Protein AF-A0AA39X142-F1 (afdb_monomer)

pLDDT: mean 78.45, std 19.72, range [29.48, 97.81]

Solvent-accessible surface area (backbone atoms only — not comparable to full-atom values): 25241 Å² total; per-residue (Å²): 139,81,87,87,83,86,83,89,87,85,84,89,84,86,84,84,89,79,87,81,75,82,79,77,81,78,79,80,75,81,79,72,94,42,76,65,56,55,51,52,56,69,70,43,74,75,77,83,78,81,85,67,75,82,65,83,60,45,73,68,32,26,42,56,38,50,53,48,44,71,77,45,72,46,70,66,56,48,50,50,50,50,53,52,53,51,51,52,47,50,49,69,48,44,55,59,46,46,73,68,52,41,69,44,53,39,86,86,68,48,69,23,30,32,43,36,54,80,39,43,64,44,54,66,94,65,64,15,50,76,95,40,62,67,40,59,76,39,45,91,48,68,49,47,37,35,34,61,49,63,27,74,78,47,50,36,84,57,80,39,79,52,86,98,43,77,47,54,76,41,55,54,29,32,17,61,81,52,27,44,26,64,19,16,50,45,39,43,28,26,38,71,64,50,30,45,44,90,68,16,38,39,31,32,42,38,32,66,11,66,45,69,62,27,44,56,47,75,32,83,93,39,66,26,40,58,38,94,50,73,42,66,37,20,32,36,69,40,71,44,91,69,47,67,78,38,83,96,38,107,72,57,75,58,66,54,75,61,50,47,56,53,53,49,53,52,45,49,50,42,38,41,55,47,79,51,56,65,76,35,49,55,57,44,49,52,52,51,49,50,45,32,49,70,56,74,59,46,76,90,63,66,44,51,20,74,54,46,51,61,50,52,51,52,53,47,55,68,51,44,56,64,47,51,53,52,48,51,51,46,34,67,70,52,48,41,61,57,64,70,62,58,59,53,82,59,100,81,62,101,64,80,69,49,43,49,24,57,57,46,36,58,72,49,49,47,57,50,52,49,62,72,40,30,81,71,75,42,55,86,54,85,72,72,74,90,72,79,84,67,82,50,72,43,77,48,64,56,65,45,67,61,69,97,80,68,46,73,55,65,64,50,62,61,22,39,38,39,59,84,77,50,71,44,75,35,97,80,79,134

Radius of gyration: 33.03 Å; Cα contacts (8 Å, |Δi|>4): 608; chains: 1; bounding box: 89×59×105 Å

InterPro domains:
  IPR004043 LCCL domain [PF03815] (115-229)
  IPR004043 LCCL domain [PS50820] (128-226)
  IPR004043 LCCL domain [SM00603] (124-225)
  IPR036609 LCCL domain superfamily [G3DSA:2.170.130.20] (123-240)
  IPR036609 LCCL domain superfamily [SSF69848] (122-238)
  IPR051957 Cysteine-rich secretory LCCL domain-containing protein [PTHR31331] (44-386)

Structure (mmCIF, N/CA/C/O backbone):
data_AF-A0AA39X142-F1
#
_entry.id   AF-A0AA39X142-F1
#
loop_
_atom_site.group_PDB
_atom_site.id
_atom_site.type_symbol
_atom_site.label_atom_id
_atom_site.label_alt_id
_atom_site.label_comp_id
_atom_site.label_asym_id
_atom_site.label_entity_id
_atom_site.label_seq_id
_atom_site.pdbx_PDB_ins_code
_atom_site.Cartn_x
_atom_site.Cartn_y
_atom_site.Cartn_z
_atom_site.occupancy
_atom_site.B_iso_or_equiv
_atom_site.auth_seq_id
_atom_site.auth_comp_id
_atom_site.auth_asym_id
_atom_site.auth_atom_id
_atom_site.pdbx_PDB_model_num
ATOM 1 N N . ASP A 1 1 ? 11.618 38.147 64.548 1.00 35.75 1 ASP A N 1
ATOM 2 C CA . ASP A 1 1 ? 10.507 38.808 65.261 1.00 35.75 1 ASP A CA 1
ATOM 3 C C . ASP A 1 1 ? 9.393 39.084 64.271 1.00 35.75 1 ASP A C 1
ATOM 5 O O . ASP A 1 1 ? 9.657 39.708 63.259 1.00 35.75 1 ASP A O 1
ATOM 9 N N . GLY A 1 2 ? 8.172 38.584 64.389 1.00 33.41 2 GLY A N 1
ATOM 10 C CA . GLY A 1 2 ? 7.496 37.966 65.519 1.00 33.41 2 GLY A CA 1
ATOM 11 C C . GLY A 1 2 ? 6.025 38.396 65.469 1.00 33.41 2 GLY A C 1
ATOM 12 O O . GLY A 1 2 ? 5.741 39.574 65.296 1.00 33.41 2 GLY A O 1
ATOM 13 N N . SER A 1 3 ? 5.132 37.419 65.629 1.00 30.45 3 SER A N 1
ATOM 14 C CA . SER A 1 3 ? 3.699 37.513 65.956 1.00 30.45 3 SER A CA 1
ATOM 15 C C . SER A 1 3 ? 2.703 38.025 64.900 1.00 30.45 3 SER A C 1
ATOM 17 O O . SER A 1 3 ? 2.519 39.220 64.698 1.00 30.45 3 SER A O 1
ATOM 19 N N . TYR A 1 4 ? 1.952 37.071 64.346 1.00 31.58 4 TYR A N 1
ATOM 20 C CA . TYR A 1 4 ? 0.505 37.190 64.164 1.00 31.58 4 TYR A CA 1
ATOM 21 C C . TYR A 1 4 ? -0.132 36.092 65.038 1.00 31.58 4 TYR A C 1
ATOM 23 O O . TYR A 1 4 ? -0.003 34.916 64.707 1.00 31.58 4 TYR A O 1
ATOM 31 N N . GLU A 1 5 ? -0.757 36.459 66.161 1.00 33.62 5 GLU A N 1
ATOM 32 C CA . GLU A 1 5 ? -1.696 35.603 66.915 1.00 33.62 5 GLU A CA 1
ATOM 33 C C . GLU A 1 5 ? -3.120 35.927 66.414 1.00 33.62 5 GLU A C 1
ATOM 35 O O . GLU A 1 5 ? -3.464 37.095 66.247 1.00 33.62 5 GLU A O 1
ATOM 40 N N . GLN A 1 6 ? -3.883 34.979 65.865 1.00 30.45 6 GLN A N 1
ATOM 41 C CA . GLN A 1 6 ? -4.657 33.912 66.519 1.00 30.45 6 GLN A CA 1
ATOM 42 C C . GLN A 1 6 ? -5.930 34.449 67.201 1.00 30.45 6 GLN A C 1
ATOM 44 O O . GLN A 1 6 ? -5.882 35.084 68.246 1.00 30.45 6 GLN A O 1
ATOM 49 N N . PHE A 1 7 ? -7.084 34.171 66.586 1.00 29.56 7 PHE A N 1
ATOM 50 C CA . PHE A 1 7 ? -8.391 34.220 67.241 1.00 29.56 7 PHE A CA 1
ATOM 51 C C . PHE A 1 7 ? -9.064 32.861 67.039 1.00 29.56 7 PHE A C 1
ATOM 53 O O . PHE A 1 7 ? -9.402 32.477 65.918 1.00 29.56 7 PHE A O 1
ATOM 60 N N . GLU A 1 8 ? -9.169 32.127 68.145 1.00 29.52 8 GLU A N 1
ATOM 61 C CA . GLU A 1 8 ? -9.954 30.908 68.322 1.00 29.52 8 GLU A CA 1
ATOM 62 C C . GLU A 1 8 ? -11.453 31.189 68.168 1.00 29.52 8 GLU A C 1
ATOM 64 O O . GLU A 1 8 ? -11.961 32.224 68.601 1.00 29.52 8 GLU A O 1
ATOM 69 N N . LEU A 1 9 ? -12.166 30.224 67.590 1.00 29.48 9 LEU A N 1
ATOM 70 C CA . LEU A 1 9 ? -13.622 30.129 67.595 1.00 29.48 9 LEU A CA 1
ATOM 71 C C . LEU A 1 9 ? -13.982 28.644 67.724 1.00 29.48 9 LEU A C 1
ATOM 73 O O . LEU A 1 9 ? -13.959 27.915 66.740 1.00 29.48 9 LEU A O 1
ATOM 77 N N . ASP A 1 10 ? -14.306 28.248 68.949 1.00 30.41 10 ASP A N 1
ATOM 78 C CA . ASP A 1 10 ? -14.981 27.017 69.377 1.00 30.41 10 ASP A CA 1
ATOM 79 C C . ASP A 1 10 ? -15.827 27.443 70.593 1.00 30.41 10 ASP A C 1
ATOM 81 O O . ASP A 1 10 ? -15.411 28.309 71.357 1.00 30.41 10 ASP A O 1
ATOM 85 N N . ASP A 1 11 ? -17.008 26.943 70.921 1.00 30.84 11 ASP A N 1
ATOM 86 C CA . ASP A 1 11 ? -18.022 26.082 70.321 1.00 30.84 11 ASP A CA 1
ATOM 87 C C . ASP A 1 11 ? -19.252 26.266 71.262 1.00 30.84 11 ASP A C 1
ATOM 89 O O . ASP A 1 11 ? -19.191 27.010 72.244 1.00 30.84 11 ASP A O 1
ATOM 93 N N . LEU A 1 12 ? -20.331 25.514 71.034 1.00 30.58 12 LEU A N 1
ATOM 94 C CA . LEU A 1 12 ? -21.482 25.250 71.920 1.00 30.58 12 LEU A CA 1
ATOM 95 C C . LEU A 1 12 ? -22.770 26.020 71.600 1.00 30.58 12 LEU A C 1
ATOM 97 O O . LEU A 1 12 ? -23.140 27.002 72.239 1.00 30.58 12 LEU A O 1
ATOM 101 N N . SER A 1 13 ? -23.587 25.425 70.726 1.00 31.83 13 SER A N 1
ATOM 102 C CA . SER A 1 13 ? -24.759 24.655 71.199 1.00 31.83 13 SER A CA 1
ATOM 103 C C . SER A 1 13 ? -25.534 23.992 70.041 1.00 31.83 13 SER A C 1
ATOM 105 O O . SER A 1 13 ? -26.153 24.641 69.204 1.00 31.83 13 SER A O 1
ATOM 107 N N . ARG A 1 14 ? -25.526 22.650 70.007 1.00 32.84 14 ARG A N 1
ATOM 108 C CA . ARG A 1 14 ? -26.445 21.796 69.218 1.00 32.84 14 ARG A CA 1
ATOM 109 C C . ARG A 1 14 ? -27.671 21.428 70.067 1.00 32.84 14 ARG A C 1
ATOM 111 O O . ARG A 1 14 ? -27.528 21.253 71.275 1.00 32.84 14 ARG A O 1
ATOM 118 N N . PRO A 1 15 ? -28.822 21.120 69.438 1.00 31.16 15 PRO A N 1
ATOM 119 C CA . PRO A 1 15 ? -29.192 19.700 69.373 1.00 31.16 15 PRO A CA 1
ATOM 120 C C . PRO A 1 15 ? -29.811 19.228 68.036 1.00 31.16 15 PRO A C 1
ATOM 122 O O . PRO A 1 15 ? -30.765 19.801 67.534 1.00 31.16 15 PRO A O 1
ATOM 125 N N . ARG A 1 16 ? -29.250 18.101 67.563 1.00 30.97 16 ARG A N 1
ATOM 126 C CA . ARG A 1 16 ? -29.805 16.887 66.904 1.00 30.97 16 ARG A CA 1
ATOM 127 C C . ARG A 1 16 ? -30.804 16.947 65.715 1.00 30.97 16 ARG A C 1
ATOM 129 O O . ARG A 1 16 ? -31.563 17.888 65.546 1.00 30.97 16 ARG A O 1
ATOM 136 N N . PRO A 1 17 ? -30.788 15.899 64.855 1.00 35.16 17 PRO A N 1
ATOM 137 C CA . PRO A 1 17 ? -31.269 15.963 63.478 1.00 35.16 17 PRO A CA 1
ATOM 138 C C . PRO A 1 17 ? -32.719 15.484 63.331 1.00 35.16 17 PRO A C 1
ATOM 140 O O . PRO A 1 17 ? -33.094 14.443 63.868 1.00 35.16 17 PRO A O 1
ATOM 143 N N . ALA A 1 18 ? -33.509 16.192 62.522 1.00 32.59 18 ALA A N 1
ATOM 144 C CA . ALA A 1 18 ? -34.817 15.728 62.074 1.00 32.59 18 ALA A CA 1
ATOM 145 C C . ALA A 1 18 ? -34.744 15.202 60.633 1.00 32.59 18 ALA A C 1
ATOM 147 O O . ALA A 1 18 ? -34.292 15.874 59.703 1.00 32.59 18 ALA A O 1
ATOM 148 N N . SER A 1 19 ? -35.209 13.966 60.483 1.00 33.22 19 SER A N 1
ATOM 149 C CA . SER A 1 19 ? -35.439 13.214 59.255 1.00 33.22 19 SER A CA 1
ATOM 150 C C . SER A 1 19 ? -36.049 14.053 58.128 1.00 33.22 19 SER A C 1
ATOM 152 O O . SER A 1 19 ? -37.189 14.512 58.225 1.00 33.22 19 SER A O 1
ATOM 154 N N . ARG A 1 20 ? -35.337 14.183 57.005 1.00 33.97 20 ARG A N 1
ATOM 155 C CA . ARG A 1 20 ? -35.890 14.782 55.788 1.00 33.97 20 ARG A CA 1
ATOM 156 C C . ARG A 1 20 ? -36.523 13.691 54.929 1.00 33.97 20 ARG A C 1
ATOM 158 O O . ARG A 1 20 ? -35.889 13.076 54.076 1.00 33.97 20 ARG A O 1
ATOM 165 N N . THR A 1 21 ? -37.797 13.445 55.201 1.00 33.81 21 THR A N 1
ATOM 166 C CA . THR A 1 21 ? -38.717 12.641 54.396 1.00 33.81 21 THR A CA 1
ATOM 167 C C . THR A 1 21 ? -38.661 13.115 52.940 1.00 33.81 21 THR A C 1
ATOM 169 O O . THR A 1 21 ? -38.905 14.289 52.648 1.00 33.81 21 THR A O 1
ATOM 172 N N . LYS A 1 22 ? -38.335 12.213 52.006 1.00 33.50 22 LYS A N 1
ATOM 173 C CA . LYS A 1 22 ? -38.463 12.469 50.565 1.00 33.50 22 LYS A CA 1
ATOM 174 C C . LYS A 1 22 ? -39.946 12.681 50.253 1.00 33.50 22 LYS A C 1
ATOM 176 O O . LYS A 1 22 ? -40.701 11.719 50.153 1.00 33.50 22 LYS A O 1
ATOM 181 N N . ARG A 1 23 ? -40.369 13.938 50.100 1.00 31.59 23 ARG A N 1
ATOM 182 C CA . ARG A 1 23 ? -41.649 14.274 49.465 1.00 31.59 23 ARG A CA 1
ATOM 183 C C . ARG A 1 23 ? -41.584 13.812 48.011 1.00 31.59 23 ARG A C 1
ATOM 185 O O . ARG A 1 23 ? -41.000 14.478 47.162 1.00 31.59 23 ARG A O 1
ATOM 192 N N . THR A 1 24 ? -42.178 12.660 47.730 1.00 34.12 24 THR A N 1
ATOM 193 C CA . THR A 1 24 ? -42.564 12.242 46.385 1.00 34.12 24 THR A CA 1
ATOM 194 C C . THR A 1 24 ? -43.584 13.247 45.862 1.00 34.12 24 THR A C 1
ATOM 196 O O . THR A 1 24 ? -44.739 13.267 46.284 1.00 34.12 24 THR A O 1
ATOM 199 N N . TYR A 1 25 ? -43.157 14.110 44.942 1.00 31.58 25 TYR A N 1
ATOM 200 C CA . TYR A 1 25 ? -44.068 14.949 44.173 1.00 31.58 25 TYR A CA 1
ATOM 201 C C . TYR A 1 25 ? -44.821 14.035 43.197 1.00 31.58 25 TYR A C 1
ATOM 203 O O . TYR A 1 25 ? -44.379 13.763 42.084 1.00 31.58 25 TYR A O 1
ATOM 211 N N . ARG A 1 26 ? -45.946 13.476 43.651 1.00 33.78 26 ARG A N 1
ATOM 212 C CA . ARG A 1 26 ? -46.875 12.727 42.803 1.00 33.78 26 ARG A CA 1
ATOM 213 C C . ARG A 1 26 ? -47.624 13.752 41.955 1.00 33.78 26 ARG A C 1
ATOM 215 O O . ARG A 1 26 ? -48.678 14.246 42.344 1.00 33.78 26 ARG A O 1
ATOM 222 N N . GLN A 1 27 ? -47.035 14.123 40.821 1.00 36.78 27 GLN A N 1
ATOM 223 C CA . GLN A 1 27 ? -47.657 15.011 39.846 1.00 36.78 27 GLN A CA 1
ATOM 224 C C . GLN A 1 27 ? -48.854 14.271 39.234 1.00 36.78 27 GLN A C 1
ATOM 226 O O . GLN A 1 27 ? -48.721 13.454 38.325 1.00 36.78 27 GLN A O 1
ATOM 231 N N . LYS A 1 28 ? -50.039 14.495 39.809 1.00 33.78 28 LYS A N 1
ATOM 232 C CA . LYS A 1 28 ? -51.310 13.949 39.332 1.00 33.78 28 LYS A CA 1
ATOM 233 C C . LYS A 1 28 ? -51.672 14.702 38.049 1.00 33.78 28 LYS A C 1
ATOM 235 O O . LYS A 1 28 ? -52.317 15.746 38.088 1.00 33.78 28 LYS A O 1
ATOM 240 N N . ARG A 1 29 ? -51.164 14.215 36.915 1.00 37.00 29 ARG A N 1
ATOM 241 C CA . ARG A 1 29 ? -51.513 14.706 35.579 1.00 37.00 29 ARG A CA 1
ATOM 242 C C . ARG A 1 29 ? -53.008 14.429 35.392 1.00 37.00 29 ARG A C 1
ATOM 244 O O . ARG A 1 29 ? -53.411 13.274 35.338 1.00 37.00 29 ARG A O 1
ATOM 251 N N . ARG A 1 30 ? -53.834 15.480 35.398 1.00 39.31 30 ARG A N 1
ATOM 252 C CA . ARG A 1 30 ? -55.241 15.408 34.980 1.00 39.31 30 ARG A CA 1
ATOM 253 C C . ARG A 1 30 ? -55.240 14.983 33.510 1.00 39.31 30 ARG A C 1
ATOM 255 O O . ARG A 1 30 ? -54.922 15.795 32.646 1.00 39.31 30 ARG A O 1
ATOM 262 N N . GLU A 1 31 ? -55.519 13.713 33.244 1.00 45.56 31 GLU A N 1
ATOM 263 C CA . GLU A 1 31 ? -55.886 13.249 31.909 1.00 45.56 31 GLU A CA 1
ATOM 264 C C . GLU A 1 31 ? -57.244 13.865 31.574 1.00 45.56 31 GLU A C 1
ATOM 266 O O . GLU A 1 31 ? -58.257 13.542 32.188 1.00 45.56 31 GLU A O 1
ATOM 271 N N . SER A 1 32 ? -57.258 14.825 30.648 1.00 46.16 32 SER A N 1
ATOM 272 C CA . SER A 1 32 ? -58.492 15.162 29.952 1.00 46.16 32 SER A CA 1
ATOM 273 C C . SER A 1 32 ? -58.742 14.052 28.934 1.00 46.16 32 SER A C 1
ATOM 275 O O . SER A 1 32 ? -58.020 13.947 27.933 1.00 46.16 32 SER A O 1
ATOM 277 N N . ASP A 1 33 ? -59.745 13.223 29.212 1.00 51.97 33 ASP A N 1
ATOM 278 C CA . ASP A 1 33 ? -60.301 12.211 28.310 1.00 51.97 33 ASP A CA 1
ATOM 279 C C . ASP A 1 33 ? -60.992 12.883 27.113 1.00 51.97 33 ASP A C 1
ATOM 281 O O . ASP A 1 33 ? -62.212 12.940 26.991 1.00 51.97 33 ASP A O 1
ATOM 285 N N . GLY A 1 34 ? -60.183 13.457 26.226 1.00 55.25 34 GLY A N 1
ATOM 286 C CA . GLY A 1 34 ? -60.612 13.998 24.948 1.00 55.25 34 GLY A CA 1
ATOM 287 C C . GLY A 1 34 ? -60.393 12.983 23.831 1.00 55.25 34 GLY A C 1
ATOM 288 O O . GLY A 1 34 ? -59.370 12.300 23.769 1.00 55.25 34 GLY A O 1
ATOM 289 N N . LEU A 1 35 ? -61.324 12.952 22.878 1.00 59.78 35 LEU A N 1
ATOM 290 C CA . LEU A 1 35 ? -61.193 12.258 21.589 1.00 59.78 35 LEU A CA 1
ATOM 291 C C . LEU A 1 35 ? -59.857 12.584 20.888 1.00 59.78 35 LEU A C 1
ATOM 293 O O . LEU A 1 35 ? -59.254 11.725 20.251 1.00 59.78 35 LEU A O 1
ATOM 297 N N . PHE A 1 36 ? -59.346 13.799 21.106 1.00 56.25 36 PHE A N 1
ATOM 298 C CA . PHE A 1 36 ? -58.053 14.277 20.625 1.00 56.25 36 PHE A CA 1
ATOM 299 C C . PHE A 1 36 ? -56.853 13.546 21.257 1.00 56.25 36 PHE A C 1
ATOM 301 O O . PHE A 1 36 ? -55.891 13.223 20.566 1.00 56.25 36 PHE A O 1
ATOM 308 N N . THR A 1 37 ? -56.915 13.205 22.548 1.00 61.03 37 THR A N 1
ATOM 309 C CA . THR A 1 37 ? -55.868 12.443 23.250 1.00 61.03 37 THR A CA 1
ATOM 310 C C . THR A 1 37 ? -55.814 10.995 22.756 1.00 61.03 37 THR A C 1
ATOM 312 O O . THR A 1 37 ? -54.730 10.432 22.612 1.00 61.03 37 THR A O 1
ATOM 315 N N . ARG A 1 38 ? -56.974 10.408 22.424 1.00 59.22 38 ARG A N 1
ATOM 316 C CA . ARG A 1 38 ? -57.070 9.075 21.802 1.00 59.22 38 ARG A CA 1
ATOM 317 C C . ARG A 1 38 ? -56.603 9.076 20.344 1.00 59.22 38 ARG A C 1
ATOM 319 O O . ARG A 1 38 ? -55.912 8.150 19.938 1.00 59.22 38 ARG A O 1
ATOM 326 N N . PHE A 1 39 ? -56.902 10.130 19.584 1.00 63.41 39 PHE A N 1
ATOM 327 C CA . PHE A 1 39 ? -56.410 10.302 18.213 1.00 63.41 39 PHE A CA 1
ATOM 328 C C . PHE A 1 39 ? -54.882 10.484 18.166 1.00 63.41 39 PHE A C 1
ATOM 330 O O . PHE A 1 39 ? -54.198 9.839 17.376 1.00 63.41 39 PHE A O 1
ATOM 337 N N . LEU A 1 40 ? -54.317 11.269 19.090 1.00 60.53 40 LEU A N 1
ATOM 338 C CA . LEU A 1 40 ? -52.865 11.399 19.259 1.00 60.53 40 LEU A CA 1
ATOM 339 C C . LEU A 1 40 ? -52.199 10.108 19.761 1.00 60.53 40 LEU A C 1
ATOM 341 O O . LEU A 1 40 ? -51.039 9.859 19.445 1.00 60.53 40 LEU A O 1
ATOM 345 N N . ALA A 1 41 ? -52.912 9.270 20.520 1.00 61.19 41 ALA A N 1
ATOM 346 C CA . ALA A 1 41 ? -52.434 7.944 20.905 1.00 61.19 41 ALA A CA 1
ATOM 347 C C . ALA A 1 41 ? -52.459 6.942 19.734 1.00 61.19 41 ALA A C 1
ATOM 349 O O . ALA A 1 41 ? -51.602 6.066 19.691 1.00 61.19 41 ALA A O 1
ATOM 350 N N . LEU A 1 42 ? -53.381 7.099 18.775 1.00 61.69 42 LEU A N 1
ATOM 351 C CA . LEU A 1 42 ? -53.451 6.301 17.542 1.00 61.69 42 LEU A CA 1
ATOM 352 C C . LEU A 1 42 ? -52.317 6.651 16.560 1.00 61.69 42 LEU A C 1
ATOM 354 O O . LEU A 1 42 ? -51.792 5.777 15.880 1.00 61.69 42 LEU A O 1
ATOM 358 N N . LEU A 1 43 ? -51.918 7.928 16.518 1.00 63.47 43 LEU A N 1
ATOM 359 C CA . LEU A 1 43 ? -50.770 8.421 15.746 1.00 63.47 43 LEU A CA 1
ATOM 360 C C . LEU A 1 43 ? -49.426 8.216 16.457 1.00 63.47 43 LEU A C 1
ATOM 362 O O . LEU A 1 43 ? -48.379 8.490 15.870 1.00 63.47 43 LEU A O 1
ATOM 366 N N . ARG A 1 44 ? -49.424 7.765 17.719 1.00 52.41 44 ARG A N 1
ATOM 367 C CA . ARG A 1 44 ? -48.191 7.478 18.451 1.00 52.41 44 ARG A CA 1
ATOM 368 C C . ARG A 1 44 ? -47.595 6.193 17.866 1.00 52.41 44 ARG A C 1
ATOM 370 O O . ARG A 1 44 ? -48.209 5.137 18.020 1.00 52.41 44 ARG A O 1
ATOM 377 N N . PRO A 1 45 ? -46.403 6.246 17.240 1.00 64.31 45 PRO A N 1
ATOM 378 C CA . PRO A 1 45 ? -45.720 5.040 16.800 1.00 64.31 45 PRO A CA 1
ATOM 379 C C . PRO A 1 45 ? -45.604 4.094 17.993 1.00 64.31 45 PRO A C 1
ATOM 381 O O . PRO A 1 45 ? -45.250 4.533 19.095 1.00 64.31 45 PRO A O 1
ATOM 384 N N . SER A 1 46 ? -45.942 2.820 17.796 1.00 60.03 46 SER A N 1
ATOM 385 C CA . SER A 1 46 ? -45.806 1.804 18.839 1.00 60.03 46 SER A CA 1
ATOM 386 C C . SER A 1 46 ? -44.411 1.907 19.463 1.00 60.03 46 SER A C 1
ATOM 388 O O . SER A 1 46 ? -43.437 2.026 18.711 1.00 60.03 46 SER A O 1
ATOM 390 N N . PRO A 1 47 ? -44.298 1.906 20.807 1.00 64.44 47 PRO A N 1
ATOM 391 C CA . PRO A 1 47 ? -43.012 2.070 21.465 1.00 64.44 47 PRO A CA 1
ATOM 392 C C . PRO A 1 47 ? -42.034 1.033 20.905 1.00 64.44 47 PRO A C 1
ATOM 394 O O . PRO A 1 47 ? -42.437 -0.118 20.697 1.00 64.44 47 PRO A O 1
ATOM 397 N N . PRO A 1 48 ? -40.783 1.427 20.615 1.00 60.91 48 PRO A N 1
ATOM 398 C CA . PRO A 1 48 ? -39.820 0.538 19.987 1.00 60.91 48 PRO A CA 1
ATOM 399 C C . PRO A 1 48 ? -39.691 -0.728 20.834 1.00 60.91 48 PRO A C 1
ATOM 401 O O . PRO A 1 48 ? -39.299 -0.665 22.001 1.00 60.91 48 PRO A O 1
ATOM 404 N N . ARG A 1 49 ? -40.064 -1.879 20.262 1.00 58.69 49 ARG A N 1
ATOM 405 C CA . ARG A 1 49 ? -39.867 -3.174 20.914 1.00 58.69 49 ARG A CA 1
ATOM 406 C C . ARG A 1 49 ? -38.365 -3.428 20.976 1.00 58.69 49 ARG A C 1
ATOM 408 O O . ARG A 1 49 ? -37.691 -3.418 19.948 1.00 58.69 49 ARG A O 1
ATOM 415 N N . SER A 1 50 ? -37.830 -3.622 22.177 1.00 57.50 50 SER A N 1
ATOM 416 C CA . SER A 1 50 ? -36.442 -4.040 22.345 1.00 57.50 50 SER A CA 1
ATOM 417 C C . SER A 1 50 ? -36.320 -5.494 21.894 1.00 57.50 50 SER A C 1
ATOM 419 O O . SER A 1 50 ? -36.671 -6.407 22.641 1.00 57.50 50 SER A O 1
ATOM 421 N N . ASN A 1 51 ? -35.854 -5.711 20.667 1.00 58.84 51 ASN A N 1
ATOM 422 C CA . ASN A 1 51 ? -35.480 -7.044 20.214 1.00 58.84 51 ASN A CA 1
ATOM 423 C C . ASN A 1 51 ? -34.204 -7.448 20.961 1.00 58.84 51 ASN A C 1
ATOM 425 O O . ASN A 1 51 ? -33.146 -6.855 20.757 1.00 58.84 51 ASN A O 1
ATOM 429 N N . GLY A 1 52 ? -34.335 -8.400 21.882 1.00 58.12 52 GLY A N 1
ATOM 430 C CA . GLY A 1 52 ? -33.226 -8.976 22.629 1.00 58.12 52 GLY A CA 1
ATOM 431 C C . GLY A 1 52 ? -32.821 -10.320 22.043 1.00 58.12 52 GLY A C 1
ATOM 432 O O . GLY A 1 52 ? -33.685 -11.140 21.741 1.00 58.12 52 GLY A O 1
ATOM 433 N N . ILE A 1 53 ? -31.519 -10.548 21.887 1.00 64.19 53 ILE A N 1
ATOM 434 C CA . ILE A 1 53 ? -30.977 -11.875 21.582 1.00 64.19 53 ILE A CA 1
ATOM 435 C C . ILE A 1 53 ? -30.785 -12.594 22.921 1.00 64.19 53 ILE A C 1
ATOM 437 O O . ILE A 1 53 ? -30.269 -12.003 23.871 1.00 64.19 53 ILE A O 1
ATOM 441 N N . ASN A 1 54 ? -31.233 -13.846 23.016 1.00 64.12 54 ASN A N 1
ATOM 442 C CA . ASN A 1 54 ? -30.998 -14.669 24.200 1.00 64.12 54 ASN A CA 1
ATOM 443 C C . ASN A 1 54 ? -29.589 -15.274 24.122 1.00 64.12 54 ASN A C 1
ATOM 445 O O . ASN A 1 54 ? -29.283 -15.894 23.102 1.00 64.12 54 ASN A O 1
ATOM 449 N N . PRO A 1 55 ? -28.757 -15.142 25.171 1.00 67.19 55 PRO A N 1
ATOM 450 C CA . PRO A 1 55 ? -27.386 -15.622 25.124 1.00 67.19 55 PRO A CA 1
ATOM 451 C C . PRO A 1 55 ? -27.324 -17.149 25.153 1.00 67.19 55 PRO A C 1
ATOM 453 O O . PRO A 1 55 ? -27.990 -17.804 25.961 1.00 67.19 55 PRO A O 1
ATOM 456 N N . ILE A 1 56 ? -26.452 -17.717 24.330 1.00 71.06 56 ILE A N 1
ATOM 457 C CA . ILE A 1 56 ? -26.115 -19.139 24.323 1.00 71.06 56 ILE A CA 1
ATOM 458 C C . ILE A 1 56 ? -25.164 -19.423 25.497 1.00 71.06 56 ILE A C 1
ATOM 460 O O . ILE A 1 56 ? -24.009 -19.008 25.482 1.00 71.06 56 ILE A O 1
ATOM 464 N N . LEU A 1 57 ? -25.616 -20.161 26.518 1.00 72.62 57 LEU A N 1
ATOM 465 C CA . LEU A 1 57 ? -24.813 -20.529 27.704 1.00 72.62 57 LEU A CA 1
ATOM 466 C C . LEU A 1 57 ? -24.269 -19.308 28.492 1.00 72.62 57 LEU A C 1
ATOM 468 O O . LEU A 1 57 ? -23.054 -19.082 28.547 1.00 72.62 57 LEU A O 1
ATOM 472 N N . PRO A 1 58 ? -25.136 -18.539 29.181 1.00 68.94 58 PRO A N 1
ATOM 473 C CA . PRO A 1 58 ? -24.767 -17.276 29.836 1.00 68.94 58 PRO A CA 1
ATOM 474 C C . PRO A 1 58 ? -23.637 -17.407 30.870 1.00 68.94 58 PRO A C 1
ATOM 476 O O . PRO A 1 58 ? -22.842 -16.483 31.041 1.00 68.94 58 PRO A O 1
ATOM 479 N N . SER A 1 59 ? -23.523 -18.556 31.543 1.00 70.38 59 SER A N 1
ATOM 480 C CA . SER A 1 59 ? -22.476 -18.809 32.541 1.00 70.38 59 SER A CA 1
ATOM 481 C C . SER A 1 59 ? -21.067 -18.800 31.941 1.00 70.38 59 SER A C 1
ATOM 483 O O . SER A 1 59 ? -20.144 -18.275 32.561 1.00 70.38 59 SER A O 1
ATOM 485 N N . VAL A 1 60 ? -20.903 -19.335 30.726 1.00 76.50 60 VAL A N 1
ATOM 486 C CA . VAL A 1 60 ? -19.607 -19.385 30.027 1.00 76.50 60 VAL A CA 1
ATOM 487 C C . VAL A 1 60 ? -19.247 -18.003 29.484 1.00 76.50 60 VAL A C 1
ATOM 489 O O . VAL A 1 60 ? -18.110 -17.557 29.618 1.00 76.50 60 VAL A O 1
ATOM 492 N N . GLN A 1 61 ? -20.229 -17.278 28.940 1.00 76.06 61 GLN A N 1
ATOM 493 C CA . GLN A 1 61 ? -20.006 -15.959 28.340 1.00 76.06 61 GLN A CA 1
ATOM 494 C C . GLN A 1 61 ? -19.566 -14.889 29.354 1.00 76.06 61 GLN A C 1
ATOM 496 O O . GLN A 1 61 ? -18.848 -13.957 28.996 1.00 76.06 61 GLN A O 1
ATOM 501 N N . GLN A 1 62 ? -19.969 -15.017 30.622 1.00 75.31 62 GLN A N 1
ATOM 502 C CA . GLN A 1 62 ? -19.627 -14.059 31.680 1.00 75.31 62 GLN A CA 1
ATOM 503 C C . GLN A 1 62 ? -18.289 -14.356 32.372 1.00 75.31 62 GLN A C 1
ATOM 505 O O . GLN A 1 62 ? -17.779 -13.498 33.096 1.00 75.31 62 GLN A O 1
ATOM 510 N N . TYR A 1 63 ? -17.720 -15.548 32.170 1.00 81.25 63 TYR A N 1
ATOM 511 C CA . TYR A 1 63 ? -16.536 -16.010 32.894 1.00 81.25 63 TYR A CA 1
ATOM 512 C C . TYR A 1 63 ? -15.315 -15.085 32.733 1.00 81.25 63 TYR A C 1
ATOM 514 O O . TYR A 1 63 ? -14.778 -14.671 33.763 1.00 81.25 63 TYR A O 1
ATOM 522 N N . PRO A 1 64 ? -14.906 -14.659 31.517 1.00 82.94 64 PRO A N 1
ATOM 523 C CA . PRO A 1 64 ? -13.703 -13.834 31.355 1.00 82.94 64 PRO A CA 1
ATOM 524 C C . PRO A 1 64 ? -13.827 -12.466 32.037 1.00 82.94 64 PRO A C 1
ATOM 526 O O . PRO A 1 64 ? -12.914 -12.011 32.727 1.00 82.94 64 PRO A O 1
ATOM 529 N N . ALA A 1 65 ? -14.992 -11.827 31.901 1.00 79.69 65 ALA A N 1
ATOM 530 C CA . ALA A 1 65 ? -15.259 -10.533 32.518 1.00 79.69 65 ALA A CA 1
ATOM 531 C C . ALA A 1 65 ? -15.340 -10.636 34.050 1.00 79.69 65 ALA A C 1
ATOM 533 O O . ALA A 1 65 ? -14.787 -9.787 34.746 1.00 79.69 65 ALA A O 1
ATOM 534 N N . ARG A 1 66 ? -15.987 -11.680 34.592 1.00 80.12 66 ARG A N 1
ATOM 535 C CA . ARG A 1 66 ? -16.055 -11.917 36.045 1.00 80.12 66 ARG A CA 1
ATOM 536 C C . ARG A 1 66 ? -14.679 -12.215 36.633 1.00 80.12 66 ARG A C 1
ATOM 538 O O . ARG A 1 66 ? -14.334 -11.630 37.653 1.00 80.12 66 ARG A O 1
ATOM 545 N N . TRP A 1 67 ? -13.887 -13.050 35.964 1.00 85.25 67 TRP A N 1
ATOM 546 C CA . TRP A 1 67 ? -12.515 -13.369 36.358 1.00 85.25 67 TRP A CA 1
ATOM 547 C C . TRP A 1 67 ? -11.647 -12.105 36.465 1.00 85.25 67 TRP A C 1
ATOM 549 O O . TRP A 1 67 ? -10.983 -11.877 37.481 1.00 85.25 67 TRP A O 1
ATOM 559 N N . LEU A 1 68 ? -11.733 -11.208 35.476 1.00 84.94 68 LEU A N 1
ATOM 560 C CA . LEU A 1 68 ? -11.027 -9.928 35.533 1.00 84.94 68 LEU A CA 1
ATOM 561 C C . LEU A 1 68 ? -11.535 -9.042 36.679 1.00 84.94 68 LEU A C 1
ATOM 563 O O . LEU A 1 68 ? -10.745 -8.378 37.349 1.00 84.94 68 LEU A O 1
ATOM 567 N N . GLN A 1 69 ? -12.848 -9.032 36.926 1.00 81.75 69 GLN A N 1
ATOM 568 C CA . GLN A 1 69 ? -13.435 -8.263 38.022 1.00 81.75 69 GLN A CA 1
ATOM 569 C C . GLN A 1 69 ? -13.004 -8.771 39.401 1.00 81.75 69 GLN A C 1
ATOM 571 O O . GLN A 1 69 ? -12.836 -7.947 40.299 1.00 81.75 69 GLN A O 1
ATOM 576 N N . THR A 1 70 ? -12.798 -10.083 39.556 1.00 84.31 70 THR A N 1
ATOM 577 C CA . THR A 1 70 ? -12.313 -10.687 40.803 1.00 84.31 70 THR A CA 1
ATOM 578 C C . THR A 1 70 ? -10.843 -10.386 41.081 1.00 84.31 70 THR A C 1
ATOM 580 O O . THR A 1 70 ? -10.495 -10.150 42.232 1.00 84.31 70 THR A O 1
ATOM 583 N N . ILE A 1 71 ? -9.986 -10.347 40.055 1.00 89.00 71 ILE A N 1
ATOM 584 C CA . ILE A 1 71 ? -8.547 -10.077 40.233 1.00 89.00 71 ILE A CA 1
ATOM 585 C C . ILE A 1 71 ? -8.275 -8.574 40.358 1.00 89.00 71 ILE A C 1
ATOM 587 O O . ILE A 1 71 ? -7.467 -8.153 41.181 1.00 89.00 71 ILE A O 1
ATOM 591 N N . LEU A 1 72 ? -8.953 -7.751 39.551 1.00 88.75 72 LEU A N 1
ATOM 592 C CA . LEU A 1 72 ? -8.757 -6.300 39.491 1.00 88.75 72 LEU A CA 1
ATOM 593 C C . LEU A 1 72 ? -10.097 -5.585 39.727 1.00 88.75 72 LEU A C 1
ATOM 595 O O . LEU A 1 72 ? -10.786 -5.206 38.772 1.00 88.75 72 LEU A O 1
ATOM 599 N N . PRO A 1 73 ? -10.516 -5.383 40.989 1.00 82.56 73 PRO A N 1
ATOM 600 C CA . PRO A 1 73 ? -11.786 -4.730 41.305 1.00 82.56 73 PRO A CA 1
ATOM 601 C C . PRO A 1 73 ? -11.769 -3.220 41.007 1.00 82.56 73 PRO A C 1
ATOM 603 O O . PRO A 1 73 ? -12.809 -2.639 40.685 1.00 82.56 73 PRO A O 1
ATOM 606 N N . GLY A 1 74 ? -10.599 -2.574 41.068 1.00 87.81 74 GLY A N 1
ATOM 607 C CA . GLY A 1 74 ? -10.465 -1.130 40.890 1.00 87.81 74 GLY A CA 1
ATOM 608 C C . GLY A 1 74 ? -10.629 -0.676 39.436 1.00 87.81 74 GLY A C 1
ATOM 609 O O . GLY A 1 74 ? -9.974 -1.190 38.531 1.00 87.81 74 GLY A O 1
ATOM 610 N N . LYS A 1 75 ? -11.434 0.371 39.196 1.00 85.75 75 LYS A N 1
ATOM 611 C CA . LYS A 1 75 ? -11.562 0.992 37.858 1.00 85.75 75 LYS A CA 1
ATOM 612 C C . LYS A 1 75 ? -10.221 1.522 37.335 1.00 85.75 75 LYS A C 1
ATOM 614 O O . LYS A 1 75 ? -9.929 1.374 36.154 1.00 85.75 75 LYS A O 1
ATOM 619 N N . PHE A 1 76 ? -9.401 2.086 38.222 1.00 88.62 76 PHE A N 1
ATOM 620 C CA . PHE A 1 76 ? -8.066 2.583 37.887 1.00 88.62 76 PHE A CA 1
ATOM 621 C C . PHE A 1 76 ? -7.102 1.451 37.506 1.00 88.62 76 PHE A C 1
ATOM 623 O O . PHE A 1 76 ? -6.406 1.556 36.505 1.00 88.62 76 PHE A O 1
ATOM 630 N N . GLN A 1 77 ? -7.133 0.325 38.229 1.00 90.31 77 GLN A N 1
ATOM 631 C CA . GLN A 1 77 ? -6.330 -0.859 37.899 1.00 90.31 77 GLN A CA 1
ATOM 632 C C . GLN A 1 77 ? -6.665 -1.405 36.504 1.00 90.31 77 GLN A C 1
ATOM 634 O O . GLN A 1 77 ? -5.769 -1.747 35.739 1.00 90.31 77 GLN A O 1
ATOM 639 N N . ARG A 1 78 ? -7.953 -1.431 36.137 1.00 89.19 78 ARG A N 1
ATOM 640 C CA . ARG A 1 78 ? -8.394 -1.840 34.793 1.00 89.19 78 ARG A CA 1
ATOM 641 C C . ARG A 1 78 ? -7.979 -0.845 33.712 1.00 89.19 78 ARG A C 1
ATOM 643 O O . ARG A 1 78 ? -7.625 -1.266 32.617 1.00 89.19 78 ARG A O 1
ATOM 650 N N . ALA A 1 79 ? -8.002 0.454 34.012 1.00 90.25 79 ALA A N 1
ATOM 651 C CA . ALA A 1 79 ? -7.500 1.478 33.099 1.00 90.25 79 ALA A CA 1
ATOM 652 C C . ALA A 1 79 ? -5.986 1.329 32.867 1.00 90.25 79 ALA A C 1
ATOM 654 O O . ALA A 1 79 ? -5.547 1.371 31.722 1.00 90.25 79 ALA A O 1
ATOM 655 N N . ILE A 1 80 ? -5.208 1.070 33.925 1.00 92.88 80 ILE A N 1
ATOM 656 C CA . ILE A 1 80 ? -3.776 0.761 33.814 1.00 92.88 80 ILE A CA 1
ATOM 657 C C . ILE A 1 80 ? -3.560 -0.495 32.969 1.00 92.88 80 ILE A C 1
ATOM 659 O O . ILE A 1 80 ? -2.755 -0.463 32.044 1.00 92.88 80 ILE A O 1
ATOM 663 N N . LEU A 1 81 ? -4.293 -1.580 33.240 1.00 93.12 81 LEU A N 1
ATOM 664 C CA . LEU A 1 81 ? -4.180 -2.817 32.465 1.00 93.12 81 LEU A CA 1
ATOM 665 C C . LEU A 1 81 ? -4.464 -2.576 30.978 1.00 93.12 81 LEU A C 1
ATOM 667 O O . LEU A 1 81 ? -3.732 -3.082 30.132 1.00 93.12 81 LEU A O 1
ATOM 671 N N . LEU A 1 82 ? -5.492 -1.783 30.658 1.00 92.75 82 LEU A N 1
ATOM 672 C CA . LEU A 1 82 ? -5.803 -1.411 29.282 1.00 92.75 82 LEU A CA 1
ATOM 673 C C . LEU A 1 82 ? -4.630 -0.662 28.639 1.00 92.75 82 LEU A C 1
ATOM 675 O O . LEU A 1 82 ? -4.186 -1.055 27.566 1.00 92.75 82 LEU A O 1
ATOM 679 N N . ILE A 1 83 ? -4.087 0.363 29.301 1.00 94.69 83 ILE A N 1
ATOM 680 C CA . ILE A 1 83 ? -2.937 1.126 28.788 1.00 94.69 83 ILE A CA 1
ATOM 681 C C . ILE A 1 83 ? -1.735 0.203 28.553 1.00 94.69 83 ILE A C 1
ATOM 683 O O . ILE A 1 83 ? -1.154 0.232 27.472 1.00 94.69 83 ILE A O 1
ATOM 687 N N . ILE A 1 84 ? -1.409 -0.665 29.515 1.00 95.62 84 ILE A N 1
ATOM 688 C CA . ILE A 1 84 ? -0.328 -1.649 29.378 1.00 95.62 84 ILE A CA 1
ATOM 689 C C . ILE A 1 84 ? -0.593 -2.571 28.184 1.00 95.62 84 ILE A C 1
ATOM 691 O O . ILE A 1 84 ? 0.292 -2.760 27.358 1.00 95.62 84 ILE A O 1
ATOM 695 N N . SER A 1 85 ? -1.811 -3.100 28.039 1.00 94.44 85 SER A N 1
ATOM 696 C CA . SER A 1 85 ? -2.159 -3.981 26.917 1.00 94.44 85 SER A CA 1
ATOM 697 C C . SER A 1 85 ? -2.021 -3.290 25.557 1.00 94.44 85 SER A C 1
ATOM 699 O O . SER A 1 85 ? -1.545 -3.909 24.608 1.00 94.44 85 SER A O 1
ATOM 701 N N . LEU A 1 86 ? -2.360 -1.999 25.469 1.00 95.50 86 LEU A N 1
ATOM 702 C CA . LEU A 1 86 ? -2.210 -1.209 24.247 1.00 95.50 86 LEU A CA 1
ATOM 703 C C . LEU A 1 86 ? -0.746 -0.897 23.940 1.00 95.50 86 LEU A C 1
ATOM 705 O O . LEU A 1 86 ? -0.366 -0.922 22.775 1.00 95.50 86 LEU A O 1
ATOM 709 N N . ILE A 1 87 ? 0.085 -0.661 24.959 1.00 96.50 87 ILE A N 1
ATOM 710 C CA . ILE A 1 87 ? 1.536 -0.507 24.786 1.00 96.50 87 ILE A CA 1
ATOM 711 C C . ILE A 1 87 ? 2.152 -1.822 24.301 1.00 96.50 87 ILE A C 1
ATOM 713 O O . ILE A 1 87 ? 2.924 -1.812 23.346 1.00 96.50 87 ILE A O 1
ATOM 717 N N . ILE A 1 88 ? 1.784 -2.960 24.902 1.00 96.75 88 ILE A N 1
ATOM 718 C CA . ILE A 1 88 ? 2.266 -4.278 24.463 1.00 96.75 88 ILE A CA 1
ATOM 719 C C . ILE A 1 88 ? 1.851 -4.527 23.012 1.00 96.75 88 ILE A C 1
ATOM 721 O O . ILE A 1 88 ? 2.685 -4.947 22.216 1.00 96.75 88 ILE A O 1
ATOM 725 N N . TRP A 1 89 ? 0.600 -4.229 22.646 1.00 96.62 89 TRP A N 1
ATOM 726 C CA . TRP A 1 89 ? 0.164 -4.317 21.254 1.00 96.62 89 TRP A CA 1
ATOM 727 C C . TRP A 1 89 ? 0.985 -3.398 20.344 1.00 96.62 89 TRP A C 1
ATOM 729 O O . TRP A 1 89 ? 1.473 -3.857 19.318 1.00 96.62 89 TRP A O 1
ATOM 739 N N . ALA A 1 90 ? 1.193 -2.134 20.725 1.00 95.56 90 ALA A N 1
ATOM 740 C CA . ALA A 1 90 ? 1.949 -1.175 19.924 1.00 95.56 90 ALA A CA 1
ATOM 741 C C . ALA A 1 90 ? 3.397 -1.632 19.691 1.00 95.56 90 ALA A C 1
ATOM 743 O O . ALA A 1 90 ? 3.912 -1.477 18.589 1.00 95.56 90 ALA A O 1
ATOM 744 N N . VAL A 1 91 ? 4.035 -2.252 20.689 1.00 95.56 91 VAL A N 1
ATOM 745 C CA . VAL A 1 91 ? 5.376 -2.843 20.551 1.00 95.56 91 VAL A CA 1
ATOM 746 C C . VAL A 1 91 ? 5.337 -4.103 19.679 1.00 95.56 91 VAL A C 1
ATOM 748 O O . VAL A 1 91 ? 6.118 -4.215 18.736 1.00 95.56 91 VAL A O 1
ATOM 751 N N . ALA A 1 92 ? 4.409 -5.028 19.944 1.00 93.62 92 ALA A N 1
ATOM 752 C CA . ALA A 1 92 ? 4.262 -6.277 19.191 1.00 93.62 92 ALA A CA 1
ATOM 753 C C . ALA A 1 92 ? 3.893 -6.047 17.716 1.00 93.62 92 ALA A C 1
ATOM 755 O O . ALA A 1 92 ? 4.246 -6.850 16.857 1.00 93.62 92 ALA A O 1
ATOM 756 N N . PHE A 1 93 ? 3.199 -4.949 17.420 1.00 93.50 93 PHE A N 1
ATOM 757 C CA . PHE A 1 93 ? 2.868 -4.508 16.071 1.00 93.50 93 PHE A CA 1
ATOM 758 C C . PHE A 1 93 ? 4.003 -3.686 15.441 1.00 93.50 93 PHE A C 1
ATOM 760 O O . PHE A 1 93 ? 4.357 -3.894 14.283 1.00 93.50 93 PHE A O 1
ATOM 767 N N . GLY A 1 94 ? 4.600 -2.766 16.201 1.00 91.50 94 GLY A N 1
ATOM 768 C CA . GLY A 1 94 ? 5.606 -1.826 15.713 1.00 91.50 94 GLY A CA 1
ATOM 769 C C . GLY A 1 94 ? 6.947 -2.472 15.376 1.00 91.50 94 GLY A C 1
ATOM 770 O O . GLY A 1 94 ? 7.524 -2.144 14.345 1.00 91.50 94 GLY A O 1
ATOM 771 N N . VAL A 1 95 ? 7.438 -3.415 16.187 1.00 89.19 95 VAL A N 1
ATOM 772 C CA . VAL A 1 95 ? 8.757 -4.037 15.959 1.00 89.19 95 VAL A CA 1
ATOM 773 C C . VAL A 1 95 ? 8.810 -4.812 14.632 1.00 89.19 95 VAL A C 1
ATOM 775 O O . VAL A 1 95 ? 9.697 -4.521 13.825 1.00 89.19 95 VAL A O 1
ATOM 778 N N . PRO A 1 96 ? 7.870 -5.732 14.324 1.00 87.38 96 PRO A N 1
ATOM 779 C CA . PRO A 1 96 ? 7.879 -6.410 13.030 1.00 87.38 96 PRO A CA 1
ATOM 780 C C . PRO A 1 96 ? 7.604 -5.455 11.863 1.00 87.38 96 PRO A C 1
ATOM 782 O O . PRO A 1 96 ? 8.149 -5.650 10.779 1.00 87.38 96 PRO A O 1
ATOM 785 N N . LEU A 1 97 ? 6.800 -4.404 12.073 1.00 86.56 97 LEU A N 1
ATOM 786 C CA . LEU A 1 97 ? 6.549 -3.384 11.055 1.00 86.56 97 LEU A CA 1
ATOM 787 C C . LEU A 1 97 ? 7.833 -2.631 10.681 1.00 86.56 97 LEU A C 1
ATOM 789 O O . LEU A 1 97 ? 8.124 -2.495 9.496 1.00 86.56 97 LEU A O 1
ATOM 793 N N . VAL A 1 98 ? 8.613 -2.184 11.669 1.00 85.81 98 VAL A N 1
ATOM 794 C CA . VAL A 1 98 ? 9.901 -1.501 11.452 1.00 85.81 98 VAL A CA 1
ATOM 795 C C . VAL A 1 98 ? 10.898 -2.439 10.783 1.00 85.81 98 VAL A C 1
ATOM 797 O O . VAL A 1 98 ? 11.583 -2.030 9.857 1.00 85.81 98 VAL A O 1
ATOM 800 N N . HIS A 1 99 ? 10.954 -3.709 11.185 1.00 81.56 99 HIS A N 1
ATOM 801 C CA . HIS A 1 99 ? 11.847 -4.672 10.539 1.00 81.56 99 HIS A CA 1
ATOM 802 C C . HIS A 1 99 ? 11.431 -4.972 9.088 1.00 81.56 99 HIS A C 1
ATOM 804 O O . HIS A 1 99 ? 12.271 -5.252 8.237 1.00 81.56 99 HIS A O 1
ATOM 810 N N . SER A 1 100 ? 10.132 -4.929 8.787 1.00 77.25 100 SER A N 1
ATOM 811 C CA . SER A 1 100 ? 9.621 -5.185 7.441 1.00 77.25 100 SER A CA 1
ATOM 812 C C . SER A 1 100 ? 9.763 -3.973 6.517 1.00 77.25 100 SER A C 1
ATOM 814 O O . SER A 1 100 ? 10.175 -4.127 5.369 1.00 77.25 100 SER A O 1
ATOM 816 N N . LYS A 1 101 ? 9.448 -2.766 6.999 1.00 77.25 101 LYS A N 1
ATOM 817 C CA . LYS A 1 101 ? 9.402 -1.517 6.214 1.00 77.25 101 LYS A CA 1
ATOM 818 C C . LYS A 1 101 ? 10.543 -0.543 6.522 1.00 77.25 101 LYS A C 1
ATOM 820 O O . LYS A 1 101 ? 10.464 0.624 6.151 1.00 77.25 101 LYS A O 1
ATOM 825 N N . GLY A 1 102 ? 11.553 -0.999 7.251 1.00 76.38 102 GLY A N 1
ATOM 826 C CA . GLY A 1 102 ? 12.707 -0.197 7.629 1.00 76.38 102 GLY A CA 1
ATOM 827 C C . GLY A 1 102 ? 13.652 0.075 6.463 1.00 76.38 102 GLY A C 1
ATOM 828 O O . GLY A 1 102 ? 13.412 -0.318 5.320 1.00 76.38 102 GLY A O 1
ATOM 829 N N . THR A 1 103 ? 14.747 0.749 6.794 1.00 80.00 103 THR A N 1
ATOM 830 C CA . THR A 1 103 ? 15.796 1.152 5.858 1.00 80.00 103 THR A CA 1
ATOM 831 C C . THR A 1 103 ? 16.494 -0.069 5.273 1.00 80.00 103 THR A C 1
ATOM 833 O O . THR A 1 103 ? 16.964 -0.927 6.023 1.00 80.00 103 THR A O 1
ATOM 836 N N . VAL A 1 104 ? 16.605 -0.124 3.949 1.00 81.06 104 VAL A N 1
ATOM 837 C CA . VAL A 1 104 ? 17.378 -1.152 3.245 1.00 81.06 104 VAL A CA 1
ATOM 838 C C . VAL A 1 104 ? 18.505 -0.457 2.496 1.00 81.06 104 VAL A C 1
ATOM 840 O O . VAL A 1 104 ? 18.283 0.558 1.835 1.00 81.06 104 VAL A O 1
ATOM 843 N N . THR A 1 105 ? 19.710 -1.006 2.599 1.00 84.19 105 THR A N 1
ATOM 844 C CA . THR A 1 105 ? 20.903 -0.526 1.897 1.00 84.19 105 THR A CA 1
ATOM 845 C C . THR A 1 105 ? 21.464 -1.623 1.005 1.00 84.19 105 THR A C 1
ATOM 847 O O . THR A 1 105 ? 21.320 -2.805 1.321 1.00 84.19 105 THR A O 1
ATOM 850 N N . ASP A 1 106 ? 22.104 -1.242 -0.095 1.00 82.38 106 ASP A N 1
ATOM 851 C CA . ASP A 1 106 ? 22.850 -2.170 -0.947 1.00 82.38 106 ASP A CA 1
ATOM 852 C C . ASP A 1 106 ? 24.289 -2.408 -0.435 1.00 82.38 106 ASP A C 1
ATOM 854 O O . ASP A 1 106 ? 24.704 -1.841 0.581 1.00 82.38 106 ASP A O 1
ATOM 858 N N . ALA A 1 107 ? 25.066 -3.248 -1.135 1.00 81.69 107 ALA A N 1
ATOM 859 C CA . ALA A 1 107 ? 26.463 -3.546 -0.788 1.00 81.69 107 ALA A CA 1
ATOM 860 C C . ALA A 1 107 ? 27.382 -2.311 -0.776 1.00 81.69 107 ALA A C 1
ATOM 862 O O . ALA A 1 107 ? 28.389 -2.296 -0.068 1.00 81.69 107 ALA A O 1
ATOM 863 N N . ALA A 1 108 ? 27.039 -1.272 -1.541 1.00 82.00 108 ALA A N 1
ATOM 864 C CA . ALA A 1 108 ? 27.774 -0.012 -1.599 1.00 82.00 108 ALA A CA 1
ATOM 865 C C . ALA A 1 108 ? 27.323 0.988 -0.515 1.00 82.00 108 ALA A C 1
ATOM 867 O O . ALA A 1 108 ? 27.806 2.122 -0.476 1.00 82.00 108 ALA A O 1
ATOM 868 N N . GLY A 1 109 ? 26.391 0.590 0.359 1.00 80.06 109 GLY A N 1
ATOM 869 C CA . GLY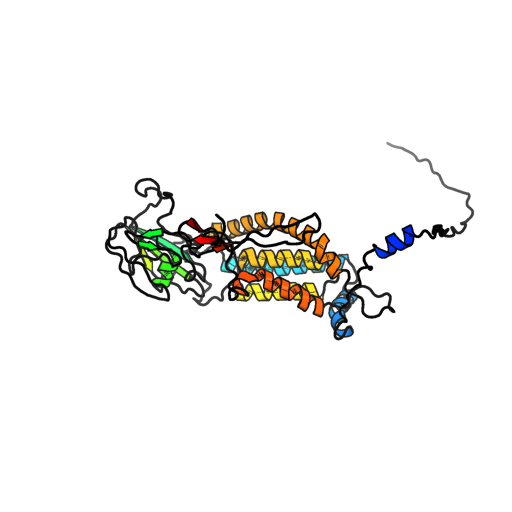 A 1 109 ? 25.814 1.446 1.391 1.00 80.06 109 GLY A CA 1
ATOM 870 C C . GLY A 1 109 ? 24.852 2.505 0.849 1.00 80.06 109 GLY A C 1
ATOM 871 O O . GLY A 1 109 ? 24.516 3.438 1.576 1.00 80.06 109 GLY A O 1
ATOM 872 N N . GLN A 1 110 ? 24.409 2.391 -0.407 1.00 85.19 110 GLN A N 1
ATOM 873 C CA . GLN A 1 110 ? 23.390 3.265 -0.980 1.00 85.19 110 GLN A CA 1
ATOM 874 C C . GLN A 1 110 ? 22.002 2.821 -0.525 1.00 85.19 110 GLN A C 1
ATOM 876 O O . GLN A 1 110 ? 21.709 1.630 -0.399 1.00 85.19 110 GLN A O 1
ATOM 881 N N . VAL A 1 111 ? 21.130 3.793 -0.267 1.00 87.50 111 VAL A N 1
ATOM 882 C CA . VAL A 1 111 ? 19.762 3.536 0.189 1.00 87.50 111 VAL A CA 1
ATOM 883 C C . VAL A 1 111 ? 18.935 2.981 -0.969 1.00 87.50 111 VAL A C 1
ATOM 885 O O . VAL A 1 111 ? 18.859 3.580 -2.041 1.00 87.50 111 VAL A O 1
ATOM 888 N N . VAL A 1 112 ? 18.276 1.843 -0.745 1.00 89.88 112 VAL A N 1
ATOM 889 C CA . VAL A 1 112 ? 17.372 1.233 -1.727 1.00 89.88 112 VAL A CA 1
ATOM 890 C C . VAL A 1 112 ? 16.136 2.112 -1.894 1.00 89.88 112 VAL A C 1
ATOM 892 O O . VAL A 1 112 ? 15.540 2.563 -0.909 1.00 89.88 112 VAL A O 1
ATOM 895 N N . THR A 1 113 ? 15.730 2.328 -3.143 1.00 91.94 113 THR A N 1
ATOM 896 C CA . THR A 1 113 ? 14.537 3.114 -3.472 1.00 91.94 113 THR A CA 1
ATOM 897 C C . THR A 1 113 ? 13.296 2.231 -3.392 1.00 91.94 113 THR A C 1
ATOM 899 O O . THR A 1 113 ? 13.198 1.215 -4.076 1.00 91.94 113 THR A O 1
ATOM 902 N N . HIS A 1 114 ? 12.331 2.598 -2.557 1.00 91.00 114 HIS A N 1
ATOM 903 C CA . HIS A 1 114 ? 11.028 1.948 -2.524 1.00 91.00 114 HIS A CA 1
ATOM 904 C C . HIS A 1 114 ? 10.160 2.497 -3.657 1.00 91.00 114 HIS A C 1
ATOM 906 O O . HIS A 1 114 ? 9.981 3.711 -3.764 1.00 91.00 114 HIS A O 1
ATOM 912 N N . LEU A 1 115 ? 9.618 1.603 -4.477 1.00 92.69 115 LEU A N 1
ATOM 913 C CA . LEU A 1 115 ? 8.748 1.934 -5.597 1.00 92.69 115 LEU A CA 1
ATOM 914 C C . LEU A 1 115 ? 7.315 1.494 -5.310 1.00 92.69 115 LEU A C 1
ATOM 916 O O . LEU A 1 115 ? 7.083 0.489 -4.638 1.00 92.69 115 LEU A O 1
ATOM 920 N N . ASP A 1 116 ? 6.359 2.237 -5.846 1.00 91.81 116 ASP A N 1
ATOM 921 C CA . ASP A 1 116 ? 4.974 1.807 -5.978 1.00 91.81 116 ASP A CA 1
ATOM 922 C C . ASP A 1 116 ? 4.766 1.037 -7.295 1.00 91.81 116 ASP A C 1
ATOM 924 O O . ASP A 1 116 ? 5.541 1.156 -8.247 1.00 91.81 116 ASP A O 1
ATOM 928 N N . CYS A 1 117 ? 3.695 0.249 -7.389 1.00 92.25 117 CYS A N 1
ATOM 929 C CA . CYS A 1 117 ? 3.419 -0.576 -8.567 1.00 92.25 117 CYS A CA 1
ATOM 930 C C . CYS A 1 117 ? 3.204 0.240 -9.856 1.00 92.25 117 CYS A C 1
ATOM 932 O O . CYS A 1 117 ? 3.316 -0.317 -10.947 1.00 92.25 117 CYS A O 1
ATOM 934 N N . VAL A 1 118 ? 2.881 1.534 -9.741 1.00 93.31 118 VAL A N 1
ATOM 935 C CA . VAL A 1 118 ? 2.674 2.453 -10.874 1.00 93.31 118 VAL A CA 1
ATOM 936 C C . VAL A 1 118 ? 3.888 3.331 -11.182 1.00 93.31 118 VAL A C 1
ATOM 938 O O . VAL A 1 118 ? 3.820 4.137 -12.113 1.00 93.31 118 VAL A O 1
ATOM 941 N N . ASP A 1 119 ? 4.984 3.200 -10.427 1.00 94.69 119 ASP A N 1
ATOM 942 C CA . ASP A 1 119 ? 6.173 4.013 -10.658 1.00 94.69 119 ASP A CA 1
ATOM 943 C C . ASP A 1 119 ? 6.827 3.673 -11.998 1.00 94.69 119 ASP A C 1
ATOM 945 O O . ASP A 1 119 ? 6.991 2.514 -12.395 1.00 94.69 119 ASP A O 1
ATOM 949 N N . THR A 1 120 ? 7.226 4.737 -12.684 1.00 95.31 120 THR A N 1
ATOM 950 C CA . THR A 1 120 ? 7.866 4.724 -13.999 1.00 95.31 120 THR A CA 1
ATOM 951 C C . THR A 1 120 ? 9.077 5.645 -13.949 1.00 95.31 120 THR A C 1
ATOM 953 O O . THR A 1 120 ? 9.113 6.589 -13.157 1.00 95.31 120 THR A O 1
ATOM 956 N N . LEU A 1 121 ? 10.072 5.388 -14.794 1.00 95.19 121 LEU A N 1
ATOM 957 C CA . LEU A 1 121 ? 11.240 6.267 -14.905 1.00 95.19 121 LEU A CA 1
ATOM 958 C C . LEU A 1 121 ? 10.935 7.489 -15.784 1.00 95.19 121 LEU A C 1
ATOM 960 O O . LEU A 1 121 ? 11.528 8.548 -15.613 1.00 95.19 121 LEU A O 1
ATOM 964 N N . TRP A 1 122 ? 9.974 7.350 -16.701 1.00 94.19 122 TRP A N 1
ATOM 965 C CA . TRP A 1 122 ? 9.442 8.427 -17.524 1.00 94.19 122 TRP A CA 1
ATOM 966 C C . TRP A 1 122 ? 8.048 8.838 -17.042 1.00 94.19 122 TRP A C 1
ATOM 968 O O . TRP A 1 122 ? 7.044 8.187 -17.347 1.00 94.19 122 TRP A O 1
ATOM 978 N N . ARG A 1 123 ? 7.989 9.938 -16.290 1.00 91.69 123 ARG A N 1
ATOM 979 C CA . ARG A 1 123 ? 6.761 10.458 -15.682 1.00 91.69 123 ARG A CA 1
ATOM 980 C C . ARG A 1 123 ? 5.744 10.944 -16.721 1.00 91.69 123 ARG A C 1
ATOM 982 O O . ARG A 1 123 ? 6.082 11.374 -17.826 1.00 91.69 123 ARG A O 1
ATOM 989 N N . ARG A 1 124 ? 4.461 10.880 -16.353 1.00 86.81 124 ARG A N 1
ATOM 990 C CA . ARG A 1 124 ? 3.327 11.277 -17.210 1.00 86.81 124 ARG A CA 1
ATOM 991 C C . ARG A 1 124 ? 3.107 12.796 -17.190 1.00 86.81 124 ARG A C 1
ATOM 993 O O . ARG A 1 124 ? 3.772 13.518 -16.465 1.00 86.81 124 ARG A O 1
ATOM 1000 N N . ASN A 1 125 ? 2.159 13.286 -17.994 1.00 84.81 125 ASN A N 1
ATOM 1001 C CA . ASN A 1 125 ? 1.687 14.682 -17.976 1.00 84.81 125 ASN A CA 1
ATOM 1002 C C . ASN A 1 125 ? 2.784 15.750 -18.158 1.00 84.81 125 ASN A C 1
ATOM 1004 O O . ASN A 1 125 ? 2.689 16.833 -17.589 1.00 84.81 125 ASN A O 1
ATOM 1008 N N . ASN A 1 126 ? 3.810 15.459 -18.964 1.00 85.56 126 ASN A N 1
ATOM 1009 C CA . ASN A 1 126 ? 4.966 16.338 -19.187 1.00 85.56 126 ASN A CA 1
ATOM 1010 C C . ASN A 1 126 ? 5.780 16.652 -17.915 1.00 85.56 126 ASN A C 1
ATOM 1012 O O . ASN A 1 126 ? 6.530 17.623 -17.896 1.00 85.56 126 ASN A O 1
ATOM 1016 N N . GLU A 1 127 ? 5.690 15.820 -16.872 1.00 90.69 127 GLU A N 1
ATOM 1017 C CA . GLU A 1 127 ? 6.495 15.960 -15.647 1.00 90.69 127 GLU A CA 1
ATOM 1018 C C . GLU A 1 127 ? 7.996 15.722 -15.872 1.00 90.69 127 GLU A C 1
ATOM 1020 O O . GLU A 1 127 ? 8.800 16.071 -15.014 1.00 90.69 127 GLU A O 1
ATOM 1025 N N . CYS A 1 128 ? 8.383 15.148 -17.017 1.00 91.25 128 CYS A N 1
ATOM 1026 C CA . CYS A 1 128 ? 9.782 15.060 -17.440 1.00 91.25 128 CYS A CA 1
ATOM 1027 C C . CYS A 1 128 ? 10.315 16.354 -18.088 1.00 91.25 128 CYS A C 1
ATOM 1029 O O . CYS A 1 128 ? 11.480 16.395 -18.482 1.00 91.25 128 CYS A O 1
ATOM 1031 N N . GLY A 1 129 ? 9.487 17.392 -18.235 1.00 90.88 129 GLY A N 1
ATOM 1032 C CA . GLY A 1 129 ? 9.889 18.660 -18.835 1.00 90.88 129 GLY A CA 1
ATOM 1033 C C . GLY A 1 129 ? 10.142 18.585 -20.345 1.00 90.88 129 GLY A C 1
ATOM 1034 O O . GLY A 1 129 ? 9.864 17.583 -21.012 1.00 90.88 129 GLY A O 1
ATOM 1035 N N . LEU A 1 130 ? 10.664 19.684 -20.900 1.00 89.38 130 LEU A N 1
ATOM 1036 C CA . LEU A 1 130 ? 11.072 19.756 -22.306 1.00 89.38 130 LEU A CA 1
ATOM 1037 C C . LEU A 1 130 ? 12.261 18.815 -22.548 1.00 89.38 130 LEU A C 1
ATOM 1039 O O . LEU A 1 130 ? 13.195 18.771 -21.748 1.00 89.38 130 LEU A O 1
ATOM 1043 N N . ASP A 1 131 ? 12.202 18.040 -23.632 1.00 85.19 131 ASP A N 1
ATOM 1044 C CA . ASP A 1 131 ? 13.203 17.027 -24.006 1.00 85.19 131 ASP A CA 1
ATOM 1045 C C . ASP A 1 131 ? 13.525 15.995 -22.905 1.00 85.19 131 ASP A C 1
ATOM 1047 O O . ASP A 1 131 ? 14.582 15.363 -22.909 1.00 85.19 131 ASP A O 1
ATOM 1051 N N . GLY A 1 132 ? 12.622 15.815 -21.936 1.00 88.75 132 GLY A N 1
ATOM 1052 C CA . GLY A 1 132 ? 12.807 14.867 -20.841 1.00 88.75 132 GLY A CA 1
ATOM 1053 C C . GLY A 1 132 ? 13.874 15.270 -19.817 1.00 88.75 132 GLY A C 1
ATOM 1054 O O . GLY A 1 132 ? 14.358 14.406 -19.086 1.00 88.75 132 GLY A O 1
ATOM 1055 N N . ILE A 1 133 ? 14.281 16.546 -19.769 1.00 91.31 133 ILE A N 1
ATOM 1056 C CA . ILE A 1 133 ? 15.390 17.024 -18.927 1.00 91.31 133 ILE A CA 1
ATOM 1057 C C . ILE A 1 133 ? 15.241 16.676 -17.439 1.00 91.31 133 ILE A C 1
ATOM 1059 O O . ILE A 1 133 ? 16.248 16.395 -16.789 1.00 91.31 133 ILE A O 1
ATOM 1063 N N . ASP A 1 134 ? 14.009 16.621 -16.932 1.00 93.62 134 ASP A N 1
ATOM 1064 C CA . ASP A 1 134 ? 13.711 16.356 -15.520 1.00 93.62 134 ASP A CA 1
ATOM 1065 C C . ASP A 1 134 ? 13.657 14.854 -15.185 1.00 93.62 134 ASP A C 1
ATOM 1067 O O . ASP A 1 134 ? 13.620 14.481 -14.015 1.00 93.62 134 ASP A O 1
ATOM 1071 N N . CYS A 1 135 ? 13.687 13.983 -16.200 1.00 93.12 135 CYS A N 1
ATOM 1072 C CA . CYS A 1 135 ? 13.753 12.521 -16.055 1.00 93.12 135 CYS A CA 1
ATOM 1073 C C . CYS A 1 135 ? 15.156 11.965 -16.339 1.00 93.12 135 CYS A C 1
ATOM 1075 O O . CYS A 1 135 ? 15.326 10.782 -16.628 1.00 93.12 135 CYS A O 1
ATOM 1077 N N . ARG A 1 136 ? 16.171 12.831 -16.267 1.00 91.88 136 ARG A N 1
ATOM 1078 C CA . ARG A 1 136 ? 17.578 12.435 -16.290 1.00 91.88 136 ARG A CA 1
ATOM 1079 C C . ARG A 1 136 ? 17.971 11.728 -14.984 1.00 91.88 136 ARG A C 1
ATOM 1081 O O . ARG A 1 136 ? 17.394 12.028 -13.940 1.00 91.88 136 ARG A O 1
ATOM 1088 N N . PRO A 1 137 ? 19.017 10.891 -15.021 1.00 94.38 137 PRO A N 1
ATOM 1089 C CA . PRO A 1 137 ? 19.841 10.558 -16.188 1.00 94.38 137 PRO A CA 1
ATOM 1090 C C . PRO A 1 137 ? 19.201 9.497 -17.091 1.00 94.38 137 PRO A C 1
ATOM 1092 O O . PRO A 1 137 ? 18.285 8.792 -16.694 1.00 94.38 137 PRO A O 1
ATOM 1095 N N . PHE A 1 138 ? 19.685 9.396 -18.333 1.00 93.00 138 PHE A N 1
ATOM 1096 C CA . PHE A 1 138 ? 19.149 8.442 -19.311 1.00 93.00 138 PHE A CA 1
ATOM 1097 C C . PHE A 1 138 ? 19.924 7.122 -19.373 1.00 93.00 138 PHE A C 1
ATOM 1099 O O . PHE A 1 138 ? 19.346 6.099 -19.720 1.00 93.00 138 PHE A O 1
ATOM 1106 N N . SER A 1 139 ? 21.216 7.123 -19.038 1.00 93.81 139 SER A N 1
ATOM 1107 C CA . SER A 1 139 ? 22.125 5.978 -19.186 1.00 93.81 139 SER A CA 1
ATOM 1108 C C . SER A 1 139 ? 23.238 6.005 -18.136 1.00 93.81 139 SER A C 1
ATOM 1110 O O . SER A 1 139 ? 23.484 7.049 -17.535 1.00 93.81 139 SER A O 1
ATOM 1112 N N . ASN A 1 140 ? 23.978 4.899 -17.993 1.00 90.38 140 ASN A N 1
ATOM 1113 C CA . ASN A 1 140 ? 25.158 4.764 -17.114 1.00 90.38 140 ASN A CA 1
ATOM 1114 C C . ASN A 1 140 ? 24.882 4.984 -15.619 1.00 90.38 140 ASN A C 1
ATOM 1116 O O . ASN A 1 140 ? 25.811 5.187 -14.841 1.00 90.38 140 ASN A O 1
ATOM 1120 N N . GLU A 1 141 ? 23.620 4.911 -15.211 1.00 93.50 141 GLU A N 1
ATOM 1121 C CA . GLU A 1 141 ? 23.233 4.891 -13.809 1.00 93.50 141 GLU A CA 1
ATOM 1122 C C . GLU A 1 141 ? 22.504 3.582 -13.514 1.00 93.50 141 GLU A C 1
ATOM 1124 O O . GLU A 1 141 ? 21.803 3.019 -14.360 1.00 93.50 141 GLU A O 1
ATOM 1129 N N . SER A 1 142 ? 22.699 3.074 -12.305 1.00 93.62 142 SER A N 1
ATOM 1130 C CA . SER A 1 142 ? 21.937 1.946 -11.799 1.00 93.62 142 SER A CA 1
ATOM 1131 C C . SER A 1 142 ? 21.581 2.196 -10.351 1.00 93.62 142 SER A C 1
ATOM 1133 O O . SER A 1 142 ? 22.401 2.728 -9.602 1.00 93.62 142 SER A O 1
ATOM 1135 N N . PHE A 1 143 ? 20.390 1.779 -9.950 1.00 93.31 143 PHE A N 1
ATOM 1136 C CA . PHE A 1 143 ? 19.952 1.906 -8.572 1.00 93.31 143 PHE A CA 1
ATOM 1137 C C . PHE A 1 143 ? 19.218 0.650 -8.118 1.00 93.31 143 PHE A C 1
ATOM 1139 O O . PHE A 1 143 ? 18.584 -0.069 -8.897 1.00 93.31 143 PHE A O 1
ATOM 1146 N N . ALA A 1 144 ? 19.345 0.386 -6.825 1.00 93.62 144 ALA A N 1
ATOM 1147 C CA . ALA A 1 144 ? 18.633 -0.669 -6.139 1.00 93.62 144 ALA A CA 1
ATOM 1148 C C . ALA A 1 144 ? 17.188 -0.239 -5.879 1.00 93.62 144 ALA A C 1
ATOM 1150 O O . ALA A 1 144 ? 16.946 0.863 -5.375 1.00 93.62 144 ALA A O 1
ATOM 1151 N N . PHE A 1 145 ? 16.234 -1.122 -6.161 1.00 93.00 145 PHE A N 1
ATOM 1152 C CA . PHE A 1 145 ? 14.821 -0.859 -5.911 1.00 93.00 145 PHE A CA 1
ATOM 1153 C C . PHE A 1 145 ? 14.165 -1.951 -5.070 1.00 93.00 145 PHE A C 1
ATOM 1155 O O . PHE A 1 145 ? 14.616 -3.097 -5.048 1.00 93.00 145 PHE A O 1
ATOM 1162 N N . ARG A 1 146 ? 13.051 -1.584 -4.431 1.00 90.06 146 ARG A N 1
ATOM 1163 C CA . ARG A 1 146 ? 12.143 -2.475 -3.711 1.00 90.06 146 ARG A CA 1
ATOM 1164 C C . ARG A 1 146 ? 10.713 -2.282 -4.186 1.00 90.06 146 ARG A C 1
ATOM 1166 O O . ARG A 1 146 ? 10.218 -1.163 -4.162 1.00 90.06 146 ARG A O 1
ATOM 1173 N N . CYS A 1 147 ? 10.055 -3.380 -4.538 1.00 90.31 147 CYS A N 1
ATOM 1174 C CA . CYS A 1 147 ? 8.659 -3.409 -4.959 1.00 90.31 147 CYS A CA 1
ATOM 1175 C C . CYS A 1 147 ? 7.774 -4.147 -3.942 1.00 90.31 147 CYS A C 1
ATOM 1177 O O . CYS A 1 147 ? 8.217 -5.156 -3.372 1.00 90.31 147 CYS A O 1
ATOM 1179 N N . PRO A 1 148 ? 6.525 -3.692 -3.735 1.00 86.88 148 PRO A N 1
ATOM 1180 C CA . PRO A 1 148 ? 5.528 -4.415 -2.958 1.00 86.88 148 PRO A CA 1
ATOM 1181 C C . PRO A 1 148 ? 5.015 -5.657 -3.709 1.00 86.88 148 PRO A C 1
ATOM 1183 O O . PRO A 1 148 ? 5.354 -5.901 -4.867 1.00 86.88 148 PRO A O 1
ATOM 1186 N N . ALA A 1 149 ? 4.221 -6.465 -3.009 1.00 84.62 149 ALA A N 1
ATOM 1187 C CA . ALA A 1 149 ? 3.490 -7.588 -3.591 1.00 84.62 149 ALA A CA 1
ATOM 1188 C C . ALA A 1 149 ? 2.247 -7.113 -4.368 1.00 84.62 149 ALA A C 1
ATOM 1190 O O . ALA A 1 149 ? 1.781 -5.995 -4.153 1.00 84.62 149 ALA A O 1
ATOM 1191 N N . ASP A 1 150 ? 1.683 -8.002 -5.188 1.00 85.25 150 ASP A N 1
ATOM 1192 C CA . ASP A 1 150 ? 0.433 -7.815 -5.944 1.00 85.25 150 ASP A CA 1
ATOM 1193 C C . ASP A 1 150 ? 0.489 -6.666 -6.974 1.00 85.25 150 ASP A C 1
ATOM 1195 O O . ASP A 1 150 ? -0.479 -5.942 -7.209 1.00 85.25 150 ASP A O 1
ATOM 1199 N N . CYS A 1 151 ? 1.648 -6.484 -7.616 1.00 90.38 151 CYS A N 1
ATOM 1200 C CA . CYS A 1 151 ? 1.819 -5.487 -8.675 1.00 90.38 151 CYS A CA 1
ATOM 1201 C C . CYS A 1 151 ? 1.414 -6.000 -10.066 1.00 90.38 151 CYS A C 1
ATOM 1203 O O . CYS A 1 151 ? 1.169 -5.185 -10.956 1.00 90.38 151 CYS A O 1
ATOM 1205 N N . ALA A 1 152 ? 1.315 -7.314 -10.292 1.00 90.38 152 ALA A N 1
ATOM 1206 C CA . ALA A 1 152 ? 0.897 -7.867 -11.584 1.00 90.38 152 ALA A CA 1
ATOM 1207 C C . ALA A 1 152 ? -0.578 -7.557 -11.901 1.00 90.38 152 ALA A C 1
ATOM 1209 O O . ALA A 1 152 ? -0.960 -7.447 -13.069 1.00 90.38 152 ALA A O 1
ATOM 1210 N N . GLY A 1 153 ? -1.408 -7.382 -10.865 1.00 86.38 153 GLY A N 1
ATOM 1211 C CA . GLY A 1 153 ? -2.809 -6.981 -10.990 1.00 86.38 153 GLY A CA 1
ATOM 1212 C C . GLY A 1 153 ? -3.013 -5.507 -11.356 1.00 86.38 153 GLY A C 1
ATOM 1213 O O . GLY A 1 153 ? -4.100 -5.142 -11.815 1.00 86.38 153 GLY A O 1
ATOM 1214 N N . VAL A 1 154 ? -1.986 -4.665 -11.195 1.00 89.31 154 VAL A N 1
ATOM 1215 C CA . VAL A 1 154 ? -2.072 -3.219 -11.421 1.00 89.31 154 VAL A CA 1
ATOM 1216 C C . VAL A 1 154 ? -2.111 -2.908 -12.914 1.00 89.31 154 VAL A C 1
ATOM 1218 O O . VAL A 1 154 ? -1.308 -3.380 -13.720 1.00 89.31 154 VAL A O 1
ATOM 1221 N N . ARG A 1 155 ? -3.099 -2.101 -13.302 1.00 90.00 155 ARG A N 1
ATOM 1222 C CA . ARG A 1 155 ? -3.432 -1.811 -14.698 1.00 90.00 155 ARG A CA 1
ATOM 1223 C C . ARG A 1 155 ? -3.571 -0.320 -14.902 1.00 90.00 155 ARG A C 1
ATOM 1225 O O . ARG A 1 155 ? -3.980 0.406 -13.997 1.00 90.00 155 ARG A O 1
ATOM 1232 N N . VAL A 1 156 ? -3.307 0.129 -16.123 1.00 88.38 156 VAL A N 1
ATOM 1233 C CA . VAL A 1 156 ? -3.645 1.502 -16.489 1.00 88.38 156 VAL A CA 1
ATOM 1234 C C . VAL A 1 156 ? -5.165 1.646 -16.543 1.00 88.38 156 VAL A C 1
ATOM 1236 O O . VAL A 1 156 ? -5.834 0.853 -17.200 1.00 88.38 156 VAL A O 1
ATOM 1239 N N . LEU A 1 157 ? -5.700 2.644 -15.837 1.00 86.50 157 LEU A N 1
ATOM 1240 C CA . LEU A 1 157 ? -7.143 2.919 -15.772 1.00 86.50 157 LEU A CA 1
ATOM 1241 C C . LEU A 1 157 ? -7.610 3.971 -16.788 1.00 86.50 157 LEU A C 1
ATOM 1243 O O . LEU A 1 157 ? -8.800 4.068 -17.071 1.00 86.50 157 LEU A O 1
ATOM 1247 N N . ASN A 1 158 ? -6.672 4.755 -17.321 1.00 85.44 158 ASN A N 1
ATOM 1248 C CA . ASN A 1 158 ? -6.907 5.757 -18.354 1.00 85.44 158 ASN A CA 1
ATOM 1249 C C . ASN A 1 158 ? -6.162 5.349 -19.634 1.00 85.44 158 ASN A C 1
ATOM 1251 O O . ASN A 1 158 ? -5.055 4.825 -19.519 1.00 85.44 158 ASN A O 1
ATOM 1255 N N . PRO A 1 159 ? -6.698 5.617 -20.836 1.00 87.50 159 PRO A N 1
ATOM 1256 C CA . PRO A 1 159 ? -5.989 5.339 -22.082 1.00 87.50 159 PRO A CA 1
ATOM 1257 C C . PRO A 1 159 ? -4.573 5.935 -22.089 1.00 87.50 159 PRO A C 1
ATOM 1259 O O . PRO A 1 159 ? -4.391 7.120 -21.807 1.00 87.50 159 PRO A O 1
ATOM 1262 N N . HIS A 1 160 ? -3.573 5.103 -22.383 1.00 89.62 160 HIS A N 1
ATOM 1263 C CA . HIS A 1 160 ? -2.170 5.494 -22.532 1.00 89.62 160 HIS A CA 1
ATOM 1264 C C . HIS A 1 160 ? -1.690 5.163 -23.940 1.00 89.62 160 HIS A C 1
ATOM 1266 O O . HIS A 1 160 ? -1.785 4.017 -24.376 1.00 89.62 160 HIS A O 1
ATOM 1272 N N . HIS A 1 161 ? -1.163 6.158 -24.646 1.00 89.88 161 HIS A N 1
ATOM 1273 C CA . HIS A 1 161 ? -0.755 6.004 -26.038 1.00 89.88 161 HIS A CA 1
ATOM 1274 C C . HIS A 1 161 ? 0.646 5.385 -26.146 1.00 89.88 161 HIS A C 1
ATOM 1276 O O . HIS A 1 161 ? 1.624 5.899 -25.598 1.00 89.88 161 HIS A O 1
ATOM 1282 N N . VAL A 1 162 ? 0.756 4.293 -26.901 1.00 91.69 162 VAL A N 1
ATOM 1283 C CA . VAL A 1 162 ? 2.017 3.611 -27.219 1.00 91.69 162 VAL A CA 1
ATOM 1284 C C . VAL A 1 162 ? 2.135 3.504 -28.732 1.00 91.69 162 VAL A C 1
ATOM 1286 O O . VAL A 1 162 ? 1.651 2.559 -29.353 1.00 91.69 162 VAL A O 1
ATOM 1289 N N . GLY A 1 163 ? 2.755 4.514 -29.347 1.00 88.50 163 GLY A N 1
ATOM 1290 C CA . GLY A 1 163 ? 2.766 4.629 -30.805 1.00 88.50 163 GLY A CA 1
ATOM 1291 C C . GLY A 1 163 ? 1.328 4.709 -31.340 1.00 88.50 163 GLY A C 1
ATOM 1292 O O . GLY A 1 163 ? 0.596 5.594 -30.906 1.00 88.50 163 GLY A O 1
ATOM 1293 N N . PRO A 1 164 ? 0.901 3.804 -32.241 1.00 87.75 164 PRO A N 1
ATOM 1294 C CA . PRO A 1 164 ? -0.464 3.785 -32.768 1.00 87.75 164 PRO A CA 1
ATOM 1295 C C . PRO A 1 164 ? -1.485 3.057 -31.869 1.00 87.75 164 PRO A C 1
ATOM 1297 O O . PRO A 1 164 ? -2.649 2.962 -32.250 1.00 87.75 164 PRO A O 1
ATOM 1300 N N . GLN A 1 165 ? -1.072 2.483 -30.731 1.00 88.06 165 GLN A N 1
ATOM 1301 C CA . GLN A 1 165 ? -1.942 1.677 -29.866 1.00 88.06 165 GLN A CA 1
ATOM 1302 C C . GLN A 1 165 ? -2.405 2.452 -28.629 1.00 88.06 165 GLN A C 1
ATOM 1304 O O . GLN A 1 165 ? -1.598 3.094 -27.955 1.00 88.06 165 GLN A O 1
ATOM 1309 N N . ASP A 1 166 ? -3.681 2.292 -28.275 1.00 89.62 166 ASP A N 1
ATOM 1310 C CA . ASP A 1 166 ? -4.254 2.813 -27.033 1.00 89.62 166 ASP A CA 1
ATOM 1311 C C . ASP A 1 166 ? -4.312 1.705 -25.980 1.00 89.62 166 ASP A C 1
ATOM 1313 O O . ASP A 1 166 ? -5.110 0.768 -26.055 1.00 89.62 166 ASP A O 1
ATOM 1317 N N . VAL A 1 167 ? -3.444 1.808 -24.978 1.00 88.81 167 VAL A N 1
ATOM 1318 C CA . VAL A 1 167 ? -3.308 0.827 -23.903 1.00 88.81 167 VAL A CA 1
ATOM 1319 C C . VAL A 1 167 ? -4.219 1.222 -22.748 1.00 88.81 167 VAL A C 1
ATOM 1321 O O . VAL A 1 167 ? -4.034 2.267 -22.125 1.00 88.81 167 VAL A O 1
ATOM 1324 N N . ASN A 1 168 ? -5.203 0.378 -22.435 1.00 91.38 168 ASN A N 1
ATOM 1325 C CA . ASN A 1 168 ? -6.121 0.585 -21.316 1.00 91.38 168 ASN A CA 1
ATOM 1326 C C . ASN A 1 168 ? -6.509 -0.754 -20.664 1.00 91.38 168 ASN A C 1
ATOM 1328 O O . ASN A 1 168 ? -6.573 -1.778 -21.341 1.00 91.38 168 ASN A O 1
ATOM 1332 N N . TYR A 1 169 ? -6.761 -0.753 -19.353 1.00 86.44 169 TYR A N 1
ATOM 1333 C CA . TYR A 1 169 ? -7.136 -1.920 -18.539 1.00 86.44 169 TYR A CA 1
ATOM 1334 C C . TYR A 1 169 ? -6.179 -3.122 -18.612 1.00 86.44 169 TYR A C 1
ATOM 1336 O O . TYR A 1 169 ? -6.586 -4.264 -18.382 1.00 86.44 169 TYR A O 1
ATOM 1344 N N . ARG A 1 170 ? -4.893 -2.869 -18.868 1.00 89.38 170 ARG A N 1
ATOM 1345 C CA . ARG A 1 170 ? -3.817 -3.871 -18.854 1.00 89.38 170 ARG A CA 1
ATOM 1346 C C . ARG A 1 170 ? -2.553 -3.325 -18.170 1.00 89.38 170 ARG A C 1
ATOM 1348 O O . ARG A 1 170 ? -2.451 -2.102 -18.018 1.00 89.38 170 ARG A O 1
ATOM 1355 N N . PRO A 1 171 ? -1.620 -4.190 -17.730 1.00 92.38 171 PRO A N 1
ATOM 1356 C CA . PRO A 1 171 ? -0.324 -3.760 -17.206 1.00 92.38 171 PRO A CA 1
ATOM 1357 C C . PRO A 1 171 ? 0.450 -2.931 -18.236 1.00 92.38 171 PRO A C 1
ATOM 1359 O O . PRO A 1 171 ? 0.402 -3.227 -19.433 1.00 92.38 171 PRO A O 1
ATOM 1362 N N . LEU A 1 172 ? 1.159 -1.900 -17.771 1.00 95.44 172 LEU A N 1
ATOM 1363 C CA . LEU A 1 172 ? 1.978 -1.048 -18.629 1.00 95.44 172 LEU A CA 1
ATOM 1364 C C . LEU A 1 172 ? 3.425 -1.527 -18.630 1.00 95.44 172 LEU A C 1
ATOM 1366 O O . LEU A 1 172 ? 4.239 -1.070 -17.835 1.00 95.44 172 LEU A O 1
ATOM 1370 N N . VAL A 1 173 ? 3.734 -2.481 -19.498 1.00 97.31 173 VAL A N 1
ATOM 1371 C CA . VAL A 1 173 ? 5.095 -2.995 -19.675 1.00 97.31 173 VAL A CA 1
ATOM 1372 C C . VAL A 1 173 ? 5.372 -3.050 -21.165 1.00 97.31 173 VAL A C 1
ATOM 1374 O O . VAL A 1 173 ? 4.624 -3.698 -21.890 1.00 97.31 173 VAL A O 1
ATOM 1377 N N . MET A 1 174 ? 6.419 -2.374 -21.630 1.00 96.69 174 MET A N 1
ATOM 1378 C CA . MET A 1 174 ? 6.802 -2.346 -23.040 1.00 96.69 174 MET A CA 1
ATOM 1379 C C . MET A 1 174 ? 8.195 -2.932 -23.198 1.00 96.69 174 MET A C 1
ATOM 1381 O O . MET A 1 174 ? 9.136 -2.450 -22.566 1.00 96.69 174 MET A O 1
ATOM 1385 N N . GLY A 1 175 ? 8.333 -3.925 -24.072 1.00 95.62 175 GLY A N 1
ATOM 1386 C CA . GLY A 1 175 ? 9.605 -4.599 -24.319 1.00 95.62 175 GLY A CA 1
ATOM 1387 C C . GLY A 1 175 ? 9.845 -5.854 -23.477 1.00 95.62 175 GLY A C 1
ATOM 1388 O O . GLY A 1 175 ? 8.932 -6.434 -22.887 1.00 95.62 175 GLY A O 1
ATOM 1389 N N . GLY A 1 176 ? 11.106 -6.276 -23.465 1.00 92.06 176 GLY A N 1
ATOM 1390 C CA . GLY A 1 176 ? 11.577 -7.562 -22.952 1.00 92.06 176 GLY A CA 1
ATOM 1391 C C . GLY A 1 176 ? 12.664 -8.119 -23.880 1.00 92.06 176 GLY A C 1
ATOM 1392 O O . GLY A 1 176 ? 12.344 -8.477 -25.013 1.00 92.06 176 GLY A O 1
ATOM 1393 N N . PRO A 1 177 ? 13.951 -8.169 -23.473 1.00 92.88 177 PRO A N 1
ATOM 1394 C CA . PRO A 1 177 ? 14.500 -7.972 -22.120 1.00 92.88 177 PRO A CA 1
ATOM 1395 C C . PRO A 1 177 ? 14.809 -6.513 -21.726 1.00 92.88 177 PRO A C 1
ATOM 1397 O O . PRO A 1 177 ? 15.024 -6.245 -20.545 1.00 92.88 177 PRO A O 1
ATOM 1400 N N . VAL A 1 178 ? 14.843 -5.583 -22.685 1.00 97.06 178 VAL A N 1
ATOM 1401 C CA . VAL A 1 178 ? 14.997 -4.138 -22.433 1.00 97.06 178 VAL A CA 1
ATOM 1402 C C . VAL A 1 178 ? 13.612 -3.499 -22.395 1.00 97.06 178 VAL A C 1
ATOM 1404 O O . VAL A 1 178 ? 12.795 -3.754 -23.282 1.00 97.06 178 VAL A O 1
ATOM 1407 N N . TYR A 1 179 ? 13.350 -2.682 -21.376 1.00 97.81 179 TYR A N 1
ATOM 1408 C CA . TYR A 1 179 ? 12.053 -2.059 -21.136 1.00 97.81 179 TYR A CA 1
ATOM 1409 C C . TYR A 1 179 ? 12.073 -0.563 -21.429 1.00 97.81 179 TYR A C 1
ATOM 1411 O O . TYR A 1 179 ? 13.065 0.127 -21.179 1.00 97.81 179 TYR A O 1
ATOM 1419 N N . ARG A 1 180 ? 10.957 -0.048 -21.950 1.00 96.81 180 ARG A N 1
ATOM 1420 C CA . ARG A 1 180 ? 10.771 1.389 -22.199 1.00 96.81 180 ARG A CA 1
ATOM 1421 C C . ARG A 1 180 ? 10.585 2.137 -20.877 1.00 96.81 180 ARG A C 1
ATOM 1423 O O . ARG A 1 180 ? 9.912 1.620 -19.990 1.00 96.81 180 ARG A O 1
ATOM 1430 N N . GLY A 1 181 ? 11.127 3.347 -20.747 1.00 95.44 181 GLY A N 1
ATOM 1431 C CA . GLY A 1 181 ? 11.175 4.106 -19.489 1.00 95.44 181 GLY A CA 1
ATOM 1432 C C . GLY A 1 181 ? 9.822 4.446 -18.854 1.00 95.44 181 GLY A C 1
ATOM 1433 O O . GLY A 1 181 ? 9.760 4.664 -17.647 1.00 95.44 181 GLY A O 1
ATOM 1434 N N . ASP A 1 182 ? 8.732 4.450 -19.621 1.00 95.00 182 ASP A N 1
ATOM 1435 C CA . ASP A 1 182 ? 7.361 4.636 -19.122 1.00 95.00 182 ASP A CA 1
ATOM 1436 C C . ASP A 1 182 ? 6.660 3.319 -18.730 1.00 95.00 182 ASP A C 1
ATOM 1438 O O . ASP A 1 182 ? 5.473 3.324 -18.399 1.00 95.00 182 ASP A O 1
ATOM 1442 N N . SER A 1 183 ? 7.375 2.191 -18.754 1.00 96.69 183 SER A N 1
ATOM 1443 C CA . SER A 1 183 ? 6.898 0.920 -18.202 1.00 96.69 183 SER A CA 1
ATOM 1444 C C . SER A 1 183 ? 6.884 0.970 -16.676 1.00 96.69 183 SER A C 1
ATOM 1446 O O . SER A 1 183 ? 7.797 1.520 -16.058 1.00 96.69 183 SER A O 1
ATOM 1448 N N . PHE A 1 184 ? 5.893 0.329 -16.057 1.00 96.81 184 PHE A N 1
ATOM 1449 C CA . PHE A 1 184 ? 5.870 0.106 -14.614 1.00 96.81 184 PHE A CA 1
ATOM 1450 C C . PHE A 1 184 ? 7.078 -0.735 -14.204 1.00 96.81 184 PHE A C 1
ATOM 1452 O O . PHE A 1 184 ? 7.207 -1.885 -14.631 1.00 96.81 184 PHE A O 1
ATOM 1459 N N . VAL A 1 185 ? 7.954 -0.184 -13.360 1.00 97.44 185 VAL A N 1
ATOM 1460 C CA . VAL A 1 185 ? 9.230 -0.827 -12.999 1.00 97.44 185 VAL A CA 1
ATOM 1461 C C . VAL A 1 185 ? 8.993 -2.161 -12.287 1.00 97.44 185 VAL A C 1
ATOM 1463 O O . VAL A 1 185 ? 9.592 -3.173 -12.652 1.00 97.44 185 VAL A O 1
ATOM 1466 N N . CYS A 1 186 ? 8.059 -2.204 -11.332 1.00 96.00 186 CYS A N 1
ATOM 1467 C CA . CYS A 1 186 ? 7.699 -3.438 -10.631 1.00 96.00 186 CYS A CA 1
ATOM 1468 C C . CYS A 1 186 ? 7.050 -4.475 -11.562 1.00 96.00 186 CYS A C 1
ATOM 1470 O O . CYS A 1 186 ? 7.364 -5.661 -11.476 1.00 96.00 186 CYS A O 1
ATOM 1472 N N . GLY A 1 187 ? 6.206 -4.034 -12.502 1.00 96.69 187 GLY A N 1
ATOM 1473 C CA . GLY A 1 187 ? 5.627 -4.907 -13.527 1.00 96.69 187 GLY A CA 1
ATOM 1474 C C . GLY A 1 187 ? 6.691 -5.495 -14.459 1.00 96.69 187 GLY A C 1
ATOM 1475 O O . GLY A 1 187 ? 6.687 -6.695 -14.725 1.00 96.69 187 GLY A O 1
ATOM 1476 N N . ALA A 1 188 ? 7.654 -4.681 -14.894 1.00 97.69 188 ALA A N 1
ATOM 1477 C CA . ALA A 1 188 ? 8.794 -5.123 -15.694 1.00 97.69 188 ALA A CA 1
ATOM 1478 C C . ALA A 1 188 ? 9.694 -6.109 -14.927 1.00 97.69 188 ALA A C 1
ATOM 1480 O O . ALA A 1 188 ? 10.158 -7.094 -15.499 1.00 97.69 188 ALA A O 1
ATOM 1481 N N . ALA A 1 189 ? 9.902 -5.899 -13.624 1.00 96.88 189 ALA A N 1
ATOM 1482 C CA . ALA A 1 189 ? 10.680 -6.798 -12.775 1.00 96.88 189 ALA A CA 1
ATOM 1483 C C . ALA A 1 189 ? 10.011 -8.175 -12.586 1.00 96.88 189 ALA A C 1
ATOM 1485 O O . ALA A 1 189 ? 10.704 -9.197 -12.604 1.00 96.88 189 ALA A O 1
ATOM 1486 N N . ILE A 1 190 ? 8.679 -8.216 -12.444 1.00 96.50 190 ILE A N 1
ATOM 1487 C CA . ILE A 1 190 ? 7.900 -9.468 -12.428 1.00 96.50 190 ILE A CA 1
ATOM 1488 C C . ILE A 1 190 ? 7.983 -10.143 -13.799 1.00 96.50 190 ILE A C 1
ATOM 1490 O O . ILE A 1 190 ? 8.326 -11.321 -13.883 1.00 96.50 190 ILE A O 1
ATOM 1494 N N . HIS A 1 191 ? 7.752 -9.393 -14.881 1.00 97.38 191 HIS A N 1
ATOM 1495 C CA . HIS A 1 191 ? 7.859 -9.901 -16.250 1.00 97.38 191 HIS A CA 1
ATOM 1496 C C . HIS A 1 191 ? 9.246 -10.519 -16.516 1.00 97.38 191 HIS A C 1
ATOM 1498 O O . HIS A 1 191 ? 9.335 -11.647 -16.993 1.00 97.38 191 HIS A O 1
ATOM 1504 N N . ALA A 1 192 ? 10.330 -9.859 -16.095 1.00 96.56 192 ALA A N 1
ATOM 1505 C CA . ALA A 1 192 ? 11.703 -10.365 -16.192 1.00 96.56 192 ALA A CA 1
ATOM 1506 C C . ALA A 1 192 ? 12.006 -11.576 -15.281 1.00 96.56 192 ALA A C 1
ATOM 1508 O O . ALA A 1 192 ? 13.046 -12.213 -15.435 1.00 96.56 192 ALA A O 1
ATOM 1509 N N . GLY A 1 193 ? 11.145 -11.891 -14.308 1.00 94.19 193 GLY A N 1
ATOM 1510 C CA . GLY A 1 193 ? 11.373 -12.956 -13.324 1.00 94.19 193 GLY A CA 1
ATOM 1511 C C . GLY A 1 193 ? 12.421 -12.607 -12.263 1.00 94.19 193 GLY A C 1
ATOM 1512 O O . GLY A 1 193 ? 12.981 -13.501 -11.618 1.00 94.19 193 GLY A O 1
ATOM 1513 N N . VAL A 1 194 ? 12.706 -11.311 -12.092 1.00 93.81 194 VAL A N 1
ATOM 1514 C CA . VAL A 1 194 ? 13.612 -10.792 -11.058 1.00 93.81 194 VAL A CA 1
ATOM 1515 C C . VAL A 1 194 ? 12.945 -10.885 -9.688 1.00 93.81 194 VAL A C 1
ATOM 1517 O O . VAL A 1 194 ? 13.568 -11.360 -8.741 1.00 93.81 194 VAL A O 1
ATOM 1520 N N . ILE A 1 195 ? 11.664 -10.518 -9.609 1.00 91.50 195 ILE A N 1
ATOM 1521 C CA . ILE A 1 195 ? 10.839 -10.589 -8.394 1.00 91.50 195 ILE A CA 1
ATOM 1522 C C . ILE A 1 195 ? 9.574 -11.426 -8.636 1.00 91.50 195 ILE A C 1
ATOM 1524 O O . ILE A 1 195 ? 9.227 -11.718 -9.780 1.00 91.50 195 ILE A O 1
ATOM 1528 N N . ASN A 1 196 ? 8.880 -11.806 -7.560 1.00 88.94 196 ASN A N 1
ATOM 1529 C CA . ASN A 1 196 ? 7.619 -12.550 -7.622 1.00 88.94 196 ASN A CA 1
ATOM 1530 C C . ASN A 1 196 ? 6.448 -11.669 -7.174 1.00 88.94 196 ASN A C 1
ATOM 1532 O O . ASN A 1 196 ? 6.565 -10.928 -6.201 1.00 88.94 196 ASN A O 1
ATOM 1536 N N . ASP A 1 197 ? 5.296 -11.820 -7.818 1.00 88.00 197 ASP A N 1
ATOM 1537 C CA . ASP A 1 197 ? 4.090 -11.056 -7.507 1.00 88.00 197 ASP A CA 1
ATOM 1538 C C . ASP A 1 197 ? 3.567 -11.317 -6.082 1.00 88.00 197 ASP A C 1
ATOM 1540 O O . ASP A 1 197 ? 3.182 -10.392 -5.377 1.00 88.00 197 ASP A O 1
ATOM 1544 N N . ALA A 1 198 ? 3.652 -12.559 -5.592 1.00 82.56 198 ALA A N 1
ATOM 1545 C CA . ALA A 1 198 ? 3.088 -12.926 -4.289 1.00 82.56 198 ALA A CA 1
ATOM 1546 C C . ALA A 1 198 ? 3.771 -12.262 -3.076 1.00 82.56 198 ALA A C 1
ATOM 1548 O O . ALA A 1 198 ? 3.158 -12.147 -2.020 1.00 82.56 198 ALA A O 1
ATOM 1549 N N . GLY A 1 199 ? 5.047 -11.882 -3.192 1.00 76.88 199 GLY A N 1
ATOM 1550 C CA . GLY A 1 199 ? 5.834 -11.334 -2.078 1.00 76.88 199 GLY A CA 1
ATOM 1551 C C . GLY A 1 199 ? 6.559 -10.030 -2.397 1.00 76.88 199 GLY A C 1
ATOM 1552 O O . GLY A 1 199 ? 7.250 -9.499 -1.528 1.00 76.88 199 GLY A O 1
ATOM 1553 N N . GLY A 1 200 ? 6.431 -9.531 -3.628 1.00 84.94 200 GLY A N 1
ATOM 1554 C CA . GLY A 1 200 ? 7.273 -8.462 -4.143 1.00 84.94 200 GLY A CA 1
ATOM 1555 C C . GLY A 1 200 ? 8.739 -8.889 -4.204 1.00 84.94 200 GLY A C 1
ATOM 1556 O O . GLY A 1 200 ? 9.073 -10.064 -4.395 1.00 84.94 200 GLY A O 1
ATOM 1557 N N . GLY A 1 201 ? 9.636 -7.924 -4.032 1.00 86.69 201 GLY A N 1
ATOM 1558 C CA . GLY A 1 201 ? 11.063 -8.204 -3.952 1.00 86.69 201 GLY A CA 1
ATOM 1559 C C . GLY A 1 201 ? 11.927 -7.001 -4.276 1.00 86.69 201 GLY A C 1
ATOM 1560 O O . GLY A 1 201 ? 11.446 -5.870 -4.360 1.00 86.69 201 GLY A O 1
ATOM 1561 N N . CYS A 1 202 ? 13.211 -7.275 -4.467 1.00 89.62 202 CYS A N 1
ATOM 1562 C CA . CYS A 1 202 ? 14.198 -6.281 -4.845 1.00 89.62 202 CYS A CA 1
ATOM 1563 C C . CYS A 1 202 ? 15.043 -6.739 -6.009 1.00 89.62 202 CYS A C 1
ATOM 1565 O O . CYS A 1 202 ? 15.152 -7.929 -6.300 1.00 89.62 202 CYS A O 1
ATOM 1567 N N . GLY A 1 203 ? 15.645 -5.756 -6.652 1.00 92.38 203 GLY A N 1
ATOM 1568 C CA . GLY A 1 203 ? 16.611 -5.963 -7.703 1.00 92.38 203 GLY A CA 1
ATOM 1569 C C . GLY A 1 203 ? 17.309 -4.659 -8.021 1.00 92.38 203 GLY A C 1
ATOM 1570 O O . GLY A 1 203 ? 17.219 -3.674 -7.278 1.00 92.38 203 GLY A O 1
ATOM 1571 N N . ARG A 1 204 ? 17.976 -4.654 -9.167 1.00 94.69 204 ARG A N 1
ATOM 1572 C CA . ARG A 1 204 ? 18.674 -3.488 -9.682 1.00 94.69 204 ARG A CA 1
ATOM 1573 C C . ARG A 1 204 ? 18.089 -3.085 -11.023 1.00 94.69 204 ARG A C 1
ATOM 1575 O O . ARG A 1 204 ? 17.879 -3.925 -11.898 1.00 94.69 204 ARG A O 1
ATOM 1582 N N . VAL A 1 205 ? 17.809 -1.796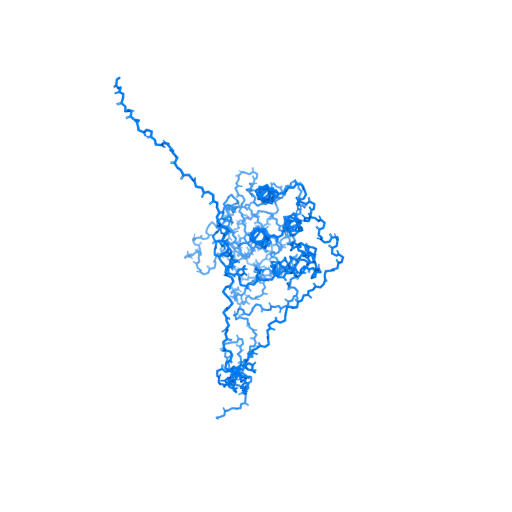 -11.162 1.00 96.19 205 VAL A N 1
ATOM 1583 C CA . VAL A 1 205 ? 17.524 -1.171 -12.453 1.00 96.19 205 VAL A CA 1
ATOM 1584 C C . VAL A 1 205 ? 18.839 -0.638 -13.001 1.00 96.19 205 VAL A C 1
ATOM 1586 O O . VAL A 1 205 ? 19.571 0.036 -12.281 1.00 96.19 205 VAL A O 1
ATOM 1589 N N . SER A 1 206 ? 19.122 -0.912 -14.272 1.00 96.69 206 SER A N 1
ATOM 1590 C CA . SER A 1 206 ? 20.248 -0.331 -15.007 1.00 96.69 206 SER A CA 1
ATOM 1591 C C . SER A 1 206 ? 19.723 0.450 -16.203 1.00 96.69 206 SER A C 1
ATOM 1593 O O . SER A 1 206 ? 19.003 -0.105 -17.035 1.00 96.69 206 SER A O 1
ATOM 1595 N N . LEU A 1 207 ? 20.074 1.733 -16.281 1.00 97.06 207 LEU A N 1
ATOM 1596 C CA . LEU A 1 207 ? 19.655 2.616 -17.362 1.00 97.06 207 LEU A CA 1
ATOM 1597 C C . LEU A 1 207 ? 20.533 2.404 -18.595 1.00 97.06 207 LEU A C 1
ATOM 1599 O O . LEU A 1 207 ? 21.759 2.523 -18.532 1.00 97.06 207 LEU A O 1
ATOM 1603 N N . VAL A 1 208 ? 19.888 2.114 -19.721 1.00 95.62 208 VAL A N 1
ATOM 1604 C CA . VAL A 1 208 ? 20.539 1.798 -21.001 1.00 95.62 208 VAL A CA 1
ATOM 1605 C C . VAL A 1 208 ? 20.604 3.026 -21.916 1.00 95.62 208 VAL A C 1
ATOM 1607 O O . VAL A 1 208 ? 21.508 3.124 -22.740 1.00 95.62 208 VAL A O 1
ATOM 1610 N N . GLY A 1 209 ? 19.712 4.002 -21.732 1.00 94.88 209 GLY A N 1
ATOM 1611 C CA . GLY A 1 209 ? 19.610 5.178 -22.598 1.00 94.88 209 GLY A CA 1
ATOM 1612 C C . GLY A 1 209 ? 18.673 4.956 -23.768 1.00 94.88 209 GLY A C 1
ATOM 1613 O O . GLY A 1 209 ? 17.650 4.277 -23.640 1.00 94.88 209 GLY A O 1
ATOM 1614 N N . GLU A 1 210 ? 19.016 5.553 -24.904 1.00 95.31 210 GLU A N 1
ATOM 1615 C CA . GLU A 1 210 ? 18.232 5.419 -26.121 1.00 95.31 210 GLU A CA 1
ATOM 1616 C C . GLU A 1 210 ? 18.272 3.975 -26.628 1.00 95.31 210 GLU A C 1
ATOM 1618 O O . GLU A 1 210 ? 19.339 3.383 -26.794 1.00 95.31 210 GLU A O 1
ATOM 1623 N N . TYR A 1 211 ? 17.095 3.408 -26.882 1.00 96.12 211 TYR A N 1
ATOM 1624 C CA . TYR A 1 211 ? 16.962 2.054 -27.407 1.00 96.12 211 TYR A CA 1
ATOM 1625 C C . TYR A 1 211 ? 15.869 1.982 -28.468 1.00 96.12 211 TYR A C 1
ATOM 1627 O O . TYR A 1 211 ? 14.877 2.713 -28.406 1.00 96.12 211 TYR A O 1
ATOM 1635 N N . TYR A 1 212 ? 16.064 1.085 -29.435 1.00 94.81 212 TYR A N 1
ATOM 1636 C CA . TYR A 1 212 ? 15.205 0.885 -30.598 1.00 94.81 212 TYR A CA 1
ATOM 1637 C C . TYR A 1 212 ? 14.632 -0.531 -30.581 1.00 94.81 212 TYR A C 1
ATOM 1639 O O . TYR A 1 212 ? 15.368 -1.487 -30.350 1.00 94.81 212 TYR A O 1
ATOM 1647 N N . GLY A 1 213 ? 13.344 -0.661 -30.906 1.00 89.19 213 GLY A N 1
ATOM 1648 C CA . GLY A 1 213 ? 12.701 -1.958 -31.120 1.00 89.19 213 GLY A CA 1
ATOM 1649 C C . GLY A 1 213 ? 12.376 -2.686 -29.817 1.00 89.19 213 GLY A C 1
ATOM 1650 O O . GLY A 1 213 ? 13.138 -3.519 -29.334 1.00 89.19 213 GLY A O 1
ATOM 1651 N N . PHE A 1 214 ? 11.201 -2.402 -29.258 1.00 96.12 214 PHE A N 1
ATOM 1652 C CA . PHE A 1 214 ? 10.682 -3.095 -28.082 1.00 96.12 214 PHE A CA 1
ATOM 1653 C C . PHE A 1 21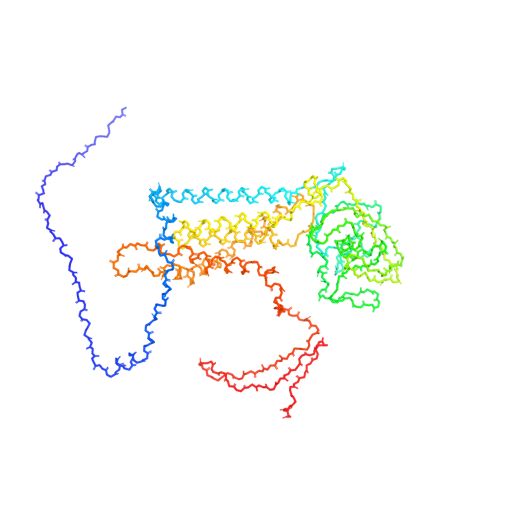4 ? 9.738 -4.208 -28.535 1.00 96.12 214 PHE A C 1
ATOM 1655 O O . PHE A 1 214 ? 8.658 -3.937 -29.060 1.00 96.12 214 PHE A O 1
ATOM 1662 N N . PHE A 1 215 ? 10.134 -5.462 -28.336 1.00 94.88 215 PHE A N 1
ATOM 1663 C CA . PHE A 1 215 ? 9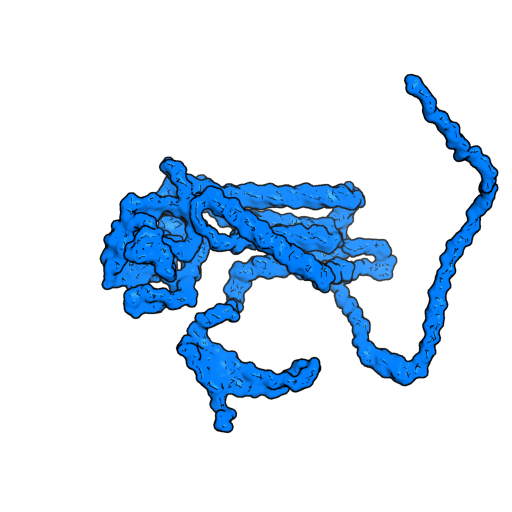.322 -6.617 -28.719 1.00 94.88 215 PHE A CA 1
ATOM 1664 C C . PHE A 1 215 ? 8.308 -6.980 -27.628 1.00 94.88 215 PHE A C 1
ATOM 1666 O O . PHE A 1 215 ? 8.567 -6.812 -26.438 1.00 94.88 215 PHE A O 1
ATOM 1673 N N . SER A 1 216 ? 7.144 -7.481 -28.044 1.00 94.19 216 SER A N 1
ATOM 1674 C CA . SER A 1 216 ? 6.143 -8.039 -27.131 1.00 94.19 216 SER A CA 1
ATOM 1675 C C . SER A 1 216 ? 6.514 -9.475 -26.765 1.00 94.19 216 SER A C 1
ATOM 1677 O O . SER A 1 216 ? 6.894 -10.269 -27.628 1.00 94.19 216 SER A O 1
ATOM 1679 N N . SER A 1 217 ? 6.385 -9.809 -25.487 1.00 96.06 217 SER A N 1
ATOM 1680 C CA . SER A 1 217 ? 6.595 -11.147 -24.943 1.00 96.06 217 SER A CA 1
ATOM 1681 C C . SER A 1 217 ? 5.673 -11.377 -23.748 1.00 96.06 217 SER A C 1
ATOM 1683 O O . SER A 1 217 ? 5.261 -10.426 -23.086 1.00 96.06 217 SER A O 1
ATOM 1685 N N . ALA A 1 218 ? 5.359 -12.637 -23.450 1.00 96.19 218 ALA A N 1
ATOM 1686 C CA . ALA A 1 218 ? 4.550 -13.002 -22.293 1.00 96.19 218 ALA A CA 1
ATOM 1687 C C . ALA A 1 218 ? 5.377 -13.835 -21.310 1.00 96.19 218 ALA A C 1
ATOM 1689 O O . ALA A 1 218 ? 5.729 -14.980 -21.596 1.00 96.19 218 ALA A O 1
ATOM 1690 N N . HIS A 1 219 ? 5.663 -13.267 -20.141 1.00 94.69 219 HIS A N 1
ATOM 1691 C CA . HIS A 1 219 ? 6.437 -13.915 -19.085 1.00 94.69 219 HIS A CA 1
ATOM 1692 C C . HIS A 1 219 ? 5.824 -13.634 -17.710 1.00 94.69 219 HIS A C 1
ATOM 1694 O O . HIS A 1 219 ? 5.357 -12.531 -17.432 1.00 94.69 219 HIS A O 1
ATOM 1700 N N . ASN A 1 220 ? 5.819 -14.653 -16.842 1.00 94.25 220 ASN A N 1
ATOM 1701 C CA . ASN A 1 220 ? 5.384 -14.563 -15.440 1.00 94.25 220 ASN A CA 1
ATOM 1702 C C . ASN A 1 220 ? 3.994 -13.923 -15.238 1.00 94.25 220 ASN A C 1
ATOM 1704 O O . ASN A 1 220 ? 3.771 -13.184 -14.285 1.00 94.25 220 ASN A O 1
ATOM 1708 N N . GLY A 1 221 ? 3.054 -14.207 -16.147 1.00 91.56 221 GLY A N 1
ATOM 1709 C CA . GLY A 1 221 ? 1.674 -13.710 -16.071 1.00 91.56 221 GLY A CA 1
ATOM 1710 C C . GLY A 1 221 ? 1.464 -12.286 -16.597 1.00 91.56 221 GLY A C 1
ATOM 1711 O O . GLY A 1 221 ? 0.337 -11.798 -16.557 1.00 91.56 221 GLY A O 1
ATOM 1712 N N . ILE A 1 222 ? 2.506 -11.634 -17.123 1.00 95.31 222 ILE A N 1
ATOM 1713 C CA . ILE A 1 222 ? 2.428 -10.306 -17.740 1.00 95.31 222 ILE A CA 1
ATOM 1714 C C . ILE A 1 222 ? 2.729 -10.437 -19.235 1.00 95.31 222 ILE A C 1
ATOM 1716 O O . ILE A 1 222 ? 3.686 -11.098 -19.629 1.00 95.31 222 ILE A O 1
ATOM 1720 N N . GLU A 1 223 ? 1.910 -9.803 -20.071 1.00 95.31 223 GLU A N 1
ATOM 1721 C CA . GLU A 1 223 ? 2.147 -9.673 -21.511 1.00 95.31 223 GLU A CA 1
ATOM 1722 C C . GLU A 1 223 ? 2.593 -8.240 -21.816 1.00 95.31 223 GLU A C 1
ATOM 1724 O O . GLU A 1 223 ? 1.823 -7.288 -21.621 1.00 95.31 223 GLU A O 1
ATOM 1729 N N . SER A 1 224 ? 3.831 -8.093 -22.289 1.00 95.94 224 SER A N 1
ATOM 1730 C CA . SER A 1 224 ? 4.396 -6.803 -22.662 1.00 95.94 224 SER A CA 1
ATOM 1731 C C . SER A 1 224 ? 3.884 -6.316 -24.019 1.00 95.94 224 SER A C 1
ATOM 1733 O O . SER A 1 224 ? 3.423 -7.081 -24.865 1.00 95.94 224 SER A O 1
ATOM 1735 N N . ILE A 1 225 ? 3.947 -5.008 -24.231 1.00 95.25 225 ILE A N 1
ATOM 1736 C CA . ILE A 1 225 ? 3.466 -4.316 -25.424 1.00 95.25 225 ILE A CA 1
ATOM 1737 C C . ILE A 1 225 ? 4.657 -4.024 -26.338 1.00 95.25 225 ILE A C 1
ATOM 1739 O O . ILE A 1 225 ? 5.705 -3.557 -25.884 1.00 95.25 225 ILE A O 1
ATOM 1743 N N . ALA A 1 226 ? 4.492 -4.290 -27.632 1.00 95.25 226 ALA A N 1
ATOM 1744 C CA . ALA A 1 226 ? 5.508 -3.963 -28.622 1.00 95.25 226 ALA A CA 1
ATOM 1745 C C . ALA A 1 226 ? 5.502 -2.460 -28.941 1.00 95.25 226 ALA A C 1
ATOM 1747 O O . ALA A 1 226 ? 4.445 -1.832 -29.018 1.00 95.25 226 ALA A O 1
ATOM 1748 N N . PHE A 1 227 ? 6.681 -1.895 -29.182 1.00 95.00 227 PHE A N 1
ATOM 1749 C CA . PHE A 1 227 ? 6.846 -0.527 -29.657 1.00 95.00 227 PHE A CA 1
ATOM 1750 C C . PHE A 1 227 ? 7.974 -0.472 -30.690 1.00 95.00 227 PHE A C 1
ATOM 1752 O O . PHE A 1 227 ? 9.147 -0.652 -30.365 1.00 95.00 227 PHE A O 1
ATOM 1759 N N . ASP A 1 228 ? 7.598 -0.227 -31.943 1.00 92.12 228 ASP A N 1
ATOM 1760 C CA . ASP A 1 228 ? 8.493 -0.239 -33.106 1.00 92.12 228 ASP A CA 1
ATOM 1761 C C . ASP A 1 228 ? 9.041 1.164 -33.412 1.00 92.12 228 ASP A C 1
ATOM 1763 O O . ASP A 1 228 ? 8.808 1.749 -34.466 1.00 92.12 228 ASP A O 1
ATOM 1767 N N . SER A 1 229 ? 9.679 1.774 -32.415 1.00 93.56 229 SER A N 1
ATOM 1768 C CA . SER A 1 229 ? 10.371 3.057 -32.547 1.00 93.56 229 SER A CA 1
ATOM 1769 C C . SER A 1 229 ? 11.398 3.203 -31.427 1.00 93.56 229 SER A C 1
ATOM 1771 O O . SER A 1 229 ? 11.448 2.402 -30.489 1.00 93.56 229 SER A O 1
ATOM 1773 N N . TYR A 1 230 ? 12.231 4.231 -31.534 1.00 94.25 230 TYR A N 1
ATOM 1774 C CA . TYR A 1 230 ? 13.168 4.609 -30.490 1.00 94.25 230 TYR A CA 1
ATOM 1775 C C . TYR A 1 230 ? 12.462 5.238 -29.290 1.00 94.25 230 TYR A C 1
ATOM 1777 O O . TYR A 1 230 ? 11.407 5.866 -29.429 1.00 94.25 230 TYR A O 1
ATOM 1785 N N . PHE A 1 231 ? 13.066 5.095 -28.115 1.00 94.94 231 PHE A N 1
ATOM 1786 C CA . PHE A 1 231 ? 12.684 5.838 -26.921 1.00 94.94 231 PHE A CA 1
ATOM 1787 C C . PHE A 1 231 ? 13.948 6.274 -26.162 1.00 94.94 231 PHE A C 1
ATOM 1789 O O . PHE A 1 231 ? 14.856 5.455 -26.012 1.00 94.94 231 PHE A O 1
ATOM 1796 N N . PRO A 1 232 ? 14.028 7.530 -25.678 1.00 94.25 232 PRO A N 1
ATOM 1797 C CA . PRO A 1 232 ? 15.265 8.105 -25.131 1.00 94.25 232 PRO A CA 1
ATOM 1798 C C . PRO A 1 232 ? 15.707 7.501 -23.789 1.00 94.25 232 PRO A C 1
ATOM 1800 O O . PRO A 1 232 ? 16.882 7.572 -23.441 1.00 94.25 232 PRO A O 1
ATOM 1803 N N . LEU A 1 233 ? 14.774 6.915 -23.032 1.00 95.44 233 LEU A N 1
ATOM 1804 C CA . LEU A 1 233 ? 15.031 6.289 -21.737 1.00 95.44 233 LEU A CA 1
ATOM 1805 C C . LEU A 1 233 ? 14.591 4.828 -21.747 1.00 95.44 233 LEU A C 1
ATOM 1807 O O . LEU A 1 233 ? 13.401 4.525 -21.797 1.00 95.44 233 LEU A O 1
ATOM 1811 N N . SER A 1 234 ? 15.537 3.915 -21.630 1.00 97.00 234 SER A N 1
ATOM 1812 C CA . SER A 1 234 ? 15.259 2.491 -21.486 1.00 97.00 234 SER A CA 1
ATOM 1813 C C . SER A 1 234 ? 16.055 1.901 -20.337 1.00 97.00 234 SER A C 1
ATOM 1815 O O . SER A 1 234 ? 17.063 2.464 -19.898 1.00 97.00 234 SER A O 1
ATOM 1817 N N . PHE A 1 235 ? 15.577 0.778 -19.816 1.00 97.69 235 PHE A N 1
ATOM 1818 C CA . PHE A 1 235 ? 16.198 0.132 -18.673 1.00 97.69 235 PHE A CA 1
ATOM 1819 C C . PHE A 1 235 ? 16.114 -1.386 -18.749 1.00 97.69 235 PHE A C 1
ATOM 1821 O O . PHE A 1 235 ? 15.216 -1.965 -19.361 1.00 97.69 235 PHE A O 1
ATOM 1828 N N . THR A 1 236 ? 17.053 -2.036 -18.077 1.00 97.38 236 THR A N 1
ATOM 1829 C CA . THR A 1 236 ? 17.026 -3.473 -17.805 1.00 97.38 236 THR A CA 1
ATOM 1830 C C . THR A 1 236 ? 16.908 -3.705 -16.312 1.00 97.38 236 THR A C 1
ATOM 1832 O O . THR A 1 236 ? 17.363 -2.887 -15.511 1.00 97.38 236 THR A O 1
ATOM 1835 N N . VAL A 1 237 ? 16.322 -4.837 -15.940 1.00 96.62 237 VAL A N 1
ATOM 1836 C CA . VAL A 1 237 ? 16.187 -5.244 -14.541 1.00 96.62 237 VAL A CA 1
ATOM 1837 C C . VAL A 1 237 ? 16.996 -6.514 -14.320 1.00 96.62 237 VAL A C 1
ATOM 1839 O O . VAL A 1 237 ? 16.874 -7.462 -15.096 1.00 96.62 237 VAL A O 1
ATOM 1842 N N . SER A 1 238 ? 17.797 -6.548 -13.260 1.00 95.12 238 SER A N 1
ATOM 1843 C CA . SER A 1 238 ? 18.581 -7.717 -12.862 1.00 95.12 238 SER A CA 1
ATOM 1844 C C . SER A 1 238 ? 18.352 -8.082 -11.396 1.00 95.12 238 SER A C 1
ATOM 1846 O O . SER A 1 238 ? 17.951 -7.251 -10.574 1.00 95.12 238 SER A O 1
ATOM 1848 N N . LYS A 1 239 ? 18.592 -9.359 -11.075 1.00 91.75 239 LYS A N 1
ATOM 1849 C CA . LYS A 1 239 ? 18.702 -9.818 -9.687 1.00 91.75 239 LYS A CA 1
ATOM 1850 C C . LYS A 1 239 ? 20.026 -9.345 -9.110 1.00 91.75 239 LYS A C 1
ATOM 1852 O O . LYS A 1 239 ? 21.036 -9.330 -9.810 1.00 91.75 239 LYS A O 1
ATOM 1857 N N . ASP A 1 240 ? 19.988 -8.982 -7.842 1.00 86.50 240 ASP A N 1
ATOM 1858 C CA . ASP A 1 240 ? 21.150 -8.576 -7.071 1.00 86.50 240 ASP A CA 1
ATOM 1859 C C . ASP A 1 240 ? 21.049 -9.279 -5.716 1.00 86.50 240 ASP A C 1
ATOM 1861 O O . ASP A 1 240 ? 20.175 -8.961 -4.906 1.00 86.50 240 ASP A O 1
ATOM 1865 N N . ASP A 1 241 ? 21.885 -10.303 -5.532 1.00 81.44 241 ASP A N 1
ATOM 1866 C CA . ASP A 1 241 ? 21.867 -11.164 -4.346 1.00 81.44 241 ASP A CA 1
ATOM 1867 C C . ASP A 1 241 ? 22.388 -10.435 -3.096 1.00 81.44 241 ASP A C 1
ATOM 1869 O O . ASP A 1 241 ? 22.133 -10.877 -1.975 1.00 81.44 241 ASP A O 1
ATOM 1873 N N . ASP A 1 242 ? 23.059 -9.290 -3.263 1.00 80.00 242 ASP A N 1
ATOM 1874 C CA . ASP A 1 242 ? 23.545 -8.490 -2.143 1.00 80.00 242 ASP A CA 1
ATOM 1875 C C . ASP A 1 242 ? 22.410 -7.677 -1.486 1.00 80.00 242 ASP A C 1
ATOM 1877 O O . ASP A 1 242 ? 22.500 -7.294 -0.312 1.00 80.00 242 ASP A O 1
ATOM 1881 N N . ILE A 1 243 ? 21.301 -7.447 -2.203 1.00 79.00 243 ILE A N 1
ATOM 1882 C CA . ILE A 1 243 ? 20.154 -6.675 -1.713 1.00 79.00 243 ILE A CA 1
ATOM 1883 C C . ILE A 1 243 ? 19.156 -7.589 -0.992 1.00 79.00 243 ILE A C 1
ATOM 1885 O O . ILE A 1 243 ? 18.264 -8.208 -1.576 1.00 79.00 243 ILE A O 1
ATOM 1889 N N . HIS A 1 244 ? 19.237 -7.592 0.335 1.00 72.56 244 HIS A N 1
ATOM 1890 C CA . HIS A 1 244 ? 18.358 -8.388 1.185 1.00 72.56 244 HIS A CA 1
ATOM 1891 C C . HIS A 1 244 ? 17.096 -7.611 1.568 1.00 72.56 244 HIS A C 1
ATOM 1893 O O . HIS A 1 244 ? 17.029 -6.947 2.600 1.00 72.56 244 HIS A O 1
ATOM 1899 N N . CYS A 1 245 ? 16.046 -7.732 0.758 1.00 69.56 245 CYS A N 1
ATOM 1900 C CA . CYS A 1 245 ? 14.762 -7.075 1.037 1.00 69.56 245 CYS A CA 1
ATOM 1901 C C . CYS A 1 245 ? 13.817 -7.830 1.967 1.00 69.56 245 CYS A C 1
ATOM 1903 O O . CYS A 1 245 ? 12.689 -7.391 2.186 1.00 69.56 245 CYS A O 1
ATOM 1905 N N . ASN A 1 246 ? 14.303 -8.931 2.537 1.00 59.81 246 ASN A N 1
ATOM 1906 C CA . ASN A 1 246 ? 13.735 -9.639 3.672 1.00 59.81 246 ASN A CA 1
ATOM 1907 C C . ASN A 1 246 ? 14.885 -10.316 4.428 1.00 59.81 246 ASN A C 1
ATOM 1909 O O . ASN A 1 246 ? 15.799 -10.851 3.804 1.00 59.81 246 ASN A O 1
ATOM 1913 N N . GLY A 1 247 ? 14.839 -10.298 5.764 1.00 49.41 247 GLY A N 1
ATOM 1914 C CA . GLY A 1 247 ? 15.864 -10.905 6.613 1.00 49.41 247 GLY A CA 1
ATOM 1915 C C . GLY A 1 247 ? 16.190 -12.341 6.193 1.00 49.41 247 GLY A C 1
ATOM 1916 O O . GLY A 1 247 ? 15.323 -13.210 6.221 1.00 49.41 247 GLY A O 1
ATOM 1917 N N . ASN A 1 248 ? 17.447 -12.548 5.805 1.00 35.62 248 ASN A N 1
ATOM 1918 C CA . ASN A 1 248 ? 18.226 -13.785 5.670 1.00 35.62 248 ASN A CA 1
ATOM 1919 C C . ASN A 1 248 ? 17.659 -14.933 4.820 1.00 35.62 248 ASN A C 1
ATOM 1921 O O . ASN A 1 248 ? 18.374 -15.898 4.589 1.00 35.62 248 ASN A O 1
ATOM 1925 N N . ASN A 1 249 ? 16.423 -14.865 4.339 1.00 40.19 249 ASN A N 1
ATOM 1926 C CA . ASN A 1 249 ? 15.848 -15.826 3.414 1.00 40.19 249 ASN A CA 1
ATOM 1927 C C . ASN A 1 249 ? 14.874 -15.080 2.504 1.00 40.19 249 ASN A C 1
ATOM 1929 O O . ASN A 1 249 ? 13.963 -14.397 2.975 1.00 40.19 249 ASN A O 1
ATOM 1933 N N . SER A 1 250 ? 15.006 -15.293 1.200 1.00 39.00 250 SER A N 1
ATOM 1934 C CA . SER A 1 250 ? 14.129 -14.878 0.091 1.00 39.00 250 SER A CA 1
ATOM 1935 C C . SER A 1 250 ? 12.685 -15.431 0.176 1.00 39.00 250 SER A C 1
ATOM 1937 O O . SER A 1 250 ? 11.979 -15.577 -0.817 1.00 39.00 250 SER A O 1
ATOM 1939 N N . LYS A 1 251 ? 12.235 -15.737 1.397 1.00 40.16 251 LYS A N 1
ATOM 1940 C CA . LYS A 1 251 ? 10.957 -16.319 1.798 1.00 40.16 251 LYS A CA 1
ATOM 1941 C C . LYS A 1 251 ? 10.539 -15.803 3.187 1.00 40.16 251 LYS A C 1
ATOM 1943 O O . LYS A 1 251 ? 10.052 -16.562 4.021 1.00 40.16 251 LYS A O 1
ATOM 1948 N N . GLY A 1 252 ? 10.787 -14.527 3.478 1.00 45.56 252 GLY A N 1
ATOM 1949 C CA . GLY A 1 252 ? 10.177 -13.859 4.629 1.00 45.56 252 GLY A CA 1
ATOM 1950 C C . GLY A 1 252 ? 8.656 -13.794 4.425 1.00 45.56 252 GLY A C 1
ATOM 1951 O O . GLY A 1 252 ? 8.240 -13.327 3.365 1.00 45.56 252 GLY A O 1
ATOM 1952 N N . PRO A 1 253 ? 7.821 -14.286 5.360 1.00 51.88 253 PRO A N 1
ATOM 1953 C CA . PRO A 1 253 ? 6.371 -14.196 5.226 1.00 51.88 253 PRO A CA 1
ATOM 1954 C C . PRO A 1 253 ? 5.955 -12.729 5.091 1.00 51.88 253 PRO A C 1
ATOM 1956 O O . PRO A 1 253 ? 6.456 -11.887 5.837 1.00 51.88 253 PRO A O 1
ATOM 1959 N N . ASP A 1 254 ? 5.040 -12.437 4.163 1.00 63.19 254 ASP A N 1
ATOM 1960 C CA . ASP A 1 254 ? 4.388 -11.130 4.028 1.00 63.19 254 ASP A CA 1
ATOM 1961 C C . ASP A 1 254 ? 4.019 -10.603 5.437 1.00 63.19 254 ASP A C 1
ATOM 1963 O O . ASP A 1 254 ? 3.388 -11.347 6.204 1.00 63.19 254 ASP A O 1
ATOM 1967 N N . PRO A 1 255 ? 4.426 -9.377 5.840 1.00 69.12 255 PRO A N 1
ATOM 1968 C CA . PRO A 1 255 ? 4.163 -8.841 7.184 1.00 69.12 255 PRO A CA 1
ATOM 1969 C C . PRO A 1 255 ? 2.686 -8.929 7.588 1.00 69.12 255 PRO A C 1
ATOM 1971 O O . PRO A 1 255 ? 2.375 -9.027 8.779 1.00 69.12 255 PRO A O 1
ATOM 1974 N N . ARG A 1 256 ? 1.775 -8.956 6.606 1.00 74.38 256 ARG A N 1
ATOM 1975 C CA . ARG A 1 256 ? 0.342 -9.203 6.792 1.00 74.38 256 ARG A CA 1
ATOM 1976 C C . ARG A 1 256 ? 0.062 -10.495 7.562 1.00 74.38 256 ARG A C 1
ATOM 1978 O O . ARG A 1 256 ? -0.755 -10.480 8.479 1.00 74.38 256 ARG A O 1
ATOM 1985 N N . HIS A 1 257 ? 0.763 -11.590 7.267 1.00 79.12 257 HIS A N 1
ATOM 1986 C CA . HIS A 1 257 ? 0.531 -12.888 7.912 1.00 79.12 257 HIS A CA 1
ATOM 1987 C C . HIS A 1 257 ? 0.906 -12.911 9.394 1.00 79.12 257 HIS A C 1
ATOM 1989 O O . HIS A 1 257 ? 0.309 -13.669 10.152 1.00 79.12 257 HIS A O 1
ATOM 1995 N N . LEU A 1 258 ? 1.865 -12.085 9.819 1.00 85.44 258 LEU A N 1
ATOM 1996 C CA . LEU A 1 258 ? 2.270 -12.000 11.221 1.00 85.44 258 LEU A CA 1
ATOM 1997 C C . LEU A 1 258 ? 1.458 -10.947 11.986 1.00 85.44 258 LEU A C 1
ATOM 1999 O O . LEU A 1 258 ? 0.980 -11.201 13.091 1.00 85.44 258 LEU A O 1
ATOM 2003 N N . LEU A 1 259 ? 1.273 -9.763 11.399 1.00 90.12 259 LEU A N 1
ATOM 2004 C CA . LEU A 1 259 ? 0.659 -8.618 12.075 1.00 90.12 259 LEU A CA 1
ATOM 2005 C C . LEU A 1 259 ? -0.869 -8.733 12.194 1.00 90.12 259 LEU A C 1
ATOM 2007 O O . LEU A 1 259 ? -1.457 -8.155 13.118 1.00 90.12 259 LEU A O 1
ATOM 2011 N N . LEU A 1 260 ? -1.522 -9.473 11.289 1.00 91.56 260 LEU A N 1
ATOM 2012 C CA . LEU A 1 260 ? -2.971 -9.685 11.321 1.00 91.56 260 LEU A CA 1
ATOM 2013 C C . LEU A 1 260 ? -3.390 -10.563 12.513 1.00 91.56 260 LEU A C 1
ATOM 2015 O O . LEU A 1 260 ? -4.202 -10.083 13.308 1.00 91.56 260 LEU A O 1
ATOM 2019 N N . PRO A 1 261 ? -2.832 -11.775 12.730 1.00 93.12 261 PRO A N 1
ATOM 2020 C CA . PRO A 1 261 ? -3.143 -12.570 13.917 1.00 93.12 261 PRO A CA 1
ATOM 2021 C C . PRO A 1 261 ? -2.878 -11.825 15.223 1.00 93.12 261 PRO A C 1
ATOM 2023 O O . PRO A 1 261 ? -3.702 -11.897 16.130 1.00 93.12 261 PRO A O 1
ATOM 2026 N N . ILE A 1 262 ? -1.780 -11.064 15.313 1.00 93.44 262 ILE A N 1
ATOM 2027 C CA . ILE A 1 262 ? -1.476 -10.244 16.495 1.00 93.44 262 ILE A CA 1
ATOM 2028 C C . ILE A 1 262 ? -2.633 -9.274 16.763 1.00 93.44 262 ILE A C 1
ATOM 2030 O O . ILE A 1 262 ? -3.216 -9.277 17.846 1.00 93.44 262 ILE A O 1
ATOM 2034 N N . SER A 1 263 ? -3.027 -8.486 15.765 1.00 95.69 263 SER A N 1
ATOM 2035 C CA . SER A 1 263 ? -4.087 -7.482 15.921 1.00 95.69 263 SER A CA 1
ATOM 2036 C C . SER A 1 263 ? -5.462 -8.114 16.203 1.00 95.69 263 SER A C 1
ATOM 2038 O O . SER A 1 263 ? -6.229 -7.602 17.026 1.00 95.69 263 SER A O 1
ATOM 2040 N N . LEU A 1 264 ? -5.758 -9.266 15.593 1.00 94.88 264 LEU A N 1
ATOM 2041 C CA . LEU A 1 264 ? -6.962 -10.053 15.870 1.00 94.88 264 LEU A CA 1
ATOM 2042 C C . LEU A 1 264 ? -6.988 -10.561 17.314 1.00 94.88 264 LEU A C 1
ATOM 2044 O O . LEU A 1 264 ? -7.970 -10.336 18.014 1.00 94.88 264 LEU A O 1
ATOM 2048 N N . ILE A 1 265 ? -5.910 -11.187 17.793 1.00 95.25 265 ILE A N 1
ATOM 2049 C CA . ILE A 1 265 ? -5.823 -11.707 19.165 1.00 95.25 265 ILE A CA 1
ATOM 2050 C C . ILE A 1 265 ? -6.034 -10.577 20.175 1.00 95.25 265 ILE A C 1
ATOM 2052 O O . ILE A 1 265 ? -6.836 -10.724 21.096 1.00 95.25 265 ILE A O 1
ATOM 2056 N N . PHE A 1 266 ? -5.384 -9.426 19.983 1.00 95.06 266 PHE A N 1
ATOM 2057 C CA . PHE A 1 266 ? -5.548 -8.281 20.881 1.00 95.06 266 PHE A CA 1
ATOM 2058 C C . PHE A 1 266 ? -6.978 -7.736 20.896 1.00 95.06 266 PHE A C 1
ATOM 2060 O O . PHE A 1 266 ? -7.524 -7.488 21.971 1.00 95.06 266 PHE A O 1
ATOM 2067 N N . THR A 1 267 ? -7.618 -7.585 19.734 1.00 95.25 267 THR A N 1
ATOM 2068 C CA . THR A 1 267 ? -9.007 -7.096 19.671 1.00 95.25 267 THR A CA 1
ATOM 2069 C C . THR A 1 267 ? -10.017 -8.118 20.203 1.00 95.25 267 THR A C 1
ATOM 2071 O O . THR A 1 267 ? -10.986 -7.728 20.855 1.00 95.25 267 THR A O 1
ATOM 2074 N N . ILE A 1 268 ? -9.769 -9.421 20.024 1.00 94.31 268 ILE A N 1
ATOM 2075 C CA . ILE A 1 268 ? -10.563 -10.501 20.628 1.00 94.31 268 ILE A CA 1
ATOM 2076 C C . ILE A 1 268 ? -10.430 -10.464 22.152 1.00 94.31 268 ILE A C 1
ATOM 2078 O O . ILE A 1 268 ? -11.442 -10.436 22.849 1.00 94.31 268 ILE A O 1
ATOM 2082 N N . LEU A 1 269 ? -9.206 -10.401 22.687 1.00 92.75 269 LEU A N 1
ATOM 2083 C CA . LEU A 1 269 ? -8.970 -10.299 24.130 1.00 92.75 269 LEU A CA 1
ATOM 2084 C C . LEU A 1 269 ? -9.624 -9.043 24.714 1.00 92.75 269 LEU A C 1
ATOM 2086 O O . LEU A 1 269 ? -10.310 -9.123 25.734 1.00 92.75 269 LEU A O 1
ATOM 2090 N N . LEU A 1 270 ? -9.490 -7.900 24.035 1.00 92.12 270 LEU A N 1
ATOM 2091 C CA . LEU A 1 270 ? -10.151 -6.658 24.425 1.00 92.12 270 LEU A CA 1
ATOM 2092 C C . LEU A 1 270 ? -11.677 -6.827 24.452 1.00 92.12 270 LEU A C 1
ATOM 2094 O O . LEU A 1 270 ? -12.318 -6.412 25.417 1.00 92.12 270 LEU A O 1
ATOM 2098 N N . SER A 1 271 ? -12.258 -7.476 23.439 1.00 90.94 271 SER A N 1
ATOM 2099 C CA . SER A 1 271 ? -13.692 -7.771 23.372 1.00 90.94 271 SER A CA 1
ATOM 2100 C C . SER A 1 271 ? -14.156 -8.679 24.509 1.00 90.94 271 SER A C 1
ATOM 2102 O O . SER A 1 271 ? -15.165 -8.374 25.144 1.00 90.94 271 SER A O 1
ATOM 2104 N N . LEU A 1 272 ? -13.417 -9.740 24.834 1.00 89.06 272 LEU A N 1
ATOM 2105 C CA . LEU A 1 272 ? -13.803 -10.691 25.882 1.00 89.06 272 LEU A CA 1
ATOM 2106 C C . LEU A 1 272 ? -13.694 -10.112 27.299 1.00 89.06 272 LEU A C 1
ATOM 2108 O O . LEU A 1 272 ? -14.502 -10.443 28.169 1.00 89.06 272 LEU A O 1
ATOM 2112 N N . LEU A 1 273 ? -12.699 -9.256 27.533 1.00 87.44 273 LEU A N 1
ATOM 2113 C CA . LEU A 1 273 ? -12.359 -8.748 28.864 1.00 87.44 273 LEU A CA 1
ATOM 2114 C C . LEU A 1 273 ? -13.028 -7.404 29.195 1.00 87.44 273 LEU A C 1
ATOM 2116 O O . LEU A 1 273 ? -13.165 -7.054 30.369 1.00 87.44 273 LEU A O 1
ATOM 2120 N N . THR A 1 274 ? -13.474 -6.649 28.189 1.00 85.62 274 THR A N 1
ATOM 2121 C CA . THR A 1 274 ? -13.996 -5.287 28.376 1.00 85.62 274 THR A CA 1
ATOM 2122 C C . THR A 1 274 ? -15.519 -5.239 28.398 1.00 85.62 274 THR A C 1
ATOM 2124 O O . THR A 1 274 ? -16.191 -5.664 27.457 1.00 85.62 274 THR A O 1
ATOM 2127 N N . THR A 1 275 ? -16.082 -4.624 29.441 1.00 79.62 275 THR A N 1
ATOM 2128 C CA . THR A 1 275 ? -17.534 -4.417 29.586 1.00 79.62 275 THR A CA 1
ATOM 2129 C C . THR A 1 275 ? -18.005 -3.027 29.147 1.00 79.62 275 THR A C 1
ATOM 2131 O O . THR A 1 275 ? -19.189 -2.841 28.886 1.00 79.62 275 THR A O 1
ATOM 2134 N N . SER A 1 276 ? -17.118 -2.031 29.077 1.00 86.25 276 SER A N 1
ATOM 2135 C CA . SER A 1 276 ? -17.458 -0.665 28.660 1.00 86.25 276 SER A CA 1
ATOM 2136 C C . SER A 1 276 ? -17.457 -0.521 27.129 1.00 86.25 276 SER A C 1
ATOM 2138 O O . SER A 1 276 ? -16.439 -0.809 26.497 1.00 86.25 276 SER A O 1
ATOM 2140 N N . PRO A 1 277 ? -18.534 0.012 26.513 1.00 87.38 277 PRO A N 1
ATOM 2141 C CA . PRO A 1 277 ? -18.590 0.233 25.065 1.00 87.38 277 PRO A CA 1
ATOM 2142 C C . PRO A 1 277 ? -17.445 1.100 24.529 1.00 87.38 277 PRO A C 1
ATOM 2144 O O . PRO A 1 277 ? -16.854 0.775 23.505 1.00 87.38 277 PRO A O 1
ATOM 2147 N N . ALA A 1 278 ? -17.097 2.182 25.235 1.00 91.00 278 ALA A N 1
ATOM 2148 C CA . ALA A 1 278 ? -16.051 3.112 24.806 1.00 91.00 278 ALA A CA 1
ATOM 2149 C C . ALA A 1 278 ? -14.655 2.469 24.806 1.00 91.00 278 ALA A C 1
ATOM 2151 O O . ALA A 1 278 ? -13.899 2.628 23.851 1.00 91.00 278 ALA A O 1
ATOM 2152 N N . SER A 1 279 ? -14.327 1.709 25.855 1.00 89.88 279 SER A N 1
ATOM 2153 C CA . SER A 1 279 ? -13.022 1.048 25.989 1.00 89.88 279 SER A CA 1
ATOM 2154 C C . SER A 1 279 ? -12.855 -0.130 25.029 1.00 89.88 279 SER A C 1
ATOM 2156 O O . SER A 1 279 ? -11.733 -0.561 24.806 1.00 89.88 279 SER A O 1
ATOM 2158 N N . LEU A 1 280 ? -13.949 -0.641 24.455 1.00 90.81 280 LEU A N 1
ATOM 2159 C CA . LEU A 1 280 ? -13.896 -1.590 23.349 1.00 90.81 280 LEU A CA 1
ATOM 2160 C C . LEU A 1 280 ? -13.747 -0.864 22.010 1.00 90.81 280 LEU A C 1
ATOM 2162 O O . LEU A 1 280 ? -12.832 -1.160 21.248 1.00 90.81 280 LEU A O 1
ATOM 2166 N N . PHE A 1 281 ? -14.640 0.085 21.724 1.00 93.75 281 PHE A N 1
ATOM 2167 C CA . PHE A 1 281 ? -14.762 0.692 20.402 1.00 93.75 281 PHE A CA 1
ATOM 2168 C C . PHE A 1 281 ? -13.525 1.496 19.992 1.00 93.75 281 PHE A C 1
ATOM 2170 O O . PHE A 1 281 ? -12.963 1.224 18.937 1.00 93.75 281 PHE A O 1
ATOM 2177 N N . PHE A 1 282 ? -13.077 2.456 20.809 1.00 95.62 282 PHE A N 1
ATOM 2178 C CA . PHE A 1 282 ? -11.994 3.360 20.403 1.00 95.62 282 PHE A CA 1
ATOM 2179 C C . PHE A 1 282 ? -10.650 2.645 20.222 1.00 95.62 282 PHE A C 1
ATOM 2181 O O . PHE A 1 282 ? -10.020 2.862 19.188 1.00 95.62 282 PHE A O 1
ATOM 2188 N N . PRO A 1 283 ? -10.206 1.756 21.133 1.00 95.56 283 PRO A N 1
ATOM 2189 C CA . PRO A 1 283 ? -8.960 1.039 20.902 1.00 95.56 283 PRO A CA 1
ATOM 2190 C C . PRO A 1 283 ? -9.067 0.051 19.739 1.00 95.56 283 PRO A C 1
ATOM 2192 O O . PRO A 1 283 ? -8.148 -0.013 18.932 1.00 95.56 283 PRO A O 1
ATOM 2195 N N . THR A 1 284 ? -10.199 -0.650 19.581 1.00 95.12 284 THR A N 1
ATOM 2196 C CA . THR A 1 284 ? -10.417 -1.525 18.412 1.00 95.12 284 THR A CA 1
ATOM 2197 C C . THR A 1 284 ? -10.360 -0.728 17.111 1.00 95.12 284 THR A C 1
ATOM 2199 O O . THR A 1 284 ? -9.716 -1.164 16.165 1.00 95.12 284 THR A O 1
ATOM 2202 N N . PHE A 1 285 ? -10.974 0.457 17.069 1.00 95.88 285 PHE A N 1
ATOM 2203 C CA . PHE A 1 285 ? -10.930 1.346 15.910 1.00 95.88 285 PHE A CA 1
ATOM 2204 C C . PHE A 1 285 ? -9.499 1.783 15.581 1.00 95.88 285 PHE A C 1
ATOM 2206 O O . PHE A 1 285 ? -9.095 1.689 14.429 1.00 95.88 285 PHE A O 1
ATOM 2213 N N . VAL A 1 286 ? -8.712 2.206 16.577 1.00 96.19 286 VAL A N 1
ATOM 2214 C CA . VAL A 1 286 ? -7.309 2.602 16.365 1.00 96.19 286 VAL A CA 1
ATOM 2215 C C . VAL A 1 286 ? -6.461 1.419 15.890 1.00 96.19 286 VAL A C 1
ATOM 2217 O O . VAL A 1 286 ? -5.676 1.583 14.961 1.00 96.19 286 VAL A O 1
ATOM 2220 N N . ILE A 1 287 ? -6.643 0.228 16.472 1.00 96.31 287 ILE A N 1
ATOM 2221 C CA . ILE A 1 287 ? -5.938 -0.997 16.061 1.00 96.31 287 ILE A CA 1
ATOM 2222 C C . ILE A 1 287 ? -6.286 -1.361 14.614 1.00 96.31 287 ILE A C 1
ATOM 2224 O O . ILE A 1 287 ? -5.386 -1.606 13.814 1.00 96.31 287 ILE A O 1
ATOM 2228 N N . LEU A 1 288 ? -7.575 -1.358 14.263 1.00 95.19 288 LEU A N 1
ATOM 2229 C CA . LEU A 1 288 ? -8.045 -1.610 12.899 1.00 95.19 288 LEU A CA 1
ATOM 2230 C C . LEU A 1 288 ? -7.481 -0.585 11.917 1.00 95.19 288 LEU A C 1
ATOM 2232 O O . LEU A 1 288 ? -6.939 -0.956 10.881 1.00 95.19 288 LEU A O 1
ATOM 2236 N N . PHE A 1 289 ? -7.574 0.700 12.257 1.00 95.25 289 PHE A N 1
ATOM 2237 C CA . PHE A 1 289 ? -7.107 1.787 11.407 1.00 95.25 289 PHE A CA 1
ATOM 2238 C C . PHE A 1 289 ? -5.594 1.705 11.174 1.00 95.25 289 PHE A C 1
ATOM 2240 O O . PHE A 1 289 ? -5.144 1.813 10.037 1.00 95.25 289 PHE A O 1
ATOM 2247 N N . ALA A 1 290 ? -4.809 1.439 12.223 1.00 94.94 290 ALA A N 1
ATOM 2248 C CA . ALA A 1 290 ? -3.369 1.212 12.110 1.00 94.94 290 ALA A CA 1
ATOM 2249 C C . ALA A 1 290 ? -3.042 -0.025 11.272 1.00 94.94 290 ALA A C 1
ATOM 2251 O O . ALA A 1 290 ? -2.155 0.029 10.422 1.00 94.94 290 ALA A O 1
ATOM 2252 N N . HIS A 1 291 ? -3.774 -1.124 11.461 1.00 93.75 291 HIS A N 1
ATOM 2253 C CA . HIS A 1 291 ? -3.568 -2.342 10.688 1.00 93.75 291 HIS A CA 1
ATOM 2254 C C . HIS A 1 291 ? -3.839 -2.124 9.192 1.00 93.75 291 HIS A C 1
ATOM 2256 O O . HIS A 1 291 ? -3.031 -2.516 8.349 1.00 93.75 291 HIS A O 1
ATOM 2262 N N . VAL A 1 292 ? -4.944 -1.459 8.849 1.00 92.25 292 VAL A N 1
ATOM 2263 C CA . VAL A 1 292 ? -5.278 -1.161 7.452 1.00 92.25 292 VAL A CA 1
ATOM 2264 C C . VAL A 1 292 ? -4.260 -0.190 6.857 1.00 92.25 292 VAL A C 1
ATOM 2266 O O . VAL A 1 292 ? -3.607 -0.536 5.879 1.00 92.25 292 VAL A O 1
ATOM 2269 N N . ALA A 1 293 ? -4.043 0.966 7.488 1.00 91.94 293 ALA A N 1
ATOM 2270 C CA . ALA A 1 293 ? -3.232 2.045 6.926 1.00 91.94 293 ALA A CA 1
ATOM 2271 C C . ALA A 1 293 ? -1.719 1.768 6.887 1.00 91.94 293 ALA A C 1
ATOM 2273 O O . ALA A 1 293 ? -1.007 2.429 6.136 1.00 91.94 293 ALA A O 1
ATOM 2274 N N . LEU A 1 294 ? -1.199 0.845 7.705 1.00 90.38 294 LEU A N 1
ATOM 2275 C CA . LEU A 1 294 ? 0.239 0.552 7.754 1.00 90.38 294 LEU A CA 1
ATOM 2276 C C . LEU A 1 294 ? 0.601 -0.824 7.192 1.00 90.38 294 LEU A C 1
ATOM 2278 O O . LEU A 1 294 ? 1.771 -1.028 6.869 1.00 90.38 294 LEU A O 1
ATOM 2282 N N . VAL A 1 295 ? -0.347 -1.759 7.056 1.00 87.44 295 VAL A N 1
ATOM 2283 C CA . VAL A 1 295 ? -0.045 -3.158 6.696 1.00 87.44 295 VAL A CA 1
ATOM 2284 C C . VAL A 1 295 ? -0.897 -3.662 5.538 1.00 87.44 295 VAL A C 1
ATOM 2286 O O . VAL A 1 295 ? -0.344 -4.072 4.520 1.00 87.44 295 VAL A O 1
ATOM 2289 N N . SER A 1 296 ? -2.224 -3.668 5.688 1.00 85.31 296 SER A N 1
ATOM 2290 C CA . SER A 1 296 ? -3.097 -4.301 4.689 1.00 85.31 296 SER A CA 1
ATOM 2291 C C . SER A 1 296 ? -3.189 -3.481 3.405 1.00 85.31 296 SER A C 1
ATOM 2293 O O . SER A 1 296 ? -2.954 -4.027 2.330 1.00 85.31 296 SER A O 1
ATOM 2295 N N . ASP A 1 297 ? -3.462 -2.184 3.531 1.00 84.38 297 ASP A N 1
ATOM 2296 C CA . ASP A 1 297 ? -3.654 -1.255 2.415 1.00 84.38 297 ASP A CA 1
ATOM 2297 C C . ASP A 1 297 ? -2.954 0.086 2.719 1.00 84.38 297 ASP A C 1
ATOM 2299 O O . ASP A 1 297 ? -3.598 1.099 3.025 1.00 84.38 297 ASP A O 1
ATOM 2303 N N . PRO A 1 298 ? -1.608 0.079 2.784 1.00 86.25 298 PRO A N 1
ATOM 2304 C CA . PRO A 1 298 ? -0.853 1.294 3.025 1.00 86.25 298 PRO A CA 1
ATOM 2305 C C . PRO A 1 298 ? -0.977 2.256 1.837 1.00 86.25 298 PRO A C 1
ATOM 2307 O O . PRO A 1 298 ? -1.079 1.813 0.696 1.00 86.25 298 PRO A O 1
ATOM 2310 N N . PRO A 1 299 ? -0.929 3.580 2.072 1.00 86.69 299 PRO A N 1
ATOM 2311 C CA . PRO A 1 299 ? -0.913 4.540 0.979 1.00 86.69 299 PRO A CA 1
ATOM 2312 C C . PRO A 1 299 ? 0.295 4.300 0.064 1.00 86.69 299 PRO A C 1
ATOM 2314 O O . PRO A 1 299 ? 1.391 4.004 0.543 1.00 86.69 299 PRO A O 1
ATOM 2317 N N . ALA A 1 300 ? 0.079 4.490 -1.237 1.00 84.12 300 ALA A N 1
ATOM 2318 C CA . ALA A 1 300 ? 1.124 4.533 -2.248 1.00 84.12 300 ALA A CA 1
ATOM 2319 C C . ALA A 1 300 ? 2.140 5.634 -1.911 1.00 84.12 300 ALA A C 1
ATOM 2321 O O . ALA A 1 300 ? 1.805 6.821 -1.904 1.00 84.12 300 ALA A O 1
ATOM 2322 N N . VAL A 1 301 ? 3.366 5.230 -1.581 1.00 87.62 301 VAL A N 1
ATOM 2323 C CA . VAL A 1 301 ? 4.492 6.126 -1.307 1.00 87.62 301 VAL A CA 1
ATOM 2324 C C . VAL A 1 301 ? 5.733 5.526 -1.949 1.00 87.62 301 VAL A C 1
ATOM 2326 O O . VAL A 1 301 ? 6.064 4.360 -1.714 1.00 87.62 301 VAL A O 1
ATOM 2329 N N . SER A 1 302 ? 6.433 6.349 -2.715 1.00 89.56 302 SER A N 1
ATOM 2330 C CA . SER A 1 302 ? 7.705 6.016 -3.336 1.00 89.56 302 SER A CA 1
ATOM 2331 C C . SER A 1 302 ? 8.800 6.980 -2.899 1.00 89.56 302 SER A C 1
ATOM 2333 O O . SER A 1 302 ? 8.533 8.107 -2.473 1.00 89.56 302 SER A O 1
ATOM 2335 N N . GLY A 1 303 ? 10.043 6.506 -2.935 1.00 89.56 303 GLY A N 1
ATOM 2336 C CA . GLY A 1 303 ? 11.216 7.278 -2.536 1.00 89.56 303 GLY A CA 1
ATOM 2337 C C . GLY A 1 303 ? 12.252 6.475 -1.745 1.00 89.56 303 GLY A C 1
ATOM 2338 O O . GLY A 1 303 ? 12.169 5.248 -1.661 1.00 89.56 303 GLY A O 1
ATOM 2339 N N . PRO A 1 304 ? 13.250 7.159 -1.163 1.00 88.44 304 PRO A N 1
ATOM 2340 C CA . PRO A 1 304 ? 14.302 6.531 -0.365 1.00 88.44 304 PRO A CA 1
ATOM 2341 C C . PRO A 1 304 ? 13.737 5.753 0.831 1.00 88.44 304 PRO A C 1
ATOM 2343 O O . PRO A 1 304 ? 12.861 6.254 1.541 1.00 88.44 304 PRO A O 1
ATOM 2346 N N . SER A 1 305 ? 14.217 4.525 1.065 1.00 84.56 305 SER A N 1
ATOM 2347 C CA . SER A 1 305 ? 13.655 3.634 2.098 1.00 84.56 305 SER A CA 1
ATOM 2348 C C . SER A 1 305 ? 13.723 4.181 3.533 1.00 84.56 305 SER A C 1
ATOM 2350 O O . SER A 1 305 ? 12.892 3.815 4.363 1.00 84.56 305 SER A O 1
ATOM 2352 N N . ASP A 1 306 ? 14.645 5.095 3.830 1.00 84.12 306 ASP A N 1
ATOM 2353 C CA . ASP A 1 306 ? 14.761 5.803 5.111 1.00 84.12 306 ASP A CA 1
ATOM 2354 C C . ASP A 1 306 ? 13.634 6.816 5.361 1.00 84.12 306 ASP A C 1
ATOM 2356 O O . ASP A 1 306 ? 13.204 7.002 6.503 1.00 84.12 306 ASP A O 1
ATOM 2360 N N . ALA A 1 307 ? 13.084 7.406 4.300 1.00 89.31 307 ALA A N 1
ATOM 2361 C CA . ALA A 1 307 ? 11.979 8.355 4.374 1.00 89.31 307 ALA A CA 1
ATOM 2362 C C . ALA A 1 307 ? 10.589 7.690 4.361 1.00 89.31 307 ALA A C 1
ATOM 2364 O O . ALA A 1 307 ? 9.600 8.334 4.734 1.00 89.31 307 ALA A O 1
ATOM 2365 N N . ILE A 1 308 ? 10.479 6.415 3.967 1.00 88.12 308 ILE A N 1
ATOM 2366 C CA . ILE A 1 308 ? 9.181 5.736 3.802 1.00 88.12 308 ILE A CA 1
ATOM 2367 C C . ILE A 1 308 ? 8.435 5.612 5.125 1.00 88.12 308 ILE A C 1
ATOM 2369 O O . ILE A 1 308 ? 7.288 6.047 5.230 1.00 88.12 308 ILE A O 1
ATOM 2373 N N . LEU A 1 309 ? 9.063 5.037 6.153 1.00 88.25 309 LEU A N 1
ATOM 2374 C CA . LEU A 1 309 ? 8.383 4.793 7.423 1.00 88.25 309 LEU A CA 1
ATOM 2375 C C . LEU A 1 309 ? 7.927 6.104 8.105 1.00 88.25 309 LEU A C 1
ATOM 2377 O O . LEU A 1 309 ? 6.751 6.180 8.477 1.00 88.25 309 LEU A O 1
ATOM 2381 N N . PRO A 1 310 ? 8.761 7.162 8.211 1.00 91.62 310 PRO A N 1
ATOM 2382 C CA . PRO A 1 310 ? 8.311 8.474 8.685 1.00 91.62 310 PRO A CA 1
ATOM 2383 C C . PRO A 1 310 ? 7.146 9.054 7.869 1.00 91.62 310 PRO A C 1
ATOM 2385 O O . PRO A 1 310 ? 6.177 9.551 8.449 1.00 91.62 310 PRO A O 1
ATOM 2388 N N . THR A 1 311 ? 7.200 8.953 6.536 1.00 92.94 311 THR A N 1
ATOM 2389 C CA . THR A 1 311 ? 6.138 9.445 5.642 1.00 92.94 311 THR A CA 1
ATOM 2390 C C . THR A 1 311 ? 4.823 8.697 5.868 1.00 92.94 311 THR A C 1
ATOM 2392 O O . THR A 1 311 ? 3.773 9.324 6.018 1.00 92.94 311 THR A O 1
ATOM 2395 N N . LEU A 1 312 ? 4.870 7.366 5.983 1.00 91.38 312 LEU A N 1
ATOM 2396 C CA . LEU A 1 312 ? 3.699 6.539 6.288 1.00 91.38 312 LEU A CA 1
ATOM 2397 C C . LEU A 1 312 ? 3.071 6.920 7.633 1.00 91.38 312 LEU A C 1
ATOM 2399 O O . LEU A 1 312 ? 1.850 7.058 7.717 1.00 91.38 312 LEU A O 1
ATOM 2403 N N . PHE A 1 313 ? 3.882 7.142 8.671 1.00 92.31 313 PHE A N 1
ATOM 2404 C CA . PHE A 1 313 ? 3.382 7.590 9.973 1.00 92.31 313 PHE A CA 1
ATOM 2405 C C . PHE A 1 313 ? 2.774 8.995 9.922 1.00 92.31 313 PHE A C 1
ATOM 2407 O O . PHE A 1 313 ? 1.735 9.226 10.540 1.00 92.31 313 PHE A O 1
ATOM 2414 N N . SER A 1 314 ? 3.369 9.915 9.162 1.00 94.81 314 SER A N 1
ATOM 2415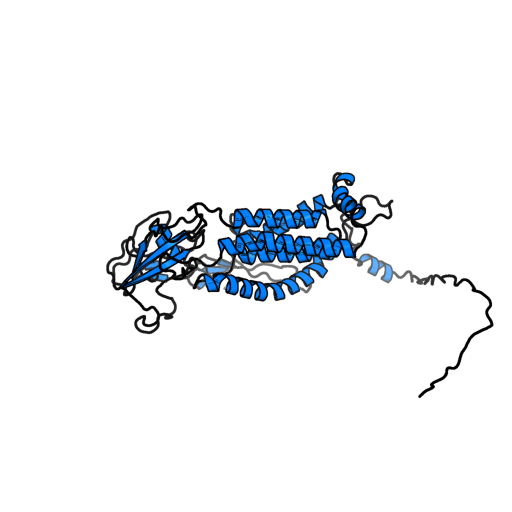 C CA . SER A 1 314 ? 2.819 11.258 8.954 1.00 94.81 314 SER A CA 1
ATOM 2416 C C . SER A 1 314 ? 1.428 11.200 8.309 1.00 94.81 314 SER A C 1
ATOM 2418 O O . SER A 1 314 ? 0.468 11.770 8.835 1.00 94.81 314 SER A O 1
ATOM 2420 N N . ILE A 1 315 ? 1.277 10.416 7.232 1.00 93.94 315 ILE A N 1
ATOM 2421 C CA . ILE A 1 315 ? -0.013 10.211 6.556 1.00 93.94 315 ILE A CA 1
ATOM 2422 C C . ILE A 1 315 ? -1.016 9.518 7.489 1.00 93.94 315 ILE A C 1
ATOM 2424 O O . ILE A 1 315 ? -2.180 9.919 7.552 1.00 93.94 315 ILE A O 1
ATOM 2428 N N . PHE A 1 316 ? -0.576 8.502 8.235 1.00 94.81 316 PHE A N 1
ATOM 2429 C CA . PHE A 1 316 ? -1.399 7.798 9.217 1.00 94.81 316 PHE A CA 1
ATOM 2430 C C . PHE A 1 316 ? -1.967 8.759 10.267 1.00 94.81 316 PHE A C 1
ATOM 2432 O O . PHE A 1 316 ? -3.181 8.787 10.459 1.00 94.81 316 PHE A O 1
ATOM 2439 N N . ILE A 1 317 ? -1.129 9.586 10.901 1.00 94.06 317 ILE A N 1
ATOM 2440 C CA . ILE A 1 317 ? -1.571 10.560 11.912 1.00 94.06 317 ILE A CA 1
ATOM 2441 C C . ILE A 1 317 ? -2.517 11.590 11.282 1.00 94.06 317 ILE A C 1
ATOM 2443 O O . ILE A 1 317 ? -3.577 11.874 11.848 1.00 94.06 317 ILE A O 1
ATOM 2447 N N . GLY A 1 318 ? -2.175 12.098 10.092 1.00 94.75 318 GLY A N 1
ATOM 2448 C CA . GLY A 1 318 ? -2.992 13.066 9.360 1.00 94.75 318 GLY A CA 1
ATOM 2449 C C . GLY A 1 318 ? -4.397 12.549 9.035 1.00 94.75 318 GLY A C 1
ATOM 2450 O O . GLY A 1 318 ? -5.368 13.301 9.123 1.00 94.75 318 GLY A O 1
ATOM 2451 N N . ARG A 1 319 ? -4.536 11.254 8.723 1.00 94.88 319 ARG A N 1
ATOM 2452 C CA . ARG A 1 319 ? -5.836 10.614 8.454 1.00 94.88 319 ARG A CA 1
ATOM 2453 C C . ARG A 1 319 ? -6.546 10.126 9.723 1.00 94.88 319 ARG A C 1
ATOM 2455 O O . ARG A 1 319 ? -7.777 10.083 9.747 1.00 94.88 319 ARG A O 1
ATOM 2462 N N . LEU A 1 320 ? -5.810 9.793 10.784 1.00 95.38 320 LEU A N 1
ATOM 2463 C CA . LEU A 1 320 ? -6.375 9.264 12.027 1.00 95.38 320 LEU A CA 1
ATOM 2464 C C . LEU A 1 320 ? -7.285 10.289 12.714 1.00 95.38 320 LEU A C 1
ATOM 2466 O O . LEU A 1 320 ? -8.387 9.941 13.128 1.00 95.38 320 LEU A O 1
ATOM 2470 N N . LEU A 1 321 ? -6.874 11.552 12.807 1.00 92.25 321 LEU A N 1
ATOM 2471 C CA . LEU A 1 321 ? -7.627 12.579 13.534 1.00 92.25 321 LEU A CA 1
ATOM 2472 C C . LEU A 1 321 ? -9.045 12.839 12.974 1.00 92.25 321 LEU A C 1
ATOM 2474 O O . LEU A 1 321 ? -10.004 12.727 13.746 1.00 92.25 321 LEU A O 1
ATOM 2478 N N . PRO A 1 322 ? -9.242 13.115 11.667 1.00 95.62 322 PRO A N 1
ATOM 2479 C CA . PRO A 1 322 ? -10.590 13.247 11.109 1.00 95.62 322 PRO A CA 1
ATOM 2480 C C . PRO A 1 322 ? -11.376 11.932 11.194 1.00 95.62 322 PRO A C 1
ATOM 2482 O O . PRO A 1 322 ? -12.580 11.948 11.453 1.00 95.62 322 PRO A O 1
ATOM 2485 N N . SER A 1 323 ? -10.705 10.781 11.065 1.00 94.88 323 SER A N 1
ATOM 2486 C CA . SER A 1 323 ? -11.366 9.480 11.205 1.00 94.88 323 SER A CA 1
ATOM 2487 C C . SER A 1 323 ? -11.880 9.229 12.630 1.00 94.88 323 SER A C 1
ATOM 2489 O O . SER A 1 323 ? -12.980 8.706 12.797 1.00 94.88 323 SER A O 1
ATOM 2491 N N . LEU A 1 324 ? -11.152 9.673 13.664 1.00 96.12 324 LEU A N 1
ATOM 2492 C CA . LEU A 1 324 ? -11.570 9.579 15.065 1.00 96.12 324 LEU A CA 1
ATOM 2493 C C . LEU A 1 324 ? -12.784 10.463 15.360 1.00 96.12 324 LEU A C 1
ATOM 2495 O O . LEU A 1 324 ? -13.640 10.074 16.154 1.00 96.12 324 LEU A O 1
ATOM 2499 N N . PHE A 1 325 ? -12.899 11.619 14.701 1.00 95.62 325 PHE A N 1
ATOM 2500 C CA . PHE A 1 325 ? -14.099 12.449 14.785 1.00 95.62 325 PHE A CA 1
ATOM 2501 C C . PHE A 1 325 ? -15.323 11.715 14.217 1.00 95.62 325 PHE A C 1
ATOM 2503 O O . PHE A 1 325 ? -16.348 11.600 14.894 1.00 95.62 325 PHE A O 1
ATOM 2510 N N . CYS A 1 326 ? -15.201 11.127 13.022 1.00 95.88 326 CYS A N 1
ATOM 2511 C CA . CYS A 1 326 ? -16.252 10.282 12.452 1.00 95.88 326 CYS A CA 1
ATOM 2512 C C . CYS A 1 326 ? -16.570 9.083 13.361 1.00 95.88 326 CYS A C 1
ATOM 2514 O O . CYS A 1 326 ? -17.740 8.774 13.595 1.00 95.88 326 CYS A O 1
ATOM 2516 N N . ALA A 1 327 ? -15.547 8.448 13.937 1.00 95.31 327 ALA A N 1
ATOM 2517 C CA . ALA A 1 327 ? -15.707 7.347 14.878 1.00 95.31 327 ALA A CA 1
ATOM 2518 C C . ALA A 1 327 ? -16.465 7.778 16.144 1.00 95.31 327 ALA A C 1
ATOM 2520 O O . ALA A 1 327 ? -17.319 7.036 16.618 1.00 95.31 327 ALA A O 1
ATOM 2521 N N . ALA A 1 328 ? -16.232 8.984 16.671 1.00 96.31 328 ALA A N 1
ATOM 2522 C CA . ALA A 1 328 ? -16.970 9.514 17.818 1.00 96.31 328 ALA A CA 1
ATOM 2523 C C . ALA A 1 328 ? -18.462 9.748 17.502 1.00 96.31 328 ALA A C 1
ATOM 2525 O O . ALA A 1 328 ? -19.336 9.445 18.325 1.00 96.31 328 ALA A O 1
ATOM 2526 N N . ILE A 1 329 ? -18.778 10.217 16.290 1.00 96.19 329 ILE A N 1
ATOM 2527 C CA . ILE A 1 329 ? -20.167 10.340 15.822 1.00 96.19 329 ILE A CA 1
ATOM 2528 C C . ILE A 1 329 ? -20.812 8.954 15.719 1.00 96.19 329 ILE A C 1
ATOM 2530 O O . ILE A 1 329 ? -21.884 8.735 16.285 1.00 96.19 329 ILE A O 1
ATOM 2534 N N . LEU A 1 330 ? -20.151 7.987 15.076 1.00 94.00 330 LEU A N 1
ATOM 2535 C CA . LEU A 1 330 ? -20.635 6.601 14.995 1.00 94.00 330 LEU A CA 1
ATOM 2536 C C . LEU A 1 330 ? -20.809 5.971 16.381 1.00 94.00 330 LEU A C 1
ATOM 2538 O O . LEU A 1 330 ? -21.774 5.240 16.628 1.00 94.00 330 LEU A O 1
ATOM 2542 N N . PHE A 1 331 ? -19.903 6.294 17.306 1.00 94.94 331 PHE A N 1
ATOM 254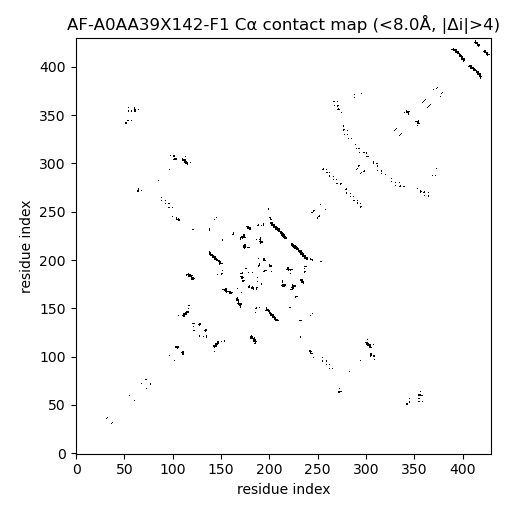3 C CA . PHE A 1 331 ? -19.964 5.822 18.676 1.00 94.94 331 PHE A CA 1
ATOM 2544 C C . PHE A 1 331 ? -21.237 6.296 19.373 1.00 94.94 331 PHE A C 1
ATOM 2546 O O . PHE A 1 331 ? -21.974 5.489 19.935 1.00 94.94 331 PHE A O 1
ATOM 2553 N N . SER A 1 332 ? -21.518 7.597 19.316 1.00 92.56 332 SER A N 1
ATOM 2554 C CA . SER A 1 332 ? -22.687 8.188 19.975 1.00 92.56 332 SER A CA 1
ATOM 2555 C C . SER A 1 332 ? -24.019 7.769 19.343 1.00 92.56 332 SER A C 1
ATOM 2557 O O . SER A 1 332 ? -24.983 7.526 20.069 1.00 92.56 332 SER A O 1
ATOM 2559 N N . THR A 1 333 ? -24.068 7.648 18.015 1.00 91.38 333 THR A N 1
ATOM 2560 C CA . THR A 1 333 ? -25.303 7.399 17.253 1.00 91.38 333 THR A CA 1
ATOM 2561 C C . THR A 1 333 ? -25.696 5.925 17.201 1.00 91.38 333 THR A C 1
ATOM 2563 O O . THR A 1 333 ? -26.856 5.598 17.447 1.00 91.38 333 THR A O 1
ATOM 2566 N N . CYS A 1 334 ? -24.745 5.031 16.920 1.00 89.50 334 CYS A N 1
ATOM 2567 C CA . CYS A 1 334 ? -25.035 3.627 16.620 1.00 89.50 334 CYS A CA 1
ATOM 2568 C C . CYS A 1 334 ? -24.395 2.665 17.626 1.00 89.50 334 CYS A C 1
ATOM 2570 O O . CYS A 1 334 ? -25.071 1.783 18.160 1.00 89.50 334 CYS A O 1
ATOM 2572 N N . VAL A 1 335 ? -23.102 2.820 17.926 1.00 89.62 335 VAL A N 1
ATOM 2573 C CA . VAL A 1 335 ? -22.348 1.798 18.677 1.00 89.62 335 VAL A CA 1
ATOM 2574 C C . VAL A 1 335 ? -22.708 1.792 20.160 1.00 89.62 335 VAL A C 1
ATOM 2576 O O . VAL A 1 335 ? -22.978 0.731 20.719 1.00 89.62 335 VAL A O 1
ATOM 2579 N N . ASN A 1 336 ? -22.756 2.956 20.809 1.00 88.50 336 ASN A N 1
ATOM 2580 C CA . ASN A 1 336 ? -23.076 3.049 22.230 1.00 88.50 336 ASN A CA 1
ATOM 2581 C C . ASN A 1 336 ? -24.510 2.575 22.520 1.00 88.50 336 ASN A C 1
ATOM 2583 O O . ASN A 1 336 ? -24.667 1.734 23.406 1.00 88.50 336 ASN A O 1
ATOM 2587 N N . PRO A 1 337 ? -25.557 2.986 21.771 1.00 85.25 337 PRO A N 1
ATOM 2588 C CA . PRO A 1 337 ? -26.896 2.423 21.953 1.00 85.25 337 PRO A CA 1
ATOM 2589 C C . PRO A 1 337 ? -26.967 0.909 21.724 1.00 85.25 337 PRO A C 1
ATOM 2591 O O . PRO A 1 337 ? -27.727 0.243 22.419 1.00 85.25 337 PRO A O 1
ATOM 2594 N N . THR A 1 338 ? -26.174 0.361 20.799 1.00 83.38 338 THR A N 1
ATOM 2595 C CA . THR A 1 338 ? -26.162 -1.081 20.500 1.00 83.38 338 THR A CA 1
ATOM 2596 C C . THR A 1 338 ? -25.470 -1.886 21.603 1.00 83.38 338 THR A C 1
ATOM 2598 O O . THR A 1 338 ? -26.028 -2.860 22.099 1.00 83.38 338 THR A O 1
ATOM 2601 N N . LEU A 1 339 ? -24.283 -1.460 22.044 1.00 80.19 339 LEU A N 1
ATOM 2602 C CA . LEU A 1 339 ? -23.487 -2.181 23.044 1.00 80.19 339 LEU A CA 1
ATOM 2603 C C . LEU A 1 339 ? -23.981 -1.973 24.484 1.00 80.19 339 LEU A C 1
ATOM 2605 O O . LEU A 1 339 ? -23.745 -2.826 25.335 1.00 80.19 339 LEU A O 1
ATOM 2609 N N . SER A 1 340 ? -24.663 -0.860 24.778 1.00 74.69 340 SER A N 1
ATOM 2610 C CA . SER A 1 340 ? -25.225 -0.593 26.114 1.00 74.69 340 SER A CA 1
ATOM 2611 C C . SER A 1 340 ? -26.557 -1.299 26.378 1.00 74.69 340 SER A C 1
ATOM 2613 O O . SER A 1 340 ? -26.890 -1.537 27.537 1.00 74.69 340 SER A O 1
ATOM 2615 N N . LYS A 1 341 ? -27.317 -1.641 25.328 1.00 61.28 341 LYS A N 1
ATOM 2616 C CA . LYS A 1 341 ? -28.663 -2.235 25.429 1.00 61.28 341 LYS A CA 1
ATOM 2617 C C . LYS A 1 341 ? -28.691 -3.761 25.333 1.00 61.28 341 LYS A C 1
ATOM 2619 O O . LYS A 1 341 ? -29.776 -4.326 25.222 1.00 61.28 341 LYS A O 1
ATOM 2624 N N . LEU A 1 342 ? -27.541 -4.433 25.380 1.00 58.94 342 LEU A N 1
ATOM 2625 C CA . LEU A 1 342 ? -27.496 -5.896 25.379 1.00 58.94 342 LEU A CA 1
ATOM 2626 C C . LEU A 1 342 ? -28.214 -6.428 26.643 1.00 58.94 342 LEU A C 1
ATOM 2628 O O . LEU A 1 342 ? -27.777 -6.132 27.760 1.00 58.94 342 LEU A O 1
ATOM 2632 N N . PRO A 1 343 ? -29.348 -7.139 26.493 1.00 51.09 343 PRO A N 1
ATOM 2633 C CA . PRO A 1 343 ? -30.284 -7.397 27.585 1.00 51.09 343 PRO A CA 1
ATOM 2634 C C . PRO A 1 343 ? -29.729 -8.425 28.565 1.00 51.09 343 PRO A C 1
ATOM 2636 O O . PRO A 1 343 ? -29.564 -9.582 28.209 1.00 51.09 343 PRO A O 1
ATOM 2639 N N . SER A 1 344 ? -29.486 -8.041 29.820 1.00 46.09 344 SER A N 1
ATOM 2640 C CA . SER A 1 344 ? -29.149 -8.987 30.891 1.00 46.09 344 SER A CA 1
ATOM 2641 C C . SER A 1 344 ? -30.150 -10.148 30.904 1.00 46.09 344 SER A C 1
ATOM 2643 O O . SER A 1 344 ? -31.336 -9.944 31.164 1.00 46.09 344 SER A O 1
ATOM 2645 N N . SER A 1 345 ? -29.687 -11.363 30.596 1.00 42.62 345 SER A N 1
ATOM 2646 C CA . SER A 1 345 ? -30.505 -12.566 30.739 1.00 42.62 345 SER A CA 1
ATOM 2647 C C . SER A 1 345 ? -30.986 -12.650 32.187 1.00 42.62 345 SER A C 1
ATOM 2649 O O . SER A 1 345 ? -30.146 -12.642 33.085 1.00 42.62 345 SER A O 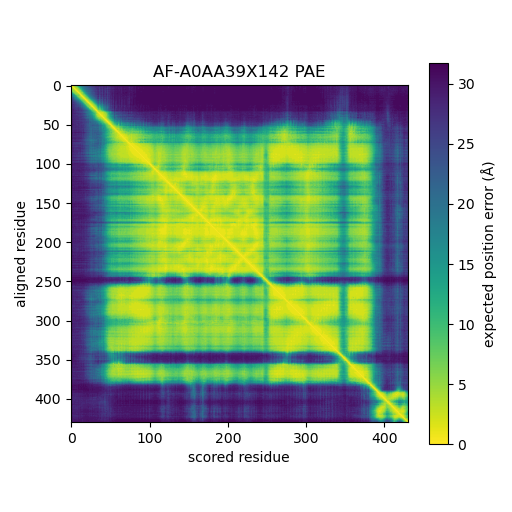1
ATOM 2651 N N . SER A 1 346 ? -32.299 -12.775 32.389 1.00 41.41 346 SER A N 1
ATOM 2652 C CA . SER A 1 346 ? -33.018 -12.735 33.673 1.00 41.41 346 SER A CA 1
ATOM 2653 C C . SER A 1 346 ? -33.389 -11.330 34.155 1.00 41.41 346 SER A C 1
ATOM 2655 O O . SER A 1 346 ? -32.602 -10.601 34.751 1.00 41.41 346 SER A O 1
ATOM 2657 N N . SER A 1 347 ? -34.669 -11.004 33.989 1.00 41.66 347 SER A N 1
ATOM 2658 C CA . SER A 1 347 ? -35.372 -9.878 34.607 1.00 41.66 347 SER A CA 1
ATOM 2659 C C . SER A 1 347 ? -35.554 -10.017 36.130 1.00 41.66 347 SER A C 1
ATOM 2661 O O . SER A 1 347 ? -36.492 -9.440 36.674 1.00 41.66 347 SER A O 1
ATOM 2663 N N . SER A 1 348 ? -34.715 -10.799 36.819 1.00 45.03 348 SER A N 1
ATOM 2664 C CA . SER A 1 348 ? -34.839 -11.048 38.261 1.00 45.03 348 SER A CA 1
ATOM 2665 C C . SER A 1 348 ? -33.597 -10.695 39.083 1.00 45.03 348 SER A C 1
ATOM 2667 O O . SER A 1 348 ? -33.730 -10.575 40.296 1.00 45.03 348 SER A O 1
ATOM 2669 N N . ASP A 1 349 ? -32.427 -10.469 38.476 1.00 41.94 349 ASP A N 1
ATOM 2670 C CA . ASP A 1 349 ? -31.204 -10.180 39.234 1.00 41.94 349 ASP A CA 1
ATOM 2671 C C . ASP A 1 349 ? -30.601 -8.823 38.859 1.00 41.94 349 ASP A C 1
ATOM 2673 O O . ASP A 1 349 ? -30.322 -8.532 37.697 1.00 41.94 349 ASP A O 1
ATOM 2677 N N . ASN A 1 350 ? -30.357 -7.992 39.876 1.00 44.66 350 ASN A N 1
ATOM 2678 C CA . ASN A 1 350 ? -29.777 -6.644 39.802 1.00 44.66 350 ASN A CA 1
ATOM 2679 C C . ASN A 1 350 ? -28.278 -6.635 39.419 1.00 44.66 350 ASN A C 1
ATOM 2681 O O . ASN A 1 350 ? -27.500 -5.876 39.999 1.00 44.66 350 ASN A O 1
ATOM 2685 N N . ASN A 1 351 ? -27.837 -7.485 38.485 1.00 43.31 351 ASN A N 1
ATOM 2686 C CA . ASN A 1 351 ? -26.421 -7.650 38.158 1.00 43.31 351 ASN A CA 1
ATOM 2687 C C . ASN A 1 351 ? -26.082 -7.057 36.772 1.00 43.31 351 ASN A C 1
ATOM 2689 O O . ASN A 1 351 ? -26.762 -7.355 35.788 1.00 43.31 351 ASN A O 1
ATOM 2693 N N . PRO A 1 352 ? -25.052 -6.199 36.655 1.00 49.00 352 PRO A N 1
ATOM 2694 C CA . PRO A 1 352 ? -24.864 -5.356 35.484 1.00 49.00 352 PRO A CA 1
ATOM 2695 C C . PRO A 1 352 ? -24.233 -6.116 34.301 1.00 49.00 352 PRO A C 1
ATOM 2697 O O . PRO A 1 352 ? -23.221 -6.798 34.441 1.00 49.00 352 PRO A O 1
ATOM 2700 N N . SER A 1 353 ? -24.847 -5.966 33.121 1.00 48.56 353 SER A N 1
ATOM 2701 C CA . SER A 1 353 ? -24.229 -5.830 31.780 1.00 48.56 353 SER A CA 1
ATOM 2702 C C . SER A 1 353 ? -23.118 -6.801 31.306 1.00 48.56 353 SER A C 1
ATOM 2704 O O . SER A 1 353 ? -22.381 -6.479 30.375 1.00 48.56 353 SER A O 1
ATOM 2706 N N . GLY A 1 354 ? -22.996 -8.008 31.867 1.00 52.06 354 GLY A N 1
ATOM 2707 C CA . GLY A 1 354 ? -21.906 -8.943 31.528 1.00 52.06 354 GLY A CA 1
ATOM 2708 C C . GLY A 1 354 ? -22.198 -10.044 30.496 1.00 52.06 354 GLY A C 1
ATOM 2709 O O . GLY A 1 354 ? -21.267 -10.742 30.108 1.00 52.06 354 GLY A O 1
ATOM 2710 N N . GLY A 1 355 ? -23.452 -10.239 30.076 1.00 57.16 355 GLY A N 1
ATOM 2711 C CA . GLY A 1 355 ? -23.946 -11.518 29.536 1.00 57.16 355 GLY A CA 1
ATOM 2712 C C . GLY A 1 355 ? -23.442 -12.007 28.174 1.00 57.16 355 GLY A C 1
ATOM 2713 O O . GLY A 1 355 ? -23.582 -13.197 27.929 1.00 57.16 355 GLY A O 1
ATOM 2714 N N . PHE A 1 356 ? -22.866 -11.145 27.324 1.00 70.69 356 PHE A N 1
ATOM 2715 C CA . PHE A 1 356 ? -22.739 -11.404 25.875 1.00 70.69 356 PHE A CA 1
ATOM 2716 C C . PHE A 1 356 ? -21.314 -11.322 25.312 1.00 70.69 356 PHE A C 1
ATOM 2718 O O . PHE A 1 356 ? -21.132 -10.906 24.172 1.00 70.69 356 PHE A O 1
ATOM 2725 N N . GLN A 1 357 ? -20.263 -11.627 26.079 1.00 76.75 357 GLN A N 1
ATOM 2726 C CA . GLN A 1 357 ? -18.891 -11.321 25.626 1.00 76.75 357 GLN A CA 1
ATOM 2727 C C . GLN A 1 357 ? -18.464 -12.102 24.371 1.00 76.75 357 GLN A C 1
ATOM 2729 O O . GLN A 1 357 ? -17.852 -11.532 23.464 1.00 76.75 357 GLN A O 1
ATOM 2734 N N . LEU A 1 358 ? -18.816 -13.389 24.284 1.00 79.56 358 LEU A N 1
ATOM 2735 C CA . LEU A 1 358 ? -18.515 -14.221 23.113 1.00 79.56 358 LEU A CA 1
ATOM 2736 C C . LEU A 1 358 ? -19.366 -13.820 21.903 1.00 79.56 358 LEU A C 1
ATOM 2738 O O . LEU A 1 358 ? -18.824 -13.579 20.827 1.00 79.56 358 LEU A O 1
ATOM 2742 N N . GLU A 1 359 ? -20.677 -13.656 22.088 1.00 79.50 359 GLU A N 1
ATOM 2743 C CA . GLU A 1 359 ? -21.585 -13.224 21.018 1.00 79.50 359 GLU A CA 1
ATOM 2744 C C . GLU A 1 359 ? -21.251 -11.831 20.497 1.00 79.50 359 GLU A C 1
ATOM 2746 O O . GLU A 1 359 ? -21.250 -11.621 19.292 1.00 79.50 359 GLU A O 1
ATOM 2751 N N . LYS A 1 360 ? -20.876 -10.893 21.369 1.00 81.81 360 LYS A N 1
ATOM 2752 C CA . LYS A 1 360 ? -20.364 -9.577 20.969 1.00 81.81 360 LYS A CA 1
ATOM 2753 C C . LYS A 1 360 ? -19.133 -9.716 20.075 1.00 81.81 360 LYS A C 1
ATOM 2755 O O . LYS A 1 360 ? -19.021 -9.030 19.066 1.00 81.81 360 LYS A O 1
ATOM 2760 N N . THR A 1 361 ? -18.218 -10.619 20.411 1.00 85.19 361 THR A N 1
ATOM 2761 C CA . THR A 1 361 ? -17.010 -10.847 19.606 1.00 85.19 361 THR A CA 1
ATOM 2762 C C . THR A 1 361 ? -17.374 -11.413 18.226 1.00 85.19 361 THR A C 1
ATOM 2764 O O . THR A 1 361 ? -16.886 -10.935 17.208 1.00 85.19 361 THR A O 1
ATOM 2767 N N . ILE A 1 362 ? -18.296 -12.372 18.156 1.00 86.81 362 ILE A N 1
ATOM 2768 C CA . ILE A 1 362 ? -18.688 -13.003 16.886 1.00 86.81 362 ILE A CA 1
ATOM 2769 C C . ILE A 1 362 ? -19.584 -12.090 16.036 1.00 86.81 362 ILE A C 1
ATOM 2771 O O . ILE A 1 362 ? -19.398 -11.993 14.832 1.00 86.81 362 ILE A O 1
ATOM 2775 N N . LEU A 1 363 ? -20.564 -11.414 16.628 1.00 86.06 363 LEU A N 1
ATOM 2776 C CA . LEU A 1 363 ? -21.565 -10.639 15.890 1.00 86.06 363 LEU A CA 1
ATOM 2777 C C . LEU A 1 363 ? -21.121 -9.207 15.593 1.00 86.06 363 LEU A C 1
ATOM 2779 O O . LEU A 1 363 ? -21.646 -8.593 14.670 1.00 86.06 363 LEU A O 1
ATOM 2783 N N . TRP A 1 364 ? -20.185 -8.657 16.370 1.00 87.12 364 TRP A N 1
ATOM 2784 C CA . TRP A 1 364 ? -19.726 -7.280 16.197 1.00 87.12 364 TRP A CA 1
ATOM 2785 C C . TRP A 1 364 ? -18.281 -7.208 15.704 1.00 87.12 364 TRP A C 1
ATOM 2787 O O . TRP A 1 364 ? -18.018 -6.564 14.690 1.00 87.12 364 TRP A O 1
ATOM 2797 N N . LEU A 1 365 ? -17.342 -7.890 16.371 1.00 90.81 365 LEU A N 1
ATOM 2798 C CA . LEU A 1 365 ? -15.920 -7.779 16.024 1.00 90.81 365 LEU A CA 1
ATOM 2799 C C . LEU A 1 365 ? -15.591 -8.468 14.689 1.00 90.81 365 LEU A C 1
ATOM 2801 O O . LEU A 1 365 ? -14.848 -7.900 13.891 1.00 90.81 365 LEU A O 1
ATOM 2805 N N . LEU A 1 366 ? -16.160 -9.646 14.410 1.00 91.25 366 LEU A N 1
ATOM 2806 C CA . LEU A 1 366 ? -15.900 -10.360 13.153 1.00 91.25 366 LEU A CA 1
ATOM 2807 C C . LEU A 1 366 ? -16.380 -9.572 11.915 1.00 91.25 366 LEU A C 1
ATOM 2809 O O . LEU A 1 366 ? -15.545 -9.327 11.043 1.00 91.25 366 LEU A O 1
ATOM 2813 N N . PRO A 1 367 ? -17.642 -9.096 11.816 1.00 90.69 367 PRO A N 1
ATOM 2814 C CA . PRO A 1 367 ? -18.046 -8.245 10.695 1.00 90.69 367 PRO A CA 1
ATOM 2815 C C . PRO A 1 367 ? -17.233 -6.952 10.595 1.00 90.69 367 PRO A C 1
ATOM 2817 O O . PRO A 1 367 ? -16.999 -6.467 9.493 1.00 90.69 367 PRO A O 1
ATOM 2820 N N . CYS A 1 368 ? -16.769 -6.406 11.724 1.00 91.12 368 CYS A N 1
ATOM 2821 C CA . CYS A 1 368 ? -15.922 -5.216 11.736 1.00 91.12 368 CYS A CA 1
ATOM 2822 C C . CYS A 1 368 ? -14.561 -5.471 11.063 1.00 91.12 368 CYS A C 1
ATOM 2824 O O . CYS A 1 368 ? -14.154 -4.684 10.209 1.00 91.12 368 CYS A O 1
ATOM 2826 N N . TRP A 1 369 ? -13.899 -6.593 11.368 1.00 93.19 369 TRP A N 1
ATOM 2827 C CA . TRP A 1 369 ? -12.659 -6.999 10.692 1.00 93.19 369 TRP A CA 1
ATOM 2828 C C . TRP A 1 369 ? -12.874 -7.348 9.216 1.00 93.19 369 TRP A C 1
ATOM 2830 O O . TRP A 1 369 ? -12.076 -6.934 8.380 1.00 93.19 369 TRP A O 1
ATOM 2840 N N . LEU A 1 370 ? -13.960 -8.053 8.880 1.00 91.38 370 LEU A N 1
ATOM 2841 C CA . LEU A 1 370 ? -14.302 -8.358 7.484 1.00 91.38 370 LEU A CA 1
ATOM 2842 C C . LEU A 1 370 ? -14.533 -7.078 6.668 1.00 91.38 370 LEU A C 1
ATOM 2844 O O . LEU A 1 370 ? -14.023 -6.952 5.561 1.00 91.38 370 LEU A O 1
ATOM 2848 N N . ALA A 1 371 ? -15.245 -6.097 7.227 1.00 88.25 371 ALA A N 1
ATOM 2849 C CA . ALA A 1 371 ? -15.467 -4.812 6.570 1.00 88.25 371 ALA A CA 1
ATOM 2850 C C . ALA A 1 371 ? -14.166 -4.008 6.408 1.00 88.25 371 ALA A C 1
ATOM 2852 O O . ALA A 1 371 ? -13.924 -3.437 5.343 1.00 88.25 371 ALA A O 1
ATOM 2853 N N . ALA A 1 372 ? -13.311 -3.986 7.437 1.00 89.31 372 ALA A N 1
ATOM 2854 C CA . ALA A 1 372 ? -12.018 -3.302 7.390 1.00 89.31 372 ALA A CA 1
ATOM 2855 C C . ALA A 1 372 ? -11.071 -3.904 6.338 1.00 89.31 372 ALA A C 1
ATOM 2857 O O . ALA A 1 372 ? -10.297 -3.181 5.721 1.00 89.31 372 ALA A O 1
ATOM 2858 N N . LEU A 1 373 ? -11.169 -5.214 6.105 1.00 88.81 373 LEU A N 1
ATOM 2859 C CA . LEU A 1 373 ? -10.398 -5.956 5.107 1.00 88.81 373 LEU A CA 1
ATOM 2860 C C . LEU A 1 373 ? -11.226 -6.250 3.853 1.00 88.81 373 LEU A C 1
ATOM 2862 O O . LEU A 1 373 ? -11.000 -7.248 3.173 1.00 88.81 373 LEU A O 1
ATOM 2866 N N . SER A 1 374 ? -12.219 -5.418 3.545 1.00 84.38 374 SER A N 1
ATOM 2867 C CA . SER A 1 374 ? -13.120 -5.646 2.409 1.00 84.38 374 SER A CA 1
ATOM 2868 C C . SER A 1 374 ? -12.381 -5.713 1.071 1.00 84.38 374 SER A C 1
ATOM 2870 O O . SER A 1 374 ? -12.753 -6.528 0.231 1.00 84.38 374 SER A O 1
ATOM 2872 N N . ASN A 1 375 ? -11.293 -4.954 0.906 1.00 76.31 375 ASN A N 1
ATOM 2873 C CA . ASN A 1 375 ? -10.468 -4.981 -0.305 1.00 76.31 375 ASN A CA 1
ATOM 2874 C C . ASN A 1 375 ? -9.857 -6.368 -0.589 1.00 76.31 375 ASN A C 1
ATOM 2876 O O . ASN A 1 375 ? -9.632 -6.710 -1.737 1.00 76.31 375 ASN A O 1
ATOM 2880 N N . THR A 1 376 ? -9.633 -7.201 0.432 1.00 75.50 376 THR A N 1
ATOM 2881 C CA . THR A 1 376 ? -9.109 -8.569 0.257 1.00 75.50 376 THR A CA 1
ATOM 2882 C C . THR A 1 376 ? -10.193 -9.632 0.431 1.00 75.50 376 THR A C 1
ATOM 2884 O O . THR A 1 376 ? -10.288 -10.569 -0.357 1.00 75.50 376 THR A O 1
ATOM 2887 N N . THR A 1 377 ? -11.054 -9.492 1.441 1.00 81.75 377 THR A N 1
ATOM 2888 C CA . THR A 1 377 ? -12.082 -10.490 1.791 1.00 81.75 377 THR A CA 1
ATOM 2889 C C . THR A 1 377 ? -13.309 -10.454 0.881 1.00 81.75 377 THR A C 1
ATOM 2891 O O . THR A 1 377 ? -13.946 -11.488 0.676 1.00 81.75 377 THR A O 1
ATOM 2894 N N . LEU A 1 378 ? -13.641 -9.288 0.321 1.00 77.25 378 LEU A N 1
ATOM 2895 C CA . LEU A 1 378 ? -14.785 -9.081 -0.572 1.00 77.25 378 LEU A CA 1
ATOM 2896 C C . LEU A 1 378 ? -14.347 -8.770 -2.011 1.00 77.25 378 LEU A C 1
ATOM 2898 O O . LEU A 1 378 ? -15.204 -8.467 -2.833 1.00 77.25 378 LEU A O 1
ATOM 2902 N N . ALA A 1 379 ? -13.054 -8.903 -2.337 1.00 65.75 379 ALA A N 1
ATOM 2903 C CA . ALA A 1 379 ? -12.508 -8.686 -3.683 1.00 65.75 379 ALA A CA 1
ATOM 2904 C C . ALA A 1 379 ? -13.186 -9.551 -4.759 1.00 65.75 379 ALA A C 1
ATOM 2906 O O . ALA A 1 379 ? -13.315 -9.156 -5.914 1.00 65.75 379 ALA A O 1
ATOM 2907 N N . TRP A 1 380 ? -13.627 -10.750 -4.367 1.00 65.94 380 TRP A N 1
ATOM 2908 C CA . TRP A 1 380 ? -14.341 -11.682 -5.238 1.00 65.94 380 TRP A CA 1
ATOM 2909 C C . TRP A 1 380 ? -15.759 -11.212 -5.571 1.00 65.94 380 TRP A C 1
ATOM 2911 O O . TRP A 1 380 ? -16.328 -11.665 -6.563 1.00 65.94 380 TRP A O 1
ATOM 2921 N N . ILE A 1 381 ? -16.345 -10.331 -4.751 1.00 66.31 381 ILE A N 1
ATOM 2922 C CA . ILE A 1 381 ? -17.630 -9.711 -5.047 1.00 66.31 381 ILE A CA 1
ATOM 2923 C C . ILE A 1 381 ? -17.329 -8.578 -6.026 1.00 66.31 381 ILE A C 1
ATOM 2925 O O . ILE A 1 381 ? -16.668 -7.614 -5.638 1.00 66.31 381 ILE A O 1
ATOM 2929 N N . PRO A 1 382 ? -17.813 -8.638 -7.278 1.00 48.97 382 PRO A N 1
ATOM 2930 C CA . PRO A 1 382 ? -17.584 -7.593 -8.263 1.00 48.97 382 PRO A CA 1
ATOM 2931 C C . PRO A 1 382 ? -18.458 -6.376 -7.939 1.00 48.97 382 PRO A C 1
ATOM 2933 O O . PRO A 1 382 ? -19.382 -6.026 -8.673 1.00 48.97 382 PRO A O 1
ATOM 2936 N N . LEU A 1 383 ? -18.173 -5.704 -6.825 1.00 47.12 383 LEU A N 1
ATOM 2937 C CA . LEU A 1 383 ? -18.602 -4.339 -6.594 1.00 47.12 383 LEU A CA 1
ATOM 2938 C C . LEU A 1 383 ? -17.731 -3.486 -7.505 1.00 47.12 383 LEU A C 1
ATOM 2940 O O . LEU A 1 383 ? -16.687 -2.983 -7.101 1.00 47.12 383 LEU A O 1
ATOM 2944 N N . LYS A 1 384 ? -18.141 -3.375 -8.774 1.00 41.19 384 LYS A N 1
ATOM 2945 C CA . LYS A 1 384 ? -17.605 -2.355 -9.671 1.00 41.19 384 LYS A CA 1
ATOM 2946 C C . LYS A 1 384 ? -17.707 -1.043 -8.913 1.00 41.19 384 LYS A C 1
ATOM 2948 O O . LYS A 1 384 ? -18.811 -0.576 -8.635 1.00 41.19 384 LYS A O 1
ATOM 2953 N N . GLN A 1 385 ? -16.562 -0.505 -8.518 1.00 43.47 385 GLN A N 1
ATOM 2954 C CA . GLN A 1 385 ? -16.468 0.806 -7.916 1.00 43.47 385 GLN A CA 1
ATOM 2955 C C . GLN A 1 385 ? -17.110 1.752 -8.930 1.00 43.47 385 GLN A C 1
ATOM 2957 O O . GLN A 1 385 ? -16.587 1.957 -10.023 1.00 43.47 385 GLN A O 1
ATOM 2962 N N . ALA A 1 386 ? -18.320 2.219 -8.621 1.00 38.88 386 ALA A N 1
ATOM 2963 C CA . ALA A 1 386 ? -19.109 3.119 -9.453 1.00 38.88 386 ALA A CA 1
ATOM 2964 C C . ALA A 1 386 ? -18.511 4.534 -9.397 1.00 38.88 386 ALA A C 1
ATOM 2966 O O . ALA A 1 386 ? -19.187 5.520 -9.123 1.00 38.88 386 ALA A O 1
ATOM 2967 N N . THR A 1 387 ? -17.204 4.621 -9.605 1.00 37.34 387 THR A N 1
ATOM 2968 C CA . THR A 1 387 ? -16.434 5.846 -9.721 1.00 37.34 387 THR A CA 1
ATOM 2969 C C . THR A 1 387 ? -15.944 5.928 -11.157 1.00 37.34 387 THR A C 1
ATOM 2971 O O . THR A 1 387 ? -14.816 5.572 -11.467 1.00 37.34 387 THR A O 1
ATOM 2974 N N . GLY A 1 388 ? -16.867 6.365 -12.017 1.00 43.06 388 GLY A N 1
ATOM 2975 C CA . GLY A 1 388 ? -16.616 7.277 -13.130 1.00 43.06 388 GLY A CA 1
ATOM 2976 C C . GLY A 1 388 ? -15.753 6.783 -14.291 1.00 43.06 388 GLY A C 1
ATOM 2977 O O . GLY A 1 388 ? -14.532 6.825 -14.220 1.00 43.06 388 GLY A O 1
ATOM 2978 N N . ARG A 1 389 ? -16.431 6.531 -15.421 1.00 44.62 389 ARG A N 1
ATOM 2979 C CA . ARG A 1 389 ? -15.896 6.421 -16.794 1.00 44.62 389 ARG A CA 1
ATOM 2980 C C . ARG A 1 389 ? -15.089 5.161 -17.100 1.00 44.62 389 ARG A C 1
ATOM 2982 O O . ARG A 1 389 ? -13.961 5.220 -17.573 1.00 44.62 389 ARG A O 1
ATOM 2989 N N . GLY A 1 390 ? -15.729 4.009 -16.934 1.00 43.31 390 GLY A N 1
ATOM 2990 C CA . GLY A 1 390 ? -15.387 2.833 -17.732 1.00 43.31 390 GLY A CA 1
ATOM 2991 C C . GLY A 1 390 ? -16.225 2.795 -19.004 1.00 43.31 390 GLY A C 1
ATOM 2992 O O . GLY A 1 390 ? -17.391 3.169 -18.969 1.00 43.31 390 GLY A O 1
ATOM 2993 N N . VAL A 1 391 ? -15.633 2.345 -20.113 1.00 50.28 391 VAL A N 1
ATOM 2994 C CA . VAL A 1 391 ? -16.254 2.148 -21.440 1.00 50.28 391 VAL A CA 1
ATOM 2995 C C . VAL A 1 391 ? -17.297 1.024 -21.372 1.00 50.28 391 VAL A C 1
ATOM 2997 O O . VAL A 1 391 ? -17.129 -0.066 -21.910 1.00 50.28 391 VAL A O 1
ATOM 3000 N N . VAL A 1 392 ? -18.367 1.251 -20.627 1.00 54.59 392 VAL A N 1
ATOM 3001 C CA . VAL A 1 392 ? -19.509 0.354 -20.514 1.00 54.59 392 VAL A CA 1
ATOM 3002 C C . VAL A 1 392 ? -20.733 1.217 -20.729 1.00 54.59 392 VAL A C 1
ATOM 3004 O O . VAL A 1 392 ? -20.810 2.323 -20.202 1.00 54.59 392 VAL A O 1
ATOM 3007 N N . ASN A 1 393 ? -21.678 0.729 -21.525 1.00 67.44 393 ASN A N 1
ATOM 3008 C CA . ASN A 1 393 ? -22.941 1.429 -21.683 1.00 67.44 393 ASN A CA 1
ATOM 3009 C C . ASN A 1 393 ? -23.640 1.485 -20.317 1.00 67.44 393 ASN A C 1
ATOM 3011 O O . ASN A 1 393 ? -23.907 0.440 -19.716 1.00 67.44 393 ASN A O 1
ATOM 3015 N N . GLU A 1 394 ? -23.899 2.690 -19.818 1.00 69.56 394 GLU A N 1
ATOM 3016 C CA . GLU A 1 394 ? -24.611 2.905 -18.560 1.00 69.56 394 GLU A CA 1
ATOM 3017 C C . GLU A 1 394 ? -26.091 3.131 -18.864 1.00 69.56 394 GLU A C 1
ATOM 3019 O O . GLU A 1 394 ? -26.444 3.910 -19.747 1.00 69.56 394 GLU A O 1
ATOM 3024 N N . TYR A 1 395 ? -26.973 2.453 -18.135 1.00 78.50 395 TYR A N 1
ATOM 3025 C CA . TYR A 1 395 ? -28.415 2.600 -18.310 1.00 78.50 395 TYR A CA 1
ATOM 3026 C C . TYR A 1 395 ? -28.978 3.455 -17.180 1.00 78.50 395 TYR A C 1
ATOM 3028 O O . TYR A 1 395 ? -28.749 3.158 -16.007 1.00 78.50 395 TYR A O 1
ATOM 3036 N N . PHE A 1 396 ? -29.733 4.498 -17.518 1.00 77.31 396 PHE A N 1
ATOM 3037 C CA . PHE A 1 396 ? -30.330 5.409 -16.541 1.00 77.31 396 PHE A CA 1
ATOM 3038 C C . PHE A 1 396 ? -31.842 5.545 -16.747 1.00 77.31 396 PHE A C 1
ATOM 3040 O O . PHE A 1 396 ? -32.347 5.436 -17.863 1.00 77.31 396 PHE A O 1
ATOM 3047 N N . ARG A 1 397 ? -32.578 5.791 -15.656 1.00 81.38 397 ARG A N 1
ATOM 3048 C CA . ARG A 1 397 ? -34.014 6.116 -15.652 1.00 81.38 397 ARG A CA 1
ATOM 3049 C C . ARG A 1 397 ? -34.278 7.206 -14.624 1.00 81.38 397 ARG A C 1
ATOM 3051 O O . ARG A 1 397 ? -33.713 7.164 -13.533 1.00 81.38 397 ARG A O 1
ATOM 3058 N N . PHE A 1 398 ? -35.160 8.144 -14.943 1.00 77.69 398 PHE A N 1
ATOM 3059 C CA . PHE A 1 398 ? -35.632 9.145 -13.993 1.00 77.69 398 PHE A CA 1
ATOM 3060 C C . PHE A 1 398 ? -36.952 8.670 -13.386 1.00 77.69 398 PHE A C 1
ATOM 3062 O O . PHE A 1 398 ? -37.881 8.340 -14.113 1.00 77.69 398 PHE A O 1
ATOM 3069 N N . GLY A 1 399 ? -37.034 8.597 -12.059 1.00 76.50 399 GLY A N 1
ATOM 3070 C CA . GLY A 1 399 ? -38.287 8.330 -11.351 1.00 76.50 399 GLY A CA 1
ATOM 3071 C C . GLY A 1 399 ? -38.916 9.635 -10.882 1.00 76.50 399 GLY A C 1
ATOM 3072 O O . GLY A 1 399 ? -38.225 10.466 -10.290 1.00 76.50 399 GLY A O 1
ATOM 3073 N N . PHE A 1 400 ? -40.213 9.824 -11.112 1.00 70.50 400 PHE A N 1
ATOM 3074 C CA . PHE A 1 400 ? -40.936 10.947 -10.519 1.00 70.50 400 PHE A CA 1
ATOM 3075 C C . PHE A 1 400 ? -41.210 10.657 -9.045 1.00 70.50 400 PHE A C 1
ATOM 3077 O O . PHE A 1 400 ? -41.729 9.600 -8.710 1.00 70.50 400 PHE A O 1
ATOM 3084 N N . ILE A 1 401 ? -40.893 11.589 -8.148 1.00 70.12 401 ILE A N 1
ATOM 3085 C CA . ILE A 1 401 ? -41.254 11.479 -6.728 1.00 70.12 401 ILE A CA 1
ATOM 3086 C C . ILE A 1 401 ? -42.327 12.523 -6.445 1.00 70.12 401 ILE A C 1
ATOM 3088 O O . ILE A 1 401 ? -42.106 13.715 -6.660 1.00 70.12 401 ILE A O 1
ATOM 3092 N N . ILE A 1 402 ? -43.496 12.076 -5.980 1.00 64.62 402 ILE A N 1
ATOM 3093 C CA . ILE A 1 402 ? -44.633 12.9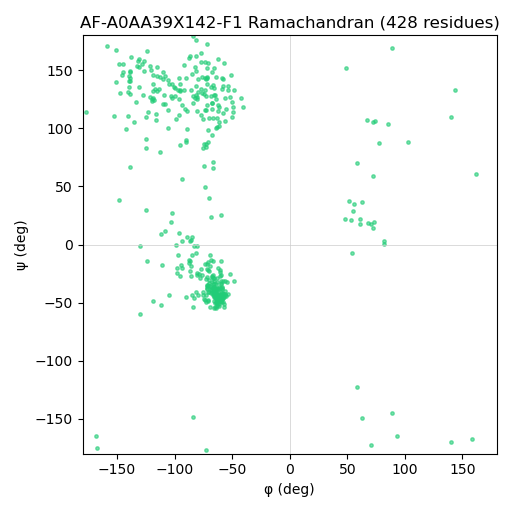59 -5.702 1.00 64.62 402 ILE A CA 1
ATOM 3094 C C . ILE A 1 402 ? -44.824 13.077 -4.186 1.00 64.62 402 ILE A C 1
ATOM 3096 O O . ILE A 1 402 ? -45.095 12.096 -3.495 1.00 64.62 402 ILE A O 1
ATOM 3100 N N . GLY A 1 403 ? -44.738 14.311 -3.682 1.00 63.00 403 GLY A N 1
ATOM 3101 C CA . GLY A 1 403 ? -45.065 14.671 -2.297 1.00 63.00 403 GLY A CA 1
ATOM 3102 C C . GLY A 1 403 ? -43.910 14.553 -1.291 1.00 63.00 403 GLY A C 1
ATOM 3103 O O . GLY A 1 403 ? -42.853 13.995 -1.574 1.00 63.00 403 GLY A O 1
ATOM 3104 N N . LYS A 1 404 ? -44.124 15.093 -0.079 1.00 58.69 404 LYS A N 1
ATOM 3105 C CA . LYS A 1 404 ? -43.155 15.073 1.042 1.00 58.69 404 LYS A CA 1
ATOM 3106 C C . LYS A 1 404 ? -42.928 13.677 1.645 1.00 58.69 404 LYS A C 1
ATOM 3108 O O . LYS A 1 404 ? -41.997 13.507 2.426 1.00 58.69 404 LYS A O 1
ATOM 3113 N N . ASP A 1 405 ? -43.736 12.696 1.249 1.00 61.72 405 ASP A N 1
ATOM 3114 C CA . ASP A 1 405 ? -43.734 11.338 1.801 1.00 61.72 405 ASP A CA 1
ATOM 3115 C C . ASP A 1 405 ? -42.837 10.367 1.006 1.00 61.72 405 ASP A C 1
ATOM 3117 O O . ASP A 1 405 ? -42.790 9.177 1.311 1.00 61.72 405 ASP A O 1
ATOM 3121 N N . GLY A 1 406 ? -42.129 10.854 -0.025 1.00 59.66 406 GLY A N 1
ATOM 3122 C CA . GLY A 1 406 ? -41.088 10.095 -0.730 1.00 59.66 406 GLY A CA 1
ATOM 3123 C C . GLY A 1 406 ? -41.584 8.898 -1.547 1.00 59.66 406 GLY A C 1
ATOM 3124 O O . GLY A 1 406 ? -40.794 8.012 -1.869 1.00 59.66 406 GLY A O 1
ATOM 3125 N N . ARG A 1 407 ? -42.877 8.834 -1.887 1.00 56.91 407 ARG A N 1
ATOM 3126 C CA . ARG A 1 407 ? -43.409 7.758 -2.733 1.00 56.91 407 ARG A CA 1
ATOM 3127 C C . ARG A 1 407 ? -42.941 7.949 -4.177 1.00 56.91 407 ARG A C 1
ATOM 3129 O O . ARG A 1 407 ? -43.236 8.969 -4.802 1.00 56.91 407 ARG A O 1
ATOM 3136 N N . ALA A 1 408 ? -42.212 6.955 -4.682 1.00 65.31 408 ALA A N 1
ATOM 3137 C CA . ALA A 1 408 ? -41.829 6.874 -6.085 1.00 65.31 408 ALA A CA 1
ATOM 3138 C C . ALA A 1 408 ? -43.085 6.644 -6.941 1.00 65.31 408 ALA A C 1
ATOM 3140 O O . ALA A 1 408 ? -43.844 5.705 -6.702 1.00 65.31 408 ALA A O 1
ATOM 3141 N N . GLY A 1 409 ? -43.322 7.556 -7.878 1.00 69.38 409 GLY A N 1
ATOM 3142 C CA . GLY A 1 409 ? -44.272 7.423 -8.972 1.00 69.38 409 GLY A CA 1
ATOM 3143 C C . GLY A 1 409 ? -43.650 6.662 -10.143 1.00 69.38 409 GLY A C 1
ATOM 3144 O O . GLY A 1 409 ? -42.811 5.785 -9.947 1.00 69.38 409 GLY A O 1
ATOM 3145 N N . ASP A 1 410 ? -44.075 6.990 -11.360 1.00 72.38 410 ASP A N 1
ATOM 3146 C CA . ASP A 1 410 ? -43.642 6.280 -12.563 1.00 72.38 410 ASP A CA 1
ATOM 3147 C C . ASP A 1 410 ? -42.188 6.606 -12.963 1.00 72.38 410 ASP A C 1
ATOM 3149 O O . ASP A 1 410 ? -41.640 7.659 -12.605 1.00 72.38 410 ASP A O 1
ATOM 3153 N N . TYR A 1 411 ? -41.564 5.695 -13.712 1.00 72.44 411 TYR A N 1
ATOM 3154 C CA . TYR A 1 411 ? -40.197 5.830 -14.215 1.00 72.44 411 TYR A CA 1
ATOM 3155 C C . TYR A 1 411 ? -40.197 6.142 -15.710 1.00 72.44 411 TYR A C 1
ATOM 3157 O O . TYR A 1 411 ? -40.951 5.552 -16.479 1.00 72.44 411 TYR A O 1
ATOM 3165 N N . THR A 1 412 ? -39.287 7.010 -16.153 1.00 74.12 412 THR A N 1
ATOM 3166 C CA . THR A 1 412 ? -39.016 7.176 -17.583 1.00 74.12 412 THR A CA 1
ATOM 3167 C C . THR A 1 412 ? -38.476 5.877 -18.180 1.00 74.12 412 THR A C 1
ATOM 3169 O O . THR A 1 412 ? -37.895 5.034 -17.484 1.00 74.12 412 THR A O 1
ATOM 3172 N N . GLU A 1 413 ? -38.583 5.743 -19.501 1.00 74.75 413 GLU A N 1
ATOM 3173 C CA . GLU A 1 413 ? -37.866 4.696 -20.223 1.00 74.75 413 GLU A CA 1
ATOM 3174 C C . GLU A 1 413 ? -36.349 4.776 -19.987 1.00 74.75 413 GLU A C 1
ATOM 3176 O O . GLU A 1 413 ? -35.805 5.829 -19.634 1.00 74.75 413 GLU A O 1
ATOM 3181 N N . ALA A 1 414 ? -35.665 3.640 -20.162 1.00 78.94 414 ALA A N 1
ATOM 3182 C CA . ALA A 1 414 ? -34.218 3.557 -19.991 1.00 78.94 414 ALA A CA 1
ATOM 3183 C C . ALA A 1 414 ? -33.492 4.349 -21.083 1.00 78.94 414 ALA A C 1
ATOM 3185 O O . ALA A 1 414 ? -33.563 3.998 -22.260 1.00 78.94 414 ALA A O 1
ATOM 3186 N N . GLY A 1 415 ? -32.760 5.385 -20.681 1.00 80.62 415 GLY A N 1
ATOM 3187 C CA . GLY A 1 415 ? -31.732 6.002 -21.508 1.00 80.62 415 GLY A CA 1
ATOM 3188 C C . GLY A 1 415 ? -30.429 5.211 -21.425 1.00 80.62 415 GLY A C 1
ATOM 3189 O O . GLY A 1 415 ? -30.171 4.534 -20.427 1.00 80.62 415 GLY A O 1
ATOM 3190 N N . THR A 1 416 ? -29.614 5.288 -22.476 1.00 82.38 416 THR A N 1
ATOM 3191 C CA . THR A 1 416 ? -28.285 4.661 -22.509 1.00 82.38 416 THR A CA 1
ATOM 3192 C C . THR A 1 416 ? -27.227 5.739 -22.678 1.00 82.38 416 THR A C 1
ATOM 3194 O O . THR A 1 416 ? -27.282 6.517 -23.628 1.00 82.38 416 THR A O 1
ATOM 3197 N N . TRP A 1 417 ? -26.264 5.791 -21.765 1.00 76.38 417 TRP A N 1
ATOM 3198 C CA . TRP A 1 417 ? -25.026 6.536 -21.931 1.00 76.38 417 TRP A CA 1
ATOM 3199 C C . TRP A 1 417 ? -24.004 5.613 -22.586 1.00 76.38 417 TRP A C 1
ATOM 3201 O O . TRP A 1 417 ? -23.631 4.592 -22.012 1.00 76.38 417 TRP A O 1
ATOM 3211 N N . PHE A 1 418 ? -23.584 5.927 -23.804 1.00 74.94 418 PHE A N 1
ATOM 3212 C CA . PHE A 1 418 ? -22.638 5.103 -24.543 1.00 74.94 418 PHE A CA 1
ATOM 3213 C C . PHE A 1 418 ? -21.205 5.397 -24.097 1.00 74.94 418 PHE A C 1
ATOM 3215 O O . PHE A 1 418 ? -20.853 6.530 -23.761 1.00 74.94 418 PHE A O 1
ATOM 3222 N N . GLY A 1 419 ? -20.339 4.382 -24.164 1.00 58.22 419 GLY A N 1
ATOM 3223 C CA . GLY A 1 419 ? -18.917 4.517 -23.815 1.00 58.22 419 GLY A CA 1
ATOM 3224 C C . GLY A 1 419 ? -18.142 5.555 -24.646 1.00 58.22 419 GLY A C 1
ATOM 3225 O O . GLY A 1 419 ? -17.059 5.967 -24.248 1.00 58.22 419 GLY A O 1
ATOM 3226 N N . ASN A 1 420 ? -18.705 6.018 -25.768 1.00 65.25 420 ASN A N 1
ATOM 3227 C CA . ASN A 1 420 ? -18.162 7.092 -26.608 1.0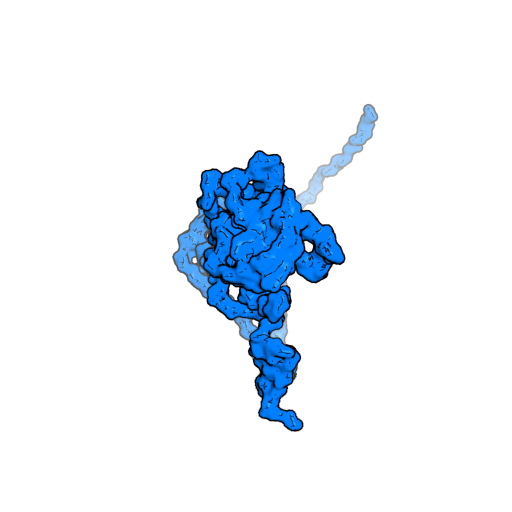0 65.25 420 ASN A CA 1
ATOM 3228 C C . ASN A 1 420 ? -18.572 8.513 -26.146 1.00 65.25 420 ASN A C 1
ATOM 3230 O O . ASN A 1 420 ? -18.279 9.484 -26.838 1.00 65.25 420 ASN A O 1
ATOM 3234 N N . GLY A 1 421 ? -19.282 8.647 -25.019 1.00 58.56 421 GLY A N 1
ATOM 3235 C CA . GLY A 1 421 ? -19.738 9.932 -24.477 1.00 58.56 421 GLY A CA 1
ATOM 3236 C C . GLY A 1 421 ? -21.020 10.488 -25.106 1.00 58.56 421 GLY A C 1
ATOM 3237 O O . GLY A 1 421 ? -21.476 11.557 -24.704 1.00 58.56 421 GLY A O 1
ATOM 3238 N N . THR A 1 422 ? -21.620 9.775 -26.062 1.00 77.50 422 THR A N 1
ATOM 3239 C CA . THR A 1 422 ? -22.961 10.083 -26.583 1.00 77.50 422 THR A CA 1
ATOM 3240 C C . THR A 1 422 ? -24.034 9.422 -25.720 1.00 77.50 422 THR A C 1
ATOM 3242 O O . THR A 1 422 ? -23.749 8.499 -24.958 1.00 77.50 422 THR A O 1
ATOM 3245 N N . TRP A 1 423 ? -25.283 9.871 -25.823 1.00 79.25 423 TRP A N 1
ATOM 3246 C CA . TRP A 1 423 ? -26.383 9.277 -25.068 1.00 79.25 423 TRP A CA 1
ATOM 3247 C C . TRP A 1 423 ? -27.651 9.170 -25.915 1.00 79.25 423 TRP A C 1
ATOM 3249 O O . TRP A 1 423 ? -27.922 10.038 -26.746 1.00 79.25 423 TRP A O 1
ATOM 3259 N N . SER A 1 424 ? -28.436 8.113 -25.700 1.00 82.19 424 SER A N 1
ATOM 3260 C CA . SER A 1 424 ? -29.779 7.970 -26.265 1.00 82.19 424 SER A CA 1
ATOM 3261 C C . SER A 1 424 ? -30.844 8.220 -25.202 1.00 82.19 424 SER A C 1
ATOM 3263 O O . SER A 1 424 ? -30.760 7.729 -24.071 1.00 82.19 424 SER A O 1
ATOM 3265 N N . ARG A 1 425 ? -31.891 8.952 -25.588 1.00 71.81 425 ARG A N 1
ATOM 3266 C CA . ARG A 1 425 ? -33.181 8.912 -24.886 1.00 71.81 425 ARG A CA 1
ATOM 3267 C C . ARG A 1 425 ? -33.837 7.564 -25.203 1.00 71.81 425 ARG A C 1
ATOM 3269 O O . ARG A 1 425 ? -33.668 7.068 -26.316 1.00 71.81 425 ARG A O 1
ATOM 3276 N N . GLY A 1 426 ? -34.538 6.966 -24.238 1.00 67.38 426 GLY A N 1
ATOM 3277 C CA . GLY A 1 426 ? -35.392 5.799 -24.498 1.00 67.38 426 GLY A CA 1
ATOM 3278 C C . GLY A 1 426 ? -36.344 6.074 -25.670 1.00 67.38 426 GLY A C 1
ATOM 3279 O O . GLY A 1 426 ? -36.709 7.228 -25.917 1.00 67.38 426 GLY A O 1
ATOM 3280 N N . ALA A 1 427 ? -36.651 5.044 -26.456 1.00 54.47 427 ALA A N 1
ATOM 3281 C CA . ALA A 1 427 ? -37.388 5.178 -27.704 1.00 54.47 427 ALA A CA 1
ATOM 3282 C C . ALA A 1 427 ? -38.883 5.424 -27.452 1.00 54.47 427 ALA A C 1
ATOM 3284 O O . ALA A 1 427 ? -39.685 4.505 -27.561 1.00 54.47 427 ALA A O 1
ATOM 3285 N N . GLY A 1 428 ? -39.266 6.680 -27.207 1.00 60.28 428 GLY A N 1
ATOM 3286 C CA . GLY A 1 428 ? -40.685 7.021 -27.175 1.00 60.28 428 GLY A CA 1
ATOM 3287 C C . GLY A 1 428 ? -41.060 8.323 -26.492 1.00 60.28 428 GLY A C 1
ATOM 3288 O O . GLY A 1 428 ? -41.846 8.266 -25.566 1.00 60.28 428 GLY A O 1
ATOM 3289 N N . TYR A 1 429 ? -40.572 9.472 -26.968 1.00 41.19 429 TYR A N 1
ATOM 3290 C CA . TYR A 1 429 ? -41.292 10.755 -26.885 1.00 41.19 429 TYR A CA 1
ATOM 3291 C C . TYR A 1 429 ? -40.835 11.652 -28.049 1.00 41.19 429 TYR A C 1
ATOM 3293 O O . TYR A 1 429 ? -39.674 12.066 -28.089 1.00 41.19 429 TYR A O 1
ATOM 3301 N N . TRP A 1 430 ? -41.743 11.887 -29.001 1.00 41.12 430 TRP A N 1
ATOM 3302 C CA . TRP A 1 430 ? -41.729 13.076 -29.859 1.00 41.12 430 TRP A CA 1
ATOM 3303 C C . TRP A 1 430 ? -42.293 14.254 -29.074 1.00 41.12 430 TRP A C 1
ATOM 3305 O O . TRP A 1 430 ? -43.257 14.014 -28.307 1.00 41.12 430 TRP A O 1
#

Foldseek 3Di:
DDDDDDDDDDDDDDDDDDDDPPPPPPPPPPPPPDPVVVVVVVVPPDPDDPDADDFDPQVVLLVQQVVCCVVDVDPVSVVVVLVVLLVVLCCLQVPLLCQQLPWWAFPVRHTAWEAELQDFLQDPPCCCPPPSVNSDDQAPDKGKYWYAAQSQCDWACDFDDQPPDTGHNAAFWWAPQKTARNHRPQNNCLQNVQAARHGTGMWMKGRHFKDAWGDWDGGNNHTHDTHGGIHGHMIGTDHDPRGPSHPPDPDDPQSLVSSVVSLLVSLLSQLSHDQALVSNQPSNVLSLLCCCCSGQPHDRDITGSNVVVVVSVVVSVVVVVVVVVVSVVCCVPPRVVVSQVNDDPDPPDPDDRRRQSPVCCVVPVVVVNCVSNCVPNVVVPPPPPPPDQDQDWDWDKDWDADDPVRDTDDIAAIKIQGSVRDIDGHPDDD

Secondary structure (DSSP, 8-state):
----------------------------------HHHHHHHHSSPPPPP--PPPPSSHHHHTHHHHHHHHH---HHHHHHHHHHHHHHHHHHHHHHHHHHHS--B-TTSPBPEE--TT--SS-STTTT-GGGGGG---EEEEEEEEE-S--TT---SS-EEETTEEE-SS---BBSSSEETTS-HHHHHHHTTSSBTTTBEEEEEEEEEEEEEE---EETTEEPBPEEEEEEEEEEEE--TT--SSSSSTT---HHHHHHHHHHHHHHHHHHH---HHHHHHHHHHHHHHHIIIIIS-----EEHHHHHHHHHHHHHHHHHHHHHHHHHHIIIIIHHHHH----S-TT----S-TTHHHHIIIIIHHHHHHHTHHHHSTTS------S--SSPEEE-PEEEETTTTEEEEEPPPEEE-TTS-EE--S---

Sequence (430 aa):
DGSYEQFELDDLSRPRPASRTKRTYRQKRRESDGLFTRFLALLRPSPPRSNGINPILPSVQQYPARWLQTILPGKFQRAILLIISLIIWAVAFGVPLVHSKGTVTDAAGQVVTHLDCVDTLWRRNNECGLDGIDCRPFSNESFAFRCPADCAGVRVLNPHHVGPQDVNYRPLVMGGPVYRGDSFVCGAAIHAGVINDAGGGCGRVSLVGEYYGFFSSAHNGIESIAFDSYFPLSFTVSKDDDIHCNGNNSKGPDPRHLLLPISLIFTILLSLLTTSPASLFFPTFVILFAHVALVSDPPAVSGPSDAILPTLFSIFIGRLLPSLFCAAILFSTCVNPTLSKLPSSSSSDNNPSGGFQLEKTILWLLPCWLAALSNTTLAWIPLKQATGRGVVNEYFRFGFIIGKDGRAGDYTEAGTWFGNGTWSRGAGYW

Mean predicted aligned error: 14.87 Å

Nearest PDB structures (foldseek):
  7ard-assembly1_M  TM=3.564E-01  e=5.678E+00  Polytomella sp. Pringsheim 198.80
  6cfw-assembly1_H  TM=2.783E-01  e=3.815E+00  Pyrococcus furiosus COM1
  7nyv-assembly1_L  TM=2.823E-01  e=3.815E+00  Escherichia coli B

Organism: NCBI:txid252184